Protein AF-0000000078797926 (afdb_homodimer)

pLDDT: mean 84.01, std 21.91, range [20.66, 98.81]

InterPro domains:
  IPR024299 NigD-like N-terminal OB domain [PF12667] (39-102)
  IPR035376 NigD-like, C-terminal domain [PF17415] (110-225)
  IPR038143 NigD-like, C-terminal domain superfamily [G3DSA:2.60.40.2370] (107-244)
  IPR038179 NigD-like, N-terminal domain superfamily [G3DSA:2.40.50.500] (21-106)

Radius of gyration: 30.27 Å; Cα contacts (8 Å, |Δi|>4): 1105; chains: 2; bounding box: 57×104×118 Å

Nearest PDB structures (foldseek):
  3k6o-assembly2_B  TM=9.626E-01  e=1.097E-40  Phocaeicola vulgatus ATCC 8482
  4j8q-assembly1_A-2  TM=8.280E-01  e=8.940E-16  Bacteroides fragilis NCTC 9343
  4pqx-assembly4_D  TM=7.971E-01  e=1.479E-15  Bacteroides caccae ATCC 43185
  3qwn-assembly10_J  TM=6.690E-01  e=1.469E-09  Bacteroides caccae ATCC 43185
  3qwn-assembly16_G  TM=6.754E-01  e=4.249E-09  Bacteroides caccae ATCC 43185

Sequence (488 aa):
MKYFFQSMLGAMLLLSGVFAFSSCGNDESDPDSTVTIAMATVEKQPQYDAPYLVLDNGEKLWVVQHIVPYRDLKAGERIFGNYSFLEAGESGFAYNIRLNDYTLVPVQEIIGLNPDNMDSIGNMKVQIKDMWPSDDYLNVRFMLNFPSPQKPILNLVVNEMIPWTKDGYAHLELRYNNNGSQGRLVPGMVSFKLDDYSPENSELKGIKVLVNPVDGEEKTYIFSYPLTGEDVPGFNPLDLAELKMKYFFQSMLGAMLLLSGVFAFSSCGNDESDPDSTVTIAMATVEKQPQYDAPYLVLDNGEKLWVVQHIVPYRDLKAGERIFGNYSFLEAGESGFAYNIRLNDYTLVPVQEIIGLNPDNMDSIGNMKVQIKDMWPSDDYLNVRFMLNFPSPQKPILNLVVNEMIPWTKDGYAHLELRYNNNGSQGRLVPGMVSFKLDDYSPENSELKGIKVLVNPVDGEEKTYIFSYPLTGEDVPGFNPLDLAELK

Solvent-accessible surface area (backbone atoms only — not comparable to full-atom values): 27162 Å² total; per-residue (Å²): 145,78,79,79,75,76,77,78,76,72,78,74,77,72,73,68,66,72,70,66,66,65,67,72,61,75,71,74,65,64,45,47,64,40,34,35,38,33,50,28,37,31,38,66,52,88,91,45,96,50,51,33,38,30,34,53,80,65,49,29,36,39,70,79,41,62,75,47,93,59,71,81,58,47,64,72,43,32,30,49,31,34,34,28,62,53,43,77,34,61,95,85,27,56,26,29,22,31,38,44,44,68,42,84,34,54,75,40,70,65,42,80,34,40,88,90,47,42,74,76,44,39,68,42,68,34,47,73,76,45,72,32,69,52,62,55,27,40,36,36,33,31,50,38,46,38,76,34,102,33,76,52,44,78,44,44,26,38,58,70,81,52,82,85,64,91,79,46,41,46,68,34,33,50,24,25,23,48,61,84,32,78,40,52,76,37,44,42,57,37,31,31,50,34,67,86,64,19,75,83,33,81,82,39,46,24,39,32,37,36,34,38,35,63,84,64,66,73,45,72,48,78,47,54,49,80,55,45,68,85,49,38,72,62,70,55,41,58,62,54,38,46,58,112,128,92,68,82,92,84,82,80,72,73,76,72,74,69,73,68,69,71,69,66,67,65,66,72,62,76,71,75,64,65,45,48,65,39,36,37,39,36,50,27,36,30,37,66,51,90,92,44,96,51,50,34,38,29,33,55,82,65,49,29,36,39,71,78,41,64,75,48,92,59,74,80,59,49,64,72,42,32,31,49,31,35,34,29,60,53,43,79,33,62,96,84,27,55,25,29,22,32,39,43,44,70,37,82,32,53,75,42,70,65,41,79,35,41,88,90,48,42,74,78,43,38,68,43,64,36,47,72,75,46,73,32,68,51,61,56,27,42,35,37,34,30,51,39,48,37,75,36,99,32,76,52,45,79,43,44,26,39,58,69,81,51,82,85,67,89,78,46,42,46,70,35,34,51,23,24,22,46,60,84,31,79,39,52,76,39,40,40,58,37,30,30,50,35,66,86,64,19,75,84,35,80,84,40,47,26,40,33,37,35,33,39,35,65,82,66,66,72,45,73,48,79,48,53,49,78,54,45,66,85,48,38,71,62,69,54,42,49,64,57,37,42,52,112

Secondary structure (DSSP, 8-state):
----------------------------------EEEEEEEEE--TTSSS-EEEETTS-EEEEEEESS--TT--TT-EEEEEEEEEEE--TT-SEEEEEEEEEEE-EEE-EEE-TTTHHHH--B-BEEEEEEEETTEEEEEEEEEES-SS--EEEEEEETTSPPP-SSEEEEEEEEE-TT--SEEEEEEEEEE-GGGSTT-TT-SEEEEEE-BSSSS-EEEEEESS--GGGS----HHHHGGG-/----------------------------------EEEEEEEEE--TTSSS-EEEETTS-EEEEEEESS--TT--TT-EEEEEEEEEEE--TT-SEEEEEEEEEEE-EE--EEE-TTTHHHH--B-BEEEEEEEETTEEEEEEEEEES-SS--EEEEEEETTSPPP-SSEEEEEEEEE-TT--SEEEEEEEEEE-GGGSTT-TT-SEEEEEE-BSSSS-EEEEEESS--GGGS----HHHHGGG-

Organism: NCBI:txid997891

Structure (mmCIF, N/CA/C/O backbone):
data_AF-0000000078797926-model_v1
#
loop_
_entity.id
_entity.type
_entity.pdbx_description
1 polymer 'NigD-like C-terminal beta sandwich domain-containing protein'
#
loop_
_atom_site.group_PDB
_atom_site.id
_atom_site.type_symbol
_atom_site.label_atom_id
_atom_site.label_alt_id
_atom_site.label_comp_id
_atom_site.label_asym_id
_atom_site.label_entity_id
_atom_site.label_seq_id
_atom_site.pdbx_PDB_ins_code
_atom_site.Cartn_x
_atom_site.Cartn_y
_atom_site.Cartn_z
_atom_site.occupancy
_atom_site.B_iso_or_equiv
_atom_site.auth_seq_id
_atom_site.auth_comp_id
_atom_site.auth_asym_id
_atom_site.auth_atom_id
_atom_site.pdbx_PDB_model_num
ATOM 1 N N . MET A 1 1 ? -17.469 -24.578 86.312 1 21.89 1 MET A N 1
ATOM 2 C CA . MET A 1 1 ? -17.109 -23.219 85.938 1 21.89 1 MET A CA 1
ATOM 3 C C . MET A 1 1 ? -16.266 -23.219 84.625 1 21.89 1 MET A C 1
ATOM 5 O O . MET A 1 1 ? -15.062 -23.438 84.688 1 21.89 1 MET A O 1
ATOM 9 N N . LYS A 1 2 ? -16.922 -23.75 83.562 1 24.25 2 LYS A N 1
ATOM 10 C CA . LYS A 1 2 ? -16.734 -24.25 82.188 1 24.25 2 LYS A CA 1
ATOM 11 C C . LYS A 1 2 ? -16.156 -23.172 81.312 1 24.25 2 LYS A C 1
ATOM 13 O O . LYS A 1 2 ? -15.234 -23.422 80.5 1 24.25 2 LYS A O 1
ATOM 18 N N . TYR A 1 3 ? -16.828 -22.031 81.062 1 24.62 3 TYR A N 1
ATOM 19 C CA . TYR A 1 3 ? -17.109 -21.531 79.688 1 24.62 3 TYR A CA 1
ATOM 20 C C . TYR A 1 3 ? -16.031 -20.562 79.25 1 24.62 3 TYR A C 1
ATOM 22 O O . TYR A 1 3 ? -16.234 -19.359 79.188 1 24.62 3 TYR A O 1
ATOM 30 N N . PHE A 1 4 ? -14.867 -20.656 79.75 1 26.7 4 PHE A N 1
ATOM 31 C CA . PHE A 1 4 ? -13.984 -19.547 79.438 1 26.7 4 PHE A CA 1
ATOM 32 C C . PHE A 1 4 ? -13.703 -19.484 77.938 1 26.7 4 PHE A C 1
ATOM 34 O O . PHE A 1 4 ? -12.93 -20.297 77.438 1 26.7 4 PHE A O 1
ATOM 41 N N . PHE A 1 5 ? -14.805 -19.312 77.125 1 29.56 5 PHE A N 1
ATOM 42 C CA . PHE A 1 5 ? -14.797 -19.219 75.625 1 29.56 5 PHE A CA 1
ATOM 43 C C . PHE A 1 5 ? -13.938 -18.047 75.188 1 29.56 5 PHE A C 1
ATOM 45 O O . PHE A 1 5 ? -14.289 -16.891 75.375 1 29.56 5 PHE A O 1
ATOM 52 N N . GLN A 1 6 ? -12.609 -18.109 75.5 1 29.3 6 GLN A N 1
ATOM 53 C CA . GLN A 1 6 ? -11.625 -17.125 75 1 29.3 6 GLN A CA 1
ATOM 54 C C . GLN A 1 6 ? -11.812 -16.859 73.5 1 29.3 6 GLN A C 1
ATOM 56 O O . GLN A 1 6 ? -11.844 -17.781 72.688 1 29.3 6 GLN A O 1
ATOM 61 N N . SER A 1 7 ? -12.516 -15.75 73.188 1 30.72 7 SER A N 1
ATOM 62 C CA . SER A 1 7 ? -12.852 -15.07 71.938 1 30.72 7 SER A CA 1
ATOM 63 C C . SER A 1 7 ? -11.602 -14.773 71.125 1 30.72 7 SER A C 1
ATOM 65 O O . SER A 1 7 ? -10.727 -14.023 71.562 1 30.72 7 SER A O 1
ATOM 67 N N . MET A 1 8 ? -10.914 -15.844 70.625 1 28.02 8 MET A N 1
ATOM 68 C CA . MET A 1 8 ? -9.805 -15.695 69.688 1 28.02 8 MET A CA 1
ATOM 69 C C . MET A 1 8 ? -10.195 -14.789 68.562 1 28.02 8 MET A C 1
ATOM 71 O O . MET A 1 8 ? -11.109 -15.109 67.75 1 28.02 8 MET A O 1
ATOM 75 N N . LEU A 1 9 ? -10.281 -13.469 68.812 1 27.39 9 LEU A N 1
ATOM 76 C CA . LEU A 1 9 ? -10.516 -12.438 67.812 1 27.39 9 LEU A CA 1
ATOM 77 C C . LEU A 1 9 ? -9.5 -12.555 66.625 1 27.39 9 LEU A C 1
ATOM 79 O O . LEU A 1 9 ? -8.312 -12.312 66.875 1 27.39 9 LEU A O 1
ATOM 83 N N . GLY A 1 10 ? -9.406 -13.609 65.938 1 29.2 10 GLY A N 1
ATOM 84 C CA . GLY A 1 10 ? -8.594 -13.766 64.75 1 29.2 10 GLY A CA 1
ATOM 85 C C . GLY A 1 10 ? -8.805 -12.656 63.719 1 29.2 10 GLY A C 1
ATOM 86 O O . GLY A 1 10 ? -9.844 -12.594 63.062 1 29.2 10 GLY A O 1
ATOM 87 N N . ALA A 1 11 ? -8.672 -11.359 64.125 1 27.7 11 ALA A N 1
ATOM 88 C CA . ALA A 1 11 ? -8.883 -10.398 63.031 1 27.7 11 ALA A CA 1
ATOM 89 C C . ALA A 1 11 ? -8.047 -10.758 61.781 1 27.7 11 ALA A C 1
ATOM 91 O O . ALA A 1 11 ? -6.859 -11.078 61.906 1 27.7 11 ALA A O 1
ATOM 92 N N . MET A 1 12 ? -8.711 -11.195 60.719 1 28.38 12 MET A N 1
ATOM 93 C CA . MET A 1 12 ? -8.531 -11.398 59.281 1 28.38 12 MET A CA 1
ATOM 94 C C . MET A 1 12 ? -7.746 -10.25 58.656 1 28.38 12 MET A C 1
ATOM 96 O O . MET A 1 12 ? -8.195 -9.102 58.688 1 28.38 12 MET A O 1
ATOM 100 N N . LEU A 1 13 ? -6.418 -10.273 58.906 1 27.72 13 LEU A N 1
ATOM 101 C CA . LEU A 1 13 ? -5.594 -9.383 58.094 1 27.72 13 LEU A CA 1
ATOM 102 C C . LEU A 1 13 ? -6.047 -9.406 56.625 1 27.72 13 LEU A C 1
ATOM 104 O O . LEU A 1 13 ? -6.031 -10.461 56 1 27.72 13 LEU A O 1
ATOM 108 N N . LEU A 1 14 ? -7.109 -8.602 56.375 1 28.59 14 LEU A N 1
ATOM 109 C CA . LEU A 1 14 ? -7.508 -8.234 55.031 1 28.59 14 LEU A CA 1
ATOM 110 C C . LEU A 1 14 ? -6.297 -7.844 54.188 1 28.59 14 LEU A C 1
ATOM 112 O O . LEU A 1 14 ? -5.641 -6.836 54.469 1 28.59 14 LEU A O 1
ATOM 116 N N . LEU A 1 15 ? -5.379 -8.859 53.938 1 30.16 15 LEU A N 1
ATOM 117 C CA . LEU A 1 15 ? -4.461 -8.617 52.844 1 30.16 15 LEU A CA 1
ATOM 118 C C . LEU A 1 15 ? -5.184 -7.949 51.656 1 30.16 15 LEU A C 1
ATOM 120 O O . LEU A 1 15 ? -5.988 -8.586 51 1 30.16 15 LEU A O 1
ATOM 124 N N . SER A 1 16 ? -5.641 -6.703 51.969 1 28.48 16 SER A N 1
ATOM 125 C CA . SER A 1 16 ? -6.07 -5.922 50.812 1 28.48 16 SER A CA 1
ATOM 126 C C . SER A 1 16 ? -5.062 -6.027 49.656 1 28.48 16 SER A C 1
ATOM 128 O O . SER A 1 16 ? -3.91 -5.617 49.812 1 28.48 16 SER A O 1
ATOM 130 N N . GLY A 1 17 ? -4.938 -7.262 49.125 1 28.45 17 GLY A N 1
ATOM 131 C CA . GLY A 1 17 ? -4.293 -7.285 47.812 1 28.45 17 GLY A CA 1
ATOM 132 C C . GLY A 1 17 ? -4.609 -6.062 46.969 1 28.45 17 GLY A C 1
ATOM 133 O O . GLY A 1 17 ? -5.77 -5.82 46.625 1 28.45 17 GLY A O 1
ATOM 134 N N . VAL A 1 18 ? -3.943 -4.949 47.312 1 26.59 18 VAL A N 1
ATOM 135 C CA . VAL A 1 18 ? -3.957 -3.854 46.344 1 26.59 18 VAL A CA 1
ATOM 136 C C . VAL A 1 18 ? -3.824 -4.414 44.938 1 26.59 18 VAL A C 1
ATOM 138 O O . VAL A 1 18 ? -2.789 -4.98 44.594 1 26.59 18 VAL A O 1
ATOM 141 N N . PHE A 1 19 ? -4.852 -5.152 44.438 1 25.33 19 PHE A N 1
ATOM 142 C CA . PHE A 1 19 ? -4.844 -5.238 42.969 1 25.33 19 PHE A CA 1
ATOM 143 C C . PHE A 1 19 ? -4.469 -3.896 42.375 1 25.33 19 PHE A C 1
ATOM 145 O O . PHE A 1 19 ? -5.23 -2.93 42.469 1 25.33 19 PHE A O 1
ATOM 152 N N . ALA A 1 20 ? -3.199 -3.537 42.5 1 28.36 20 ALA A N 1
ATOM 153 C CA . ALA A 1 20 ? -2.826 -2.5 41.531 1 28.36 20 ALA A CA 1
ATOM 154 C C . ALA A 1 20 ? -3.498 -2.734 40.188 1 28.36 20 ALA A C 1
ATOM 156 O O . ALA A 1 20 ? -3.24 -3.742 39.531 1 28.36 20 ALA A O 1
ATOM 157 N N . PHE A 1 21 ? -4.766 -2.355 40.156 1 26.45 21 PHE A N 1
ATOM 158 C CA . PHE A 1 21 ? -5.18 -2.121 38.781 1 26.45 21 PHE A CA 1
ATOM 159 C C . PHE A 1 21 ? -4.023 -1.565 37.938 1 26.45 21 PHE A C 1
ATOM 161 O O . PHE A 1 21 ? -3.541 -0.461 38.219 1 26.45 21 PHE A O 1
ATOM 168 N N . SER A 1 22 ? -2.967 -2.359 37.75 1 29.39 22 SER A N 1
ATOM 169 C CA . SER A 1 22 ? -2.318 -1.855 36.562 1 29.39 22 SER A CA 1
ATOM 170 C C . SER A 1 22 ? -3.328 -1.21 35.625 1 29.39 22 SER A C 1
ATOM 172 O O . SER A 1 22 ? -4.309 -1.845 35.219 1 29.39 22 SER A O 1
ATOM 174 N N . SER A 1 23 ? -3.684 0.008 35.875 1 28.28 23 SER A N 1
ATOM 175 C CA . SER A 1 23 ? -4.336 0.75 34.812 1 28.28 23 SER A CA 1
ATOM 176 C C . SER A 1 23 ? -3.977 0.178 33.438 1 28.28 23 SER A C 1
ATOM 178 O O . SER A 1 23 ? -2.799 0.116 33.094 1 28.28 23 SER A O 1
ATOM 180 N N . CYS A 1 24 ? -4.211 -1.117 33.156 1 33.53 24 CYS A N 1
ATOM 181 C CA . CYS A 1 24 ? -4.379 -1.24 31.719 1 33.53 24 CYS A CA 1
ATOM 182 C C . CYS A 1 24 ? -4.715 0.108 31.094 1 33.53 24 CYS A C 1
ATOM 184 O O . CYS A 1 24 ? -5.871 0.535 31.109 1 33.53 24 CYS A O 1
ATOM 186 N N . GLY A 1 25 ? -4.141 1.141 31.609 1 34.59 25 GLY A N 1
ATOM 187 C CA . GLY A 1 25 ? -4.25 2.359 30.812 1 34.59 25 GLY A CA 1
ATOM 188 C C . GLY A 1 25 ? -4.656 2.105 29.375 1 34.59 25 GLY A C 1
ATOM 189 O O . GLY A 1 25 ? -3.984 1.36 28.656 1 34.59 25 GLY A O 1
ATOM 190 N N . ASN A 1 26 ? -5.84 1.853 29.094 1 39.22 26 ASN A N 1
ATOM 191 C CA . ASN A 1 26 ? -6.402 1.88 27.75 1 39.22 26 ASN A CA 1
ATOM 192 C C . ASN A 1 26 ? -5.59 2.781 26.828 1 39.22 26 ASN A C 1
ATOM 194 O O . ASN A 1 26 ? -5.84 3.984 26.75 1 39.22 26 ASN A O 1
ATOM 198 N N . ASP A 1 27 ? -4.348 2.898 26.906 1 45.97 27 ASP A N 1
ATOM 199 C CA . ASP A 1 27 ? -3.559 3.646 25.938 1 45.97 27 ASP A CA 1
ATOM 200 C C . ASP A 1 27 ? -4.168 3.547 24.547 1 45.97 27 ASP A C 1
ATOM 202 O O . ASP A 1 27 ? -3.893 2.596 23.812 1 45.97 27 ASP A O 1
ATOM 206 N N . GLU A 1 28 ? -5.41 3.854 24.453 1 53.06 28 GLU A N 1
ATOM 207 C CA . GLU A 1 28 ? -6.047 3.951 23.156 1 53.06 28 GLU A CA 1
ATOM 208 C C . GLU A 1 28 ? -5.133 4.641 22.141 1 53.06 28 GLU A C 1
ATOM 210 O O . GLU A 1 28 ? -4.984 5.863 22.156 1 53.06 28 GLU A O 1
ATOM 215 N N . SER A 1 29 ? -4.113 3.961 21.734 1 61.19 29 SER A N 1
ATOM 216 C CA . SER A 1 29 ? -3.232 4.477 20.688 1 61.19 29 SER A CA 1
ATOM 217 C C . SER A 1 29 ? -4.023 4.891 19.453 1 61.19 29 SER A C 1
ATOM 219 O O . SER A 1 29 ? -5.102 4.352 19.188 1 61.19 29 SER A O 1
ATOM 221 N N . ASP A 1 30 ? -3.703 6.062 18.906 1 72.69 30 ASP A N 1
ATOM 222 C CA . ASP A 1 30 ? -4.285 6.508 17.641 1 72.69 30 ASP A CA 1
ATOM 223 C C . ASP A 1 30 ? -4.281 5.387 16.609 1 72.69 30 ASP A C 1
ATOM 225 O O . ASP A 1 30 ? -3.42 4.504 16.641 1 72.69 30 ASP A O 1
ATOM 229 N N . PRO A 1 31 ? -5.41 5.406 15.891 1 76.56 31 PRO A N 1
ATOM 230 C CA . PRO A 1 31 ? -5.426 4.402 14.828 1 76.56 31 PRO A CA 1
ATOM 231 C C . PRO A 1 31 ? -4.18 4.457 13.945 1 76.56 31 PRO A C 1
ATOM 233 O O . PRO A 1 31 ? -3.592 5.527 13.766 1 76.56 31 PRO A O 1
ATOM 236 N N . ASP A 1 32 ? -3.814 3.27 13.555 1 83.62 32 ASP A N 1
ATOM 237 C CA . ASP A 1 32 ? -2.676 3.137 12.656 1 83.62 32 ASP A CA 1
ATOM 238 C C . ASP A 1 32 ? -3.018 3.654 11.258 1 83.62 32 ASP A C 1
ATOM 240 O O . ASP A 1 32 ? -3.947 3.16 10.617 1 83.62 32 ASP A O 1
ATOM 244 N N . SER A 1 33 ? -2.297 4.664 10.812 1 86.31 33 SER A N 1
ATOM 245 C CA . SER A 1 33 ? -2.586 5.293 9.523 1 86.31 33 SER A CA 1
ATOM 246 C C . SER A 1 33 ? -1.795 4.637 8.398 1 86.31 33 SER A C 1
ATOM 248 O O . SER A 1 33 ? -1.423 5.301 7.426 1 86.31 33 SER A O 1
ATOM 250 N N . THR A 1 34 ? -1.506 3.398 8.547 1 89.69 34 THR A N 1
ATOM 251 C CA . THR A 1 34 ? -0.832 2.631 7.508 1 89.69 34 THR A CA 1
ATOM 252 C C . THR A 1 34 ? -1.843 1.873 6.652 1 89.69 34 THR A C 1
ATOM 254 O O . THR A 1 34 ? -2.955 1.589 7.102 1 89.69 34 THR A O 1
ATOM 257 N N . VAL A 1 35 ? -1.506 1.662 5.418 1 91.12 35 VAL A N 1
ATOM 258 C CA . VAL A 1 35 ? -2.285 0.765 4.57 1 91.12 35 VAL A CA 1
ATOM 259 C C . VAL A 1 35 ? -1.409 -0.395 4.102 1 91.12 35 VAL A C 1
ATOM 261 O O . VAL A 1 35 ? -0.222 -0.211 3.826 1 91.12 35 VAL A O 1
ATOM 264 N N . THR A 1 36 ? -2.035 -1.53 4.047 1 91.88 36 THR A N 1
ATOM 265 C CA . THR A 1 36 ? -1.342 -2.742 3.627 1 91.88 36 THR A CA 1
ATOM 266 C C . THR A 1 36 ? -1.941 -3.287 2.334 1 91.88 36 THR A C 1
ATOM 268 O O . THR A 1 36 ? -3.164 -3.359 2.191 1 91.88 36 THR A O 1
ATOM 271 N N . ILE A 1 37 ? -1.068 -3.562 1.373 1 91.81 37 ILE A N 1
ATOM 272 C CA . ILE A 1 37 ? -1.446 -4.219 0.126 1 91.81 37 ILE A CA 1
ATOM 273 C C . ILE A 1 37 ? -0.967 -5.668 0.139 1 91.81 37 ILE A C 1
ATOM 275 O O . ILE A 1 37 ? 0.208 -5.938 0.399 1 91.81 37 ILE A O 1
ATOM 279 N N . ALA A 1 38 ? -1.881 -6.566 -0.105 1 93.44 38 ALA A N 1
ATOM 280 C CA . ALA A 1 38 ? -1.503 -7.973 -0.003 1 93.44 38 ALA A CA 1
ATOM 281 C C . ALA A 1 38 ? -2.518 -8.867 -0.71 1 93.44 38 ALA A C 1
ATOM 283 O O . ALA A 1 38 ? -3.676 -8.484 -0.889 1 93.44 38 ALA A O 1
ATOM 284 N N . MET A 1 39 ? -2.037 -10.086 -1.056 1 95.31 39 MET A N 1
ATOM 285 C CA . MET A 1 39 ? -2.924 -11.148 -1.515 1 95.31 39 MET A CA 1
ATOM 286 C C . MET A 1 39 ? -3.67 -11.781 -0.344 1 95.31 39 MET A C 1
ATOM 288 O O . MET A 1 39 ? -3.098 -11.977 0.731 1 95.31 39 MET A O 1
ATOM 292 N N . ALA A 1 40 ? -4.914 -12.125 -0.632 1 98 40 ALA A N 1
ATOM 293 C CA . ALA A 1 40 ? -5.684 -12.875 0.362 1 98 40 ALA A CA 1
ATOM 294 C C . ALA A 1 40 ? -6.625 -13.867 -0.307 1 98 40 ALA A C 1
ATOM 296 O O . ALA A 1 40 ? -7.008 -13.688 -1.465 1 98 40 ALA A O 1
ATOM 297 N N . THR A 1 41 ? -6.922 -14.906 0.403 1 98.62 41 THR A N 1
ATOM 298 C CA . THR A 1 41 ? -7.98 -15.844 0.044 1 98.62 41 THR A CA 1
ATOM 299 C C . THR A 1 41 ? -9.211 -15.641 0.922 1 98.62 41 THR A C 1
ATOM 301 O O . THR A 1 41 ? -9.086 -15.445 2.135 1 98.62 41 THR A O 1
ATOM 304 N N . VAL A 1 42 ? -10.375 -15.695 0.288 1 98.75 42 VAL A N 1
ATOM 305 C CA . VAL A 1 42 ? -11.633 -15.523 1.006 1 98.75 42 VAL A CA 1
ATOM 306 C C . VAL A 1 42 ? -12.031 -16.828 1.672 1 98.75 42 VAL A C 1
ATOM 308 O O . VAL A 1 42 ? -11.945 -17.906 1.056 1 98.75 42 VAL A O 1
ATOM 311 N N . GLU A 1 43 ? -12.398 -16.734 2.914 1 98.5 43 GLU A N 1
ATOM 312 C CA . GLU A 1 43 ? -12.938 -17.875 3.641 1 98.5 43 GLU A CA 1
ATOM 313 C C . GLU A 1 43 ? -14.32 -17.578 4.211 1 98.5 43 GLU A C 1
ATOM 315 O O . GLU A 1 43 ? -14.648 -16.406 4.469 1 98.5 43 GLU A O 1
ATOM 320 N N . LYS A 1 44 ? -15.078 -18.625 4.301 1 96.62 44 LYS A N 1
ATOM 321 C CA . LYS A 1 44 ? -16.406 -18.562 4.922 1 96.62 44 LYS A CA 1
ATOM 322 C C . LYS A 1 44 ? -16.672 -19.797 5.762 1 96.62 44 LYS A C 1
ATOM 324 O O . LYS A 1 44 ? -16.484 -20.922 5.301 1 96.62 44 LYS A O 1
ATOM 329 N N . GLN A 1 45 ? -17.016 -19.531 7.012 1 95 45 GLN A N 1
ATOM 330 C CA . GLN A 1 45 ? -17.406 -20.609 7.902 1 95 45 GLN A CA 1
ATOM 331 C C . GLN A 1 45 ? -18.797 -20.359 8.5 1 95 45 GLN A C 1
ATOM 333 O O . GLN A 1 45 ? -19.172 -19.203 8.719 1 95 45 GLN A O 1
ATOM 338 N N . PRO A 1 46 ? -19.516 -21.359 8.812 1 93.44 46 PRO A N 1
ATOM 339 C CA . PRO A 1 46 ? -20.906 -21.219 9.281 1 93.44 46 PRO A CA 1
ATOM 340 C C . PRO A 1 46 ? -21.016 -20.406 10.57 1 93.44 46 PRO A C 1
ATOM 342 O O . PRO A 1 46 ? -22.047 -19.766 10.805 1 93.44 46 PRO A O 1
ATOM 345 N N . GLN A 1 47 ? -20.047 -20.453 11.312 1 93.62 47 GLN A N 1
ATOM 346 C CA . GLN A 1 47 ? -20.109 -19.797 12.617 1 93.62 47 GLN A CA 1
ATOM 347 C C . GLN A 1 47 ? -20.016 -18.281 12.477 1 93.62 47 GLN A C 1
ATOM 349 O O . GLN A 1 47 ? -20.297 -17.547 13.43 1 93.62 47 GLN A O 1
ATOM 354 N N . TYR A 1 48 ? -19.562 -17.938 11.328 1 92.88 48 TYR A N 1
ATOM 355 C CA . TYR A 1 48 ? -19.453 -16.5 11.109 1 92.88 48 TYR A CA 1
ATOM 356 C C . TYR A 1 48 ? -20.5 -16.016 10.125 1 92.88 48 TYR A C 1
ATOM 358 O O . TYR A 1 48 ? -20.844 -16.703 9.164 1 92.88 48 TYR A O 1
ATOM 366 N N . ASP A 1 49 ? -21 -14.828 10.297 1 93.5 49 ASP A N 1
ATOM 367 C CA . ASP A 1 49 ? -22.078 -14.281 9.484 1 93.5 49 ASP A CA 1
ATOM 368 C C . ASP A 1 49 ? -21.516 -13.57 8.25 1 93.5 49 ASP A C 1
ATOM 370 O O . ASP A 1 49 ? -22.281 -13.008 7.457 1 93.5 49 ASP A O 1
ATOM 374 N N . ALA A 1 50 ? -20.25 -13.508 8.133 1 96.75 50 ALA A N 1
ATOM 375 C CA . ALA A 1 50 ? -19.594 -12.836 7.02 1 96.75 50 ALA A CA 1
ATOM 376 C C . ALA A 1 50 ? -18.312 -13.562 6.617 1 96.75 50 ALA A C 1
ATOM 378 O O . ALA A 1 50 ? -17.75 -14.312 7.414 1 96.75 50 ALA A O 1
ATOM 379 N N . PRO A 1 51 ? -17.953 -13.43 5.305 1 98.38 51 PRO A N 1
ATOM 380 C CA . PRO A 1 51 ? -16.641 -13.953 4.953 1 98.38 51 PRO A CA 1
ATOM 381 C C . PRO A 1 51 ? -15.5 -13.234 5.672 1 98.38 51 PRO A C 1
ATOM 383 O O . PRO A 1 51 ? -15.672 -12.102 6.125 1 98.38 51 PRO A O 1
ATOM 386 N N . TYR A 1 52 ? -14.469 -13.938 5.844 1 98.69 52 TYR A N 1
ATOM 387 C CA . TYR A 1 52 ? -13.242 -13.32 6.332 1 98.69 52 TYR A CA 1
ATOM 388 C C . TYR A 1 52 ? -12.078 -13.602 5.391 1 98.69 52 TYR A C 1
ATOM 390 O O . TYR A 1 52 ? -12.219 -14.367 4.434 1 98.69 52 TYR A O 1
ATOM 398 N N . LEU A 1 53 ? -10.984 -12.867 5.566 1 98.81 53 LEU A N 1
ATOM 399 C CA . LEU A 1 53 ? -9.867 -12.898 4.633 1 98.81 53 LEU A CA 1
ATOM 400 C C . LEU A 1 53 ? -8.633 -13.516 5.285 1 98.81 53 LEU A C 1
ATOM 402 O O . LEU A 1 53 ? -8.336 -13.234 6.453 1 98.81 53 LEU A O 1
ATOM 406 N N . VAL A 1 54 ? -7.98 -14.352 4.547 1 98.5 54 VAL A N 1
ATOM 407 C CA . VAL A 1 54 ? -6.723 -14.93 5.008 1 98.5 54 VAL A CA 1
ATOM 408 C C . VAL A 1 54 ? -5.582 -14.492 4.094 1 98.5 54 VAL A C 1
ATOM 410 O O . VAL A 1 54 ? -5.562 -14.836 2.908 1 98.5 54 VAL A O 1
ATOM 413 N N . LEU A 1 55 ? -4.652 -13.75 4.648 1 97.62 55 LEU A N 1
ATOM 414 C CA . LEU A 1 55 ? -3.484 -13.328 3.881 1 97.62 55 LEU A CA 1
ATOM 415 C C . LEU A 1 55 ? -2.609 -14.523 3.52 1 97.62 55 LEU A C 1
ATOM 417 O O . LEU A 1 55 ? -2.68 -15.57 4.168 1 97.62 55 LEU A O 1
ATOM 421 N N . ASP A 1 56 ? -1.735 -14.289 2.502 1 95.44 56 ASP A N 1
ATOM 422 C CA . ASP A 1 56 ? -0.856 -15.375 2.072 1 95.44 56 ASP A CA 1
ATOM 423 C C . ASP A 1 56 ? 0.127 -15.758 3.178 1 95.44 56 ASP A C 1
ATOM 425 O O . ASP A 1 56 ? 0.71 -16.844 3.15 1 95.44 56 ASP A O 1
ATOM 429 N N . ASN A 1 57 ? 0.313 -14.945 4.164 1 92.5 57 ASN A N 1
ATOM 430 C CA . ASN A 1 57 ? 1.201 -15.289 5.27 1 92.5 57 ASN A CA 1
ATOM 431 C C . ASN A 1 57 ? 0.459 -16.031 6.371 1 92.5 57 ASN A C 1
ATOM 433 O O . ASN A 1 57 ? 1.032 -16.328 7.426 1 92.5 57 ASN A O 1
ATOM 437 N N . GLY A 1 58 ? -0.802 -16.219 6.199 1 95.12 58 GLY A N 1
ATOM 438 C CA . GLY A 1 58 ? -1.567 -17.047 7.117 1 95.12 58 GLY A CA 1
ATOM 439 C C . GLY A 1 58 ? -2.41 -16.234 8.086 1 95.12 58 GLY A C 1
ATOM 440 O O . GLY A 1 58 ? -3.283 -16.781 8.766 1 95.12 58 GLY A O 1
ATOM 441 N N . GLU A 1 59 ? -2.229 -14.945 8.172 1 96 59 GLU A N 1
ATOM 442 C CA . GLU A 1 59 ? -2.988 -14.109 9.094 1 96 59 GLU A CA 1
ATOM 443 C C . GLU A 1 59 ? -4.449 -13.992 8.664 1 96 59 GLU A C 1
ATOM 445 O O . GLU A 1 59 ? -4.734 -13.711 7.496 1 96 59 GLU A O 1
ATOM 450 N N . LYS A 1 60 ? -5.293 -14.172 9.648 1 98.12 60 LYS A N 1
ATOM 451 C CA . LYS A 1 60 ? -6.727 -14.039 9.414 1 98.12 60 LYS A CA 1
ATOM 452 C C . LYS A 1 60 ? -7.207 -12.625 9.742 1 98.12 60 LYS A C 1
ATOM 454 O O . LYS A 1 60 ? -6.895 -12.094 10.805 1 98.12 60 LYS A O 1
ATOM 459 N N . LEU A 1 61 ? -7.957 -12.078 8.867 1 98.5 61 LEU A N 1
ATOM 460 C CA . LEU A 1 61 ? -8.445 -10.711 9.008 1 98.5 61 LEU A CA 1
ATOM 461 C C . LEU A 1 61 ? -9.969 -10.688 9.133 1 98.5 61 LEU A C 1
ATOM 463 O O . LEU A 1 61 ? -10.672 -11.266 8.305 1 98.5 61 LEU A O 1
ATOM 467 N N . TRP A 1 62 ? -10.438 -10.039 10.156 1 98.31 62 TRP A N 1
ATOM 468 C CA . TRP A 1 62 ? -11.875 -9.805 10.297 1 98.31 62 TRP A CA 1
ATOM 469 C C . TRP A 1 62 ? -12.242 -8.398 9.836 1 98.31 62 TRP A C 1
ATOM 471 O O . TRP A 1 62 ? -11.656 -7.41 10.289 1 98.31 62 TRP A O 1
ATOM 481 N N . VAL A 1 63 ? -13.211 -8.312 8.914 1 97.69 63 VAL A N 1
ATOM 482 C CA . VAL A 1 63 ? -13.609 -7.02 8.367 1 97.69 63 VAL A CA 1
ATOM 483 C C . VAL A 1 63 ? -14.633 -6.359 9.297 1 97.69 63 VAL A C 1
ATOM 485 O O . VAL A 1 63 ? -15.758 -6.84 9.422 1 97.69 63 VAL A O 1
ATOM 488 N N . VAL A 1 64 ? -14.227 -5.23 9.867 1 95.5 64 VAL A N 1
ATOM 489 C CA . VAL A 1 64 ? -15.164 -4.531 10.75 1 95.5 64 VAL A CA 1
ATOM 490 C C . VAL A 1 64 ? -15.633 -3.242 10.078 1 95.5 64 VAL A C 1
ATOM 492 O O . VAL A 1 64 ? -16.656 -2.678 10.461 1 95.5 64 VAL A O 1
ATOM 495 N N . GLN A 1 65 ? -14.859 -2.748 9.172 1 94.31 65 GLN A N 1
ATOM 496 C CA . GLN A 1 65 ? -15.211 -1.633 8.305 1 94.31 65 GLN A CA 1
ATOM 497 C C . GLN A 1 65 ? -14.906 -1.959 6.844 1 94.31 65 GLN A C 1
ATOM 499 O O . GLN A 1 65 ? -14.008 -2.754 6.555 1 94.31 65 GLN A O 1
ATOM 504 N N . HIS A 1 66 ? -15.688 -1.386 5.941 1 94.06 66 HIS A N 1
ATOM 505 C CA . HIS A 1 66 ? -15.406 -1.6 4.523 1 94.06 66 HIS A CA 1
ATOM 506 C C . HIS A 1 66 ? -15.844 -0.399 3.689 1 94.06 66 HIS A C 1
ATOM 508 O O . HIS A 1 66 ? -16.875 0.212 3.969 1 94.06 66 HIS A O 1
ATOM 514 N N . ILE A 1 67 ? -15.023 -0.046 2.758 1 90.19 67 ILE A N 1
ATOM 515 C CA . ILE A 1 67 ? -15.352 0.992 1.786 1 90.19 67 ILE A CA 1
ATOM 516 C C . ILE A 1 67 ? -16.047 0.369 0.579 1 90.19 67 ILE A C 1
ATOM 518 O O . ILE A 1 67 ? -16.938 0.982 -0.017 1 90.19 67 ILE A O 1
ATOM 522 N N . VAL A 1 68 ? -15.641 -0.89 0.202 1 93.06 68 VAL A N 1
ATOM 523 C CA . VAL A 1 68 ? -16.203 -1.637 -0.917 1 93.06 68 VAL A CA 1
ATOM 524 C C . VAL A 1 68 ? -17.016 -2.818 -0.391 1 93.06 68 VAL A C 1
ATOM 526 O O . VAL A 1 68 ? -16.734 -3.34 0.691 1 93.06 68 VAL A O 1
ATOM 529 N N . PRO A 1 69 ? -18.062 -3.217 -1.157 1 96.88 69 PRO A N 1
ATOM 530 C CA . PRO A 1 69 ? -18.812 -4.395 -0.714 1 96.88 69 PRO A CA 1
ATOM 531 C C . PRO A 1 69 ? -17.953 -5.656 -0.664 1 96.88 69 PRO A C 1
ATOM 533 O O . PRO A 1 69 ? -17.062 -5.84 -1.504 1 96.88 69 PRO A O 1
ATOM 536 N N . TYR A 1 70 ? -18.203 -6.527 0.332 1 97.69 70 TYR A N 1
ATOM 537 C CA . TYR A 1 70 ? -17.359 -7.719 0.438 1 97.69 70 TYR A CA 1
ATOM 538 C C . TYR A 1 70 ? -18.188 -8.93 0.843 1 97.69 70 TYR A C 1
ATOM 540 O O . TYR A 1 70 ? -17.703 -10.062 0.799 1 97.69 70 TYR A O 1
ATOM 548 N N . ARG A 1 71 ? -19.406 -8.836 1.238 1 97.25 71 ARG A N 1
ATOM 549 C CA . ARG A 1 71 ? -20.188 -9.891 1.855 1 97.25 71 ARG A CA 1
ATOM 550 C C . ARG A 1 71 ? -20.547 -10.977 0.841 1 97.25 71 ARG A C 1
ATOM 552 O O . ARG A 1 71 ? -20.844 -12.109 1.217 1 97.25 71 ARG A O 1
ATOM 559 N N . ASP A 1 72 ? -20.469 -10.656 -0.417 1 97.06 72 ASP A N 1
ATOM 560 C CA . ASP A 1 72 ? -20.828 -11.625 -1.455 1 97.06 72 ASP A CA 1
ATOM 561 C C . ASP A 1 72 ? -19.594 -12.375 -1.959 1 97.06 72 ASP A C 1
ATOM 563 O O . ASP A 1 72 ? -19.703 -13.258 -2.812 1 97.06 72 ASP A O 1
ATOM 567 N N . LEU A 1 73 ? -18.5 -11.992 -1.46 1 98 73 LEU A N 1
ATOM 568 C CA . LEU A 1 73 ? -17.312 -12.773 -1.812 1 98 73 LEU A CA 1
ATOM 569 C C . LEU A 1 73 ? -17.484 -14.227 -1.395 1 98 73 LEU A C 1
ATOM 571 O O . LEU A 1 73 ? -18.016 -14.516 -0.324 1 98 73 LEU A O 1
ATOM 575 N N . LYS A 1 74 ? -16.953 -15.102 -2.227 1 97.69 74 LYS A N 1
ATOM 576 C CA . LYS A 1 74 ? -17.141 -16.531 -1.993 1 97.69 74 LYS A CA 1
ATOM 577 C C . LYS A 1 74 ? -15.859 -17.188 -1.481 1 97.69 74 LYS A C 1
ATOM 579 O O . LYS A 1 74 ? -14.758 -16.797 -1.884 1 97.69 74 LYS A O 1
ATOM 584 N N . ALA A 1 75 ? -16.094 -18.188 -0.61 1 97.75 75 ALA A N 1
ATOM 585 C CA . ALA A 1 75 ? -14.953 -18.969 -0.118 1 97.75 75 ALA A CA 1
ATOM 586 C C . ALA A 1 75 ? -14.094 -19.469 -1.273 1 97.75 75 ALA A C 1
ATOM 588 O O . ALA A 1 75 ? -14.625 -19.984 -2.268 1 97.75 75 ALA A O 1
ATOM 589 N N . GLY A 1 76 ? -12.836 -19.312 -1.127 1 97.31 76 GLY A N 1
ATOM 590 C CA . GLY A 1 76 ? -11.906 -19.797 -2.129 1 97.31 76 GLY A CA 1
ATOM 591 C C . GLY A 1 76 ? -11.492 -18.734 -3.129 1 97.31 76 GLY A C 1
ATOM 592 O O . GLY A 1 76 ? -10.477 -18.875 -3.812 1 97.31 76 GLY A O 1
ATOM 593 N N . GLU A 1 77 ? -12.234 -17.641 -3.289 1 98.19 77 GLU A N 1
ATOM 594 C CA . GLU A 1 77 ? -11.828 -16.547 -4.156 1 98.19 77 GLU A CA 1
ATOM 595 C C . GLU A 1 77 ? -10.586 -15.844 -3.617 1 98.19 77 GLU A C 1
ATOM 597 O O . GLU A 1 77 ? -10.383 -15.781 -2.402 1 98.19 77 GLU A O 1
ATOM 602 N N . ARG A 1 78 ? -9.766 -15.43 -4.551 1 98.19 78 ARG A N 1
ATOM 603 C CA . ARG A 1 78 ? -8.57 -14.695 -4.16 1 98.19 78 ARG A CA 1
ATOM 604 C C . ARG A 1 78 ? -8.688 -13.219 -4.527 1 98.19 78 ARG A C 1
ATOM 606 O O . ARG A 1 78 ? -9.25 -12.875 -5.566 1 98.19 78 ARG A O 1
ATOM 613 N N . ILE A 1 79 ? -8.18 -12.375 -3.689 1 97.12 79 ILE A N 1
ATOM 614 C CA . ILE A 1 79 ? -8.234 -10.945 -3.951 1 97.12 79 ILE A CA 1
ATOM 615 C C . ILE A 1 79 ? -6.852 -10.328 -3.73 1 97.12 79 ILE A C 1
ATOM 617 O O . ILE A 1 79 ? -6.074 -10.82 -2.908 1 97.12 79 ILE A O 1
ATOM 621 N N . PHE A 1 80 ? -6.531 -9.422 -4.535 1 94.06 80 PHE A N 1
ATOM 622 C CA . PHE A 1 80 ? -5.48 -8.445 -4.266 1 94.06 80 PHE A CA 1
ATOM 623 C C . PHE A 1 80 ? -6.055 -7.199 -3.604 1 94.06 80 PHE A C 1
ATOM 625 O O . PHE A 1 80 ? -6.684 -6.375 -4.266 1 94.06 80 PHE A O 1
ATOM 632 N N . GLY A 1 81 ? -5.738 -7.059 -2.25 1 93.25 81 GLY A N 1
ATOM 633 C CA . GLY A 1 81 ? -6.523 -6.137 -1.45 1 93.25 81 GLY A CA 1
ATOM 634 C C . GLY A 1 81 ? -5.703 -4.996 -0.875 1 93.25 81 GLY A C 1
ATOM 635 O O . GLY A 1 81 ? -4.477 -5.078 -0.813 1 93.25 81 GLY A O 1
ATOM 636 N N . ASN A 1 82 ? -6.414 -3.977 -0.531 1 92.69 82 ASN A N 1
ATOM 637 C CA . ASN A 1 82 ? -5.969 -2.816 0.233 1 92.69 82 ASN A CA 1
ATOM 638 C C . ASN A 1 82 ? -6.621 -2.768 1.611 1 92.69 82 ASN A C 1
ATOM 640 O O . ASN A 1 82 ? -7.84 -2.633 1.721 1 92.69 82 ASN A O 1
ATOM 644 N N . TYR A 1 83 ? -5.723 -2.814 2.674 1 93.62 83 TYR A N 1
ATOM 645 C CA . TYR A 1 83 ? -6.242 -3.01 4.023 1 93.62 83 TYR A CA 1
ATOM 646 C C . TYR A 1 83 ? -5.715 -1.938 4.969 1 93.62 83 TYR A C 1
ATOM 648 O O . TYR A 1 83 ? -4.543 -1.56 4.898 1 93.62 83 TYR A O 1
ATOM 656 N N . SER A 1 84 ? -6.602 -1.501 5.871 1 92.56 84 SER A N 1
ATOM 657 C CA . SER A 1 84 ? -6.164 -0.799 7.07 1 92.56 84 SER A CA 1
ATOM 658 C C . SER A 1 84 ? -6.312 -1.676 8.312 1 92.56 84 SER A C 1
ATOM 660 O O . SER A 1 84 ? -7.41 -2.135 8.625 1 92.56 84 SER A O 1
ATOM 662 N N . PHE A 1 85 ? -5.199 -1.954 8.945 1 93.06 85 PHE A N 1
ATOM 663 C CA . PHE A 1 85 ? -5.227 -2.729 10.18 1 93.06 85 PHE A CA 1
ATOM 664 C C . PHE A 1 85 ? -5.602 -1.848 11.359 1 93.06 85 PHE A C 1
ATOM 666 O O . PHE A 1 85 ? -4.77 -1.089 11.867 1 93.06 85 PHE A O 1
ATOM 673 N N . LEU A 1 86 ? -6.801 -1.99 11.82 1 91.5 86 LEU A N 1
ATOM 674 C CA . LEU A 1 86 ? -7.355 -1.037 12.773 1 91.5 86 LEU A CA 1
ATOM 675 C C . LEU A 1 86 ? -6.98 -1.418 14.203 1 91.5 86 LEU A C 1
ATOM 677 O O . LEU A 1 86 ? -6.586 -0.559 14.992 1 91.5 86 LEU A O 1
ATOM 681 N N . GLU A 1 87 ? -7.129 -2.658 14.578 1 90.38 87 GLU A N 1
ATOM 682 C CA . GLU A 1 87 ? -6.812 -3.174 15.906 1 90.38 87 GLU A CA 1
ATOM 683 C C . GLU A 1 87 ? -6.551 -4.676 15.867 1 90.38 87 GLU A C 1
ATOM 685 O O . GLU A 1 87 ? -6.867 -5.344 14.875 1 90.38 87 GLU A O 1
ATOM 690 N N . ALA A 1 88 ? -5.902 -5.133 16.922 1 91.69 88 ALA A N 1
ATOM 691 C CA . ALA A 1 88 ? -5.68 -6.57 17.047 1 91.69 88 ALA A CA 1
ATOM 692 C C . ALA A 1 88 ? -7 -7.336 17.031 1 91.69 88 ALA A C 1
ATOM 694 O O . ALA A 1 88 ? -7.988 -6.887 17.625 1 91.69 88 ALA A O 1
ATOM 695 N N . GLY A 1 89 ? -6.918 -8.477 16.375 1 93.81 89 GLY A N 1
ATOM 696 C CA . GLY A 1 89 ? -8.117 -9.289 16.297 1 93.81 89 GLY A CA 1
ATOM 697 C C . GLY A 1 89 ? -8.344 -10.125 17.547 1 93.81 89 GLY A C 1
ATOM 698 O O . GLY A 1 89 ? -7.555 -10.062 18.5 1 93.81 89 GLY A O 1
ATOM 699 N N . GLU A 1 90 ? -9.5 -10.75 17.547 1 93 90 GLU A N 1
ATOM 700 C CA . GLU A 1 90 ? -9.859 -11.68 18.609 1 93 90 GLU A CA 1
ATOM 701 C C . GLU A 1 90 ? -10.328 -13.016 18.031 1 93 90 GLU A C 1
ATOM 703 O O . GLU A 1 90 ? -10.539 -13.141 16.828 1 93 90 GLU A O 1
ATOM 708 N N . SER A 1 91 ? -10.359 -14.031 18.922 1 93.31 91 SER A N 1
ATOM 709 C CA . SER A 1 91 ? -10.969 -15.312 18.578 1 93.31 91 SER A CA 1
ATOM 710 C C . SER A 1 91 ? -10.32 -15.922 17.344 1 93.31 91 SER A C 1
ATOM 712 O O . SER A 1 91 ? -11.008 -16.359 16.422 1 93.31 91 SER A O 1
ATOM 714 N N . GLY A 1 92 ? -8.992 -15.867 17.266 1 94.62 92 GLY A N 1
ATOM 715 C CA . GLY A 1 92 ? -8.258 -16.531 16.188 1 94.62 92 GLY A CA 1
ATOM 716 C C . GLY A 1 92 ? -7.93 -15.609 15.031 1 94.62 92 GLY A C 1
ATOM 717 O O . GLY A 1 92 ? -7.211 -16 14.109 1 94.62 92 GLY A O 1
ATOM 718 N N . PHE A 1 93 ? -8.5 -14.438 15.078 1 97.5 93 PHE A N 1
ATOM 719 C CA . PHE A 1 93 ? -8.172 -13.445 14.055 1 97.5 93 PHE A CA 1
ATOM 720 C C . PHE A 1 93 ? -6.984 -12.594 14.484 1 97.5 93 PHE A C 1
ATOM 722 O O . PHE A 1 93 ? -6.879 -12.211 15.648 1 97.5 93 PHE A O 1
ATOM 729 N N . ALA A 1 94 ? -6.125 -12.383 13.484 1 96.69 94 ALA A N 1
ATOM 730 C CA . ALA A 1 94 ? -4.941 -11.57 13.766 1 96.69 94 ALA A CA 1
ATOM 731 C C . ALA A 1 94 ? -5.305 -10.094 13.898 1 96.69 94 ALA A C 1
ATOM 733 O O . ALA A 1 94 ? -4.812 -9.406 14.797 1 96.69 94 ALA A O 1
ATOM 734 N N . TYR A 1 95 ? -6.184 -9.602 12.984 1 96.12 95 TYR A N 1
ATOM 735 C CA . TYR A 1 95 ? -6.512 -8.188 13 1 96.12 95 TYR A CA 1
ATOM 736 C C . TYR A 1 95 ? -7.98 -7.961 12.656 1 96.12 95 TYR A C 1
ATOM 738 O O . TYR A 1 95 ? -8.555 -8.703 11.859 1 96.12 95 TYR A O 1
ATOM 746 N N . ASN A 1 96 ? -8.531 -6.914 13.312 1 96 96 ASN A N 1
ATOM 747 C CA . ASN A 1 96 ? -9.719 -6.242 12.789 1 96 96 ASN A CA 1
ATOM 748 C C . ASN A 1 96 ? -9.344 -5.164 11.773 1 96 96 ASN A C 1
ATOM 750 O O . ASN A 1 96 ? -8.508 -4.305 12.055 1 96 96 ASN A O 1
ATOM 754 N N . ILE A 1 97 ? -9.969 -5.281 10.57 1 96.44 97 ILE A N 1
ATOM 755 C CA . ILE A 1 97 ? -9.461 -4.43 9.5 1 96.44 97 ILE A CA 1
ATOM 756 C C . ILE A 1 97 ? -10.602 -3.613 8.906 1 96.44 97 ILE A C 1
ATOM 758 O O . ILE A 1 97 ? -11.781 -3.92 9.125 1 96.44 97 ILE A O 1
ATOM 762 N N . ARG A 1 98 ? -10.25 -2.52 8.227 1 95.56 98 ARG A N 1
ATOM 763 C CA . ARG A 1 98 ? -11.078 -1.924 7.18 1 95.56 98 ARG A CA 1
ATOM 764 C C . ARG A 1 98 ? -10.633 -2.393 5.801 1 95.56 98 ARG A C 1
ATOM 766 O O . ARG A 1 98 ? -9.453 -2.293 5.453 1 95.56 98 ARG A O 1
ATOM 773 N N . LEU A 1 99 ? -11.5 -2.934 5.031 1 95.88 99 LEU A N 1
ATOM 774 C CA . LEU A 1 99 ? -11.25 -3.242 3.627 1 95.88 99 LEU A CA 1
ATOM 775 C C . LEU A 1 99 ? -11.477 -2.018 2.748 1 95.88 99 LEU A C 1
ATOM 777 O O . LEU A 1 99 ? -12.617 -1.592 2.559 1 95.88 99 LEU A O 1
ATOM 781 N N . ASN A 1 100 ? -10.398 -1.518 2.217 1 92.69 100 ASN A N 1
ATOM 782 C CA . ASN A 1 100 ? -10.484 -0.261 1.48 1 92.69 100 ASN A CA 1
ATOM 783 C C . ASN A 1 100 ? -10.82 -0.492 0.012 1 92.69 100 ASN A C 1
ATOM 785 O O . ASN A 1 100 ? -11.539 0.304 -0.596 1 92.69 100 ASN A O 1
ATOM 789 N N . ASP A 1 101 ? -10.219 -1.509 -0.586 1 91.88 101 ASP A N 1
ATOM 790 C CA . ASP A 1 101 ? -10.406 -1.872 -1.987 1 91.88 101 ASP A CA 1
ATOM 791 C C . ASP A 1 101 ? -9.859 -3.271 -2.27 1 91.88 101 ASP A C 1
ATOM 793 O O . ASP A 1 101 ? -9.086 -3.812 -1.477 1 91.88 101 ASP A O 1
ATOM 797 N N . TYR A 1 102 ? -10.336 -3.85 -3.344 1 92.75 102 TYR A N 1
ATOM 798 C CA . TYR A 1 102 ? -9.719 -5.09 -3.803 1 92.75 102 TYR A CA 1
ATOM 799 C C . TYR A 1 102 ? -10.008 -5.328 -5.281 1 92.75 102 TYR A C 1
ATOM 801 O O . TYR A 1 102 ? -10.93 -4.723 -5.844 1 92.75 102 TYR A O 1
ATOM 809 N N . THR A 1 103 ? -9.164 -6.137 -5.871 1 92 103 THR A N 1
ATOM 810 C CA . THR A 1 103 ? -9.438 -6.73 -7.176 1 92 103 THR A CA 1
ATOM 811 C C . THR A 1 103 ? -9.492 -8.25 -7.078 1 92 103 THR A C 1
ATOM 813 O O . THR A 1 103 ? -8.703 -8.859 -6.348 1 92 103 THR A O 1
ATOM 816 N N . LEU A 1 104 ? -10.531 -8.828 -7.738 1 95.56 104 LEU A N 1
ATOM 817 C CA . LEU A 1 104 ? -10.578 -10.289 -7.82 1 95.56 104 LEU A CA 1
ATOM 818 C C . LEU A 1 104 ? -9.438 -10.82 -8.688 1 95.56 104 LEU A C 1
ATOM 820 O O . LEU A 1 104 ? -9.133 -10.242 -9.734 1 95.56 104 LEU A O 1
ATOM 824 N N . VAL A 1 105 ? -8.844 -11.898 -8.188 1 96.31 105 VAL A N 1
ATOM 825 C CA . VAL A 1 105 ? -7.711 -12.469 -8.898 1 96.31 105 VAL A CA 1
ATOM 826 C C . VAL A 1 105 ? -8.039 -13.898 -9.344 1 96.31 105 VAL A C 1
ATOM 828 O O . VAL A 1 105 ? -8.227 -14.781 -8.508 1 96.31 105 VAL A O 1
ATOM 831 N N . PRO A 1 106 ? -8.094 -14.086 -10.648 1 96.62 106 PRO A N 1
ATOM 832 C CA . PRO A 1 106 ? -8.328 -15.461 -11.102 1 96.62 106 PRO A CA 1
ATOM 833 C C . PRO A 1 106 ? -7.234 -16.422 -10.664 1 96.62 106 PRO A C 1
ATOM 835 O O . PRO A 1 106 ? -6.059 -16.062 -10.625 1 96.62 106 PRO A O 1
ATOM 838 N N . VAL A 1 107 ? -7.672 -17.641 -10.352 1 97.5 107 VAL A N 1
ATOM 839 C CA . VAL A 1 107 ? -6.758 -18.734 -10 1 97.5 107 VAL A CA 1
ATOM 840 C C . VAL A 1 107 ? -6.715 -19.75 -11.133 1 97.5 107 VAL A C 1
ATOM 842 O O . VAL A 1 107 ? -7.762 -20.172 -11.633 1 97.5 107 VAL A O 1
ATOM 845 N N . GLN A 1 108 ? -5.527 -20.109 -11.555 1 97.44 108 GLN A N 1
ATOM 846 C CA . GLN A 1 108 ? -5.363 -21.078 -12.633 1 97.44 108 GLN A CA 1
ATOM 847 C C . GLN A 1 108 ? -4.41 -22.203 -12.227 1 97.44 108 GLN A C 1
ATOM 849 O O . GLN A 1 108 ? -3.59 -22.031 -11.32 1 97.44 108 GLN A O 1
ATOM 854 N N . GLU A 1 109 ? -4.57 -23.359 -12.883 1 97.69 109 GLU A N 1
ATOM 855 C CA . GLU A 1 109 ? -3.664 -24.484 -12.68 1 97.69 109 GLU A CA 1
ATOM 856 C C . GLU A 1 109 ? -2.477 -24.422 -13.641 1 97.69 109 GLU A C 1
ATOM 858 O O . GLU A 1 109 ? -2.518 -23.703 -14.633 1 97.69 109 GLU A O 1
ATOM 863 N N . ILE A 1 110 ? -1.442 -25.094 -13.227 1 98.25 110 ILE A N 1
ATOM 864 C CA . ILE A 1 110 ? -0.336 -25.344 -14.148 1 98.25 110 ILE A CA 1
ATOM 865 C C . ILE A 1 110 ? -0.698 -26.469 -15.117 1 98.25 110 ILE A C 1
ATOM 867 O O . ILE A 1 110 ? -1.229 -27.5 -14.703 1 98.25 110 ILE A O 1
ATOM 871 N N . ILE A 1 111 ? -0.442 -26.234 -16.406 1 97.62 111 ILE A N 1
ATOM 872 C CA . ILE A 1 111 ? -0.83 -27.266 -17.375 1 97.62 111 ILE A CA 1
ATOM 873 C C . ILE A 1 111 ? 0.397 -27.734 -18.141 1 97.62 111 ILE A C 1
ATOM 875 O O . ILE A 1 111 ? 1.432 -27.062 -18.156 1 97.62 111 ILE A O 1
ATOM 879 N N . GLY A 1 112 ? 0.236 -28.906 -18.75 1 97.56 112 GLY A N 1
ATOM 880 C CA . GLY A 1 112 ? 1.285 -29.406 -19.641 1 97.56 112 GLY A CA 1
ATOM 881 C C . GLY A 1 112 ? 1.232 -28.797 -21.031 1 97.56 112 GLY A C 1
ATOM 882 O O . GLY A 1 112 ? 0.152 -28.625 -21.594 1 97.56 112 GLY A O 1
ATOM 883 N N . LEU A 1 113 ? 2.383 -28.438 -21.5 1 98.06 113 LEU A N 1
ATOM 884 C CA . LEU A 1 113 ? 2.512 -28 -22.891 1 98.06 113 LEU A CA 1
ATOM 885 C C . LEU A 1 113 ? 2.93 -29.156 -23.781 1 98.06 113 LEU A C 1
ATOM 887 O O . LEU A 1 113 ? 3.949 -29.797 -23.547 1 98.06 113 LEU A O 1
ATOM 891 N N . ASN A 1 114 ? 2.164 -29.359 -24.734 1 97.69 114 ASN A N 1
ATOM 892 C CA . ASN A 1 114 ? 2.416 -30.422 -25.703 1 97.69 114 ASN A CA 1
ATOM 893 C C . ASN A 1 114 ? 2.043 -30 -27.109 1 97.69 114 ASN A C 1
ATOM 895 O O . ASN A 1 114 ? 1.485 -28.922 -27.328 1 97.69 114 ASN A O 1
ATOM 899 N N . PRO A 1 115 ? 2.348 -30.859 -28.094 1 96.69 115 PRO A N 1
ATOM 900 C CA . PRO A 1 115 ? 2.121 -30.469 -29.484 1 96.69 115 PRO A CA 1
ATOM 901 C C . PRO A 1 115 ? 0.654 -30.172 -29.781 1 96.69 115 PRO A C 1
ATOM 903 O O . PRO A 1 115 ? 0.353 -29.344 -30.641 1 96.69 115 PRO A O 1
ATOM 906 N N . ASP A 1 116 ? -0.29 -30.766 -29.094 1 97.19 116 ASP A N 1
ATOM 907 C CA . ASP A 1 116 ? -1.715 -30.609 -29.359 1 97.19 116 ASP A CA 1
ATOM 908 C C . ASP A 1 116 ? -2.219 -29.234 -28.922 1 97.19 116 ASP A C 1
ATOM 910 O O . ASP A 1 116 ? -3.191 -28.719 -29.484 1 97.19 116 ASP A O 1
ATOM 914 N N . ASN A 1 117 ? -1.597 -28.641 -27.875 1 96.88 117 ASN A N 1
ATOM 915 C CA . ASN A 1 117 ? -2.164 -27.406 -27.328 1 96.88 117 ASN A CA 1
ATOM 916 C C . ASN A 1 117 ? -1.208 -26.234 -27.484 1 96.88 117 ASN A C 1
ATOM 918 O O . ASN A 1 117 ? -1.552 -25.094 -27.141 1 96.88 117 ASN A O 1
ATOM 922 N N . MET A 1 118 ? -0.022 -26.453 -27.969 1 95.75 118 MET A N 1
ATOM 923 C CA . MET A 1 118 ? 1.021 -25.422 -28 1 95.75 118 MET A CA 1
ATOM 924 C C . MET A 1 118 ? 0.582 -24.234 -28.828 1 95.75 118 MET A C 1
ATOM 926 O O . MET A 1 118 ? 0.923 -23.094 -28.5 1 95.75 118 MET A O 1
ATOM 930 N N . ASP A 1 119 ? -0.24 -24.438 -29.906 1 94.31 119 ASP A N 1
ATOM 931 C CA . ASP A 1 119 ? -0.688 -23.328 -30.75 1 94.31 119 ASP A CA 1
ATOM 932 C C . ASP A 1 119 ? -1.67 -22.422 -30.016 1 94.31 119 ASP A C 1
ATOM 934 O O . ASP A 1 119 ? -1.57 -21.203 -30.078 1 94.31 119 ASP A O 1
ATOM 938 N N . SER A 1 120 ? -2.564 -23.078 -29.344 1 93.62 120 SER A N 1
ATOM 939 C CA . SER A 1 120 ? -3.576 -22.312 -28.625 1 93.62 120 SER A CA 1
ATOM 940 C C . SER A 1 120 ? -2.975 -21.594 -27.422 1 93.62 120 SER A C 1
ATOM 942 O O . SER A 1 120 ? -3.387 -20.484 -27.078 1 93.62 120 SER A O 1
ATOM 944 N N . ILE A 1 121 ? -2.039 -22.172 -26.797 1 96.19 121 ILE A N 1
ATOM 945 C CA . ILE A 1 121 ? -1.387 -21.594 -25.625 1 96.19 121 ILE A CA 1
ATOM 946 C C . ILE A 1 121 ? -0.51 -20.422 -26.062 1 96.19 121 ILE A C 1
ATOM 948 O O . ILE A 1 121 ? -0.42 -19.406 -25.359 1 96.19 121 ILE A O 1
ATOM 952 N N . GLY A 1 122 ? 0.124 -20.562 -27.203 1 95.38 122 GLY A N 1
ATOM 953 C CA . GLY A 1 122 ? 0.938 -19.5 -27.766 1 95.38 122 GLY A CA 1
ATOM 954 C C . GLY A 1 122 ? 2.184 -19.203 -26.953 1 95.38 122 GLY A C 1
ATOM 955 O O . GLY A 1 122 ? 2.494 -19.922 -26 1 95.38 122 GLY A O 1
ATOM 956 N N . ASN A 1 123 ? 2.973 -18.234 -27.344 1 96.56 123 ASN A N 1
ATOM 957 C CA . ASN A 1 123 ? 4.176 -17.75 -26.688 1 96.56 123 ASN A CA 1
ATOM 958 C C . ASN A 1 123 ? 4.488 -16.297 -27.094 1 96.56 123 ASN A C 1
ATOM 960 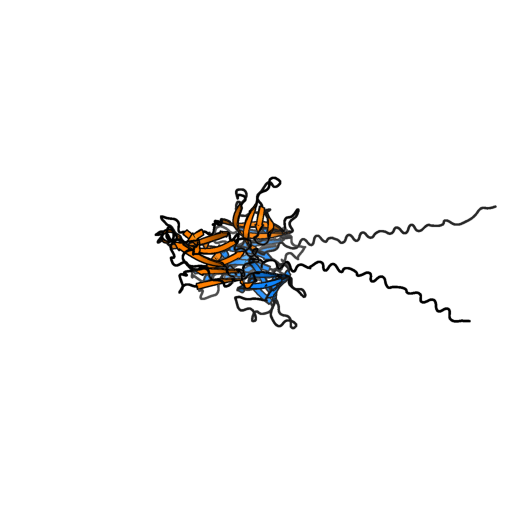O O . ASN A 1 123 ? 5.625 -15.984 -27.438 1 96.56 123 ASN A O 1
ATOM 964 N N . MET A 1 124 ? 3.463 -15.531 -27.109 1 94.5 124 MET A N 1
ATOM 965 C CA . MET A 1 124 ? 3.625 -14.125 -27.484 1 94.5 124 MET A CA 1
ATOM 966 C C . MET A 1 124 ? 4.355 -13.359 -26.375 1 94.5 124 MET A C 1
ATOM 968 O O . MET A 1 124 ? 4.398 -13.805 -25.234 1 94.5 124 MET A O 1
ATOM 972 N N . LYS A 1 125 ? 4.902 -12.289 -26.797 1 95 125 LYS A N 1
ATOM 973 C CA . LYS A 1 125 ? 5.566 -11.445 -25.812 1 95 125 LYS A CA 1
ATOM 974 C C . LYS A 1 125 ? 4.559 -10.867 -24.812 1 95 125 LYS A C 1
ATOM 976 O O . LYS A 1 125 ? 3.434 -10.531 -25.188 1 95 125 LYS A O 1
ATOM 981 N N . VAL A 1 126 ? 5.031 -10.75 -23.578 1 95.06 126 VAL A N 1
ATOM 982 C CA . VAL A 1 126 ? 4.148 -10.258 -22.516 1 95.06 126 VAL A CA 1
ATOM 983 C C . VAL A 1 126 ? 4.914 -9.297 -21.609 1 95.06 126 VAL A C 1
ATOM 985 O O . VAL A 1 126 ? 6.098 -9.508 -21.328 1 95.06 126 VAL A O 1
ATOM 988 N N . GLN A 1 127 ? 4.273 -8.25 -21.219 1 93.19 127 GLN A N 1
ATOM 989 C CA . GLN A 1 127 ? 4.844 -7.32 -20.234 1 93.19 127 GLN A CA 1
ATOM 990 C C . GLN A 1 127 ? 4.516 -7.75 -18.812 1 93.19 127 GLN A C 1
ATOM 992 O O . GLN A 1 127 ? 3.359 -7.676 -18.391 1 93.19 127 GLN A O 1
ATOM 997 N N . ILE A 1 128 ? 5.559 -8.125 -18.094 1 92.38 128 ILE A N 1
ATOM 998 C CA . ILE A 1 128 ? 5.406 -8.531 -16.703 1 92.38 128 ILE A CA 1
ATOM 999 C C . ILE A 1 128 ? 5.715 -7.348 -15.789 1 92.38 128 ILE A C 1
ATOM 1001 O O . ILE A 1 128 ? 6.762 -6.707 -15.922 1 92.38 128 ILE A O 1
ATOM 1005 N N . LYS A 1 129 ? 4.797 -7.07 -14.883 1 88.5 129 LYS A N 1
ATOM 1006 C CA . LYS A 1 129 ? 5.02 -6.016 -13.898 1 88.5 129 LYS A CA 1
ATOM 1007 C C . LYS A 1 129 ? 5.664 -6.578 -12.633 1 88.5 129 LYS A C 1
ATOM 1009 O O . LYS A 1 129 ? 6.648 -6.027 -12.133 1 88.5 129 LYS A O 1
ATOM 1014 N N . ASP A 1 130 ? 5.082 -7.625 -12.133 1 90.06 130 ASP A N 1
ATOM 1015 C CA . ASP A 1 130 ? 5.586 -8.328 -10.961 1 90.06 130 ASP A CA 1
ATOM 1016 C C . ASP A 1 130 ? 5.289 -9.828 -11.047 1 90.06 130 ASP A C 1
ATOM 1018 O O . ASP A 1 130 ? 4.293 -10.227 -11.641 1 90.06 130 ASP A O 1
ATOM 1022 N N . MET A 1 131 ? 6.176 -10.578 -10.461 1 93.75 131 MET A N 1
ATOM 1023 C CA . MET A 1 131 ? 5.961 -12.016 -10.281 1 93.75 131 MET A CA 1
ATOM 1024 C C . MET A 1 131 ? 6.57 -12.5 -8.969 1 93.75 131 MET A C 1
ATOM 1026 O O . MET A 1 131 ? 7.738 -12.219 -8.68 1 93.75 131 MET A O 1
ATOM 1030 N N . TRP A 1 132 ? 5.723 -13.133 -8.164 1 93.94 132 TRP A N 1
ATOM 1031 C CA . TRP A 1 132 ? 6.273 -13.609 -6.898 1 93.94 132 TRP A CA 1
ATOM 1032 C C . TRP A 1 132 ? 5.484 -14.805 -6.371 1 93.94 132 TRP A C 1
ATOM 1034 O O . TRP A 1 132 ? 4.262 -14.867 -6.539 1 93.94 132 TRP A O 1
ATOM 1044 N N . PRO A 1 133 ? 6.211 -15.742 -5.75 1 95.31 133 PRO A N 1
ATOM 1045 C CA . PRO A 1 133 ? 5.504 -16.812 -5.035 1 95.31 133 PRO A CA 1
ATOM 1046 C C . PRO A 1 133 ? 5.082 -16.391 -3.629 1 95.31 133 PRO A C 1
ATOM 1048 O O . PRO A 1 133 ? 5.816 -15.68 -2.945 1 95.31 133 PRO A O 1
ATOM 1051 N N . SER A 1 134 ? 3.957 -16.719 -3.236 1 94 134 SER A N 1
ATOM 1052 C CA . SER A 1 134 ? 3.496 -16.625 -1.855 1 94 134 SER A CA 1
ATOM 1053 C C . SER A 1 134 ? 2.43 -17.672 -1.551 1 94 134 SER A C 1
ATOM 1055 O O . SER A 1 134 ? 1.571 -17.953 -2.389 1 94 134 SER A O 1
ATOM 1057 N N . ASP A 1 135 ? 2.559 -18.188 -0.326 1 92.62 135 ASP A N 1
ATOM 1058 C CA . ASP A 1 135 ? 1.698 -19.312 0.021 1 92.62 135 ASP A CA 1
ATOM 1059 C C . ASP A 1 135 ? 1.809 -20.438 -1.015 1 92.62 135 ASP A C 1
ATOM 1061 O O . ASP A 1 135 ? 2.91 -20.891 -1.327 1 92.62 135 ASP A O 1
ATOM 1065 N N . ASP A 1 136 ? 0.726 -20.891 -1.631 1 94.12 136 ASP A N 1
ATOM 1066 C CA . ASP A 1 136 ? 0.731 -21.984 -2.586 1 94.12 136 ASP A CA 1
ATOM 1067 C C . ASP A 1 136 ? 0.527 -21.484 -4.012 1 94.12 136 ASP A C 1
ATOM 1069 O O . ASP A 1 136 ? 0.006 -22.203 -4.863 1 94.12 136 ASP A O 1
ATOM 1073 N N . TYR A 1 137 ? 0.988 -20.188 -4.172 1 97.31 137 TYR A N 1
ATOM 1074 C CA . TYR A 1 137 ? 0.674 -19.609 -5.477 1 97.31 137 TYR A CA 1
ATOM 1075 C C . TYR A 1 137 ? 1.891 -18.922 -6.074 1 97.31 137 TYR A C 1
ATOM 1077 O O . TYR A 1 137 ? 2.758 -18.438 -5.344 1 97.31 137 TYR A O 1
ATOM 1085 N N . LEU A 1 138 ? 1.981 -18.938 -7.383 1 97.62 138 LEU A N 1
ATOM 1086 C CA . LEU A 1 138 ? 2.742 -17.938 -8.109 1 97.62 138 LEU A CA 1
ATOM 1087 C C . LEU A 1 138 ? 1.83 -16.812 -8.594 1 97.62 138 LEU A C 1
ATOM 1089 O O . LEU A 1 138 ? 0.909 -17.047 -9.383 1 97.62 138 LEU A O 1
ATOM 1093 N N . ASN A 1 139 ? 2.033 -15.617 -8.109 1 96.06 139 ASN A N 1
ATOM 1094 C CA . ASN A 1 139 ? 1.248 -14.453 -8.5 1 96.06 139 ASN A CA 1
ATOM 1095 C C . ASN A 1 139 ? 1.938 -13.656 -9.602 1 96.06 139 ASN A C 1
ATOM 1097 O O . ASN A 1 139 ? 3.146 -13.43 -9.547 1 96.06 139 ASN A O 1
ATOM 1101 N N . VAL A 1 140 ? 1.159 -13.258 -10.586 1 95.25 140 VAL A N 1
ATOM 1102 C CA . VAL A 1 140 ? 1.713 -12.523 -11.711 1 95.25 140 VAL A CA 1
ATOM 1103 C C . VAL A 1 140 ? 0.857 -11.289 -12 1 95.25 140 VAL A C 1
ATOM 1105 O O . VAL A 1 140 ? -0.354 -11.398 -12.203 1 95.25 140 VAL A O 1
ATOM 1108 N N . ARG A 1 141 ? 1.451 -10.156 -11.914 1 92.44 141 ARG A N 1
ATOM 1109 C CA . ARG A 1 141 ? 0.878 -8.938 -12.477 1 92.44 141 ARG A CA 1
ATOM 1110 C C . ARG A 1 141 ? 1.456 -8.641 -13.852 1 92.44 141 ARG A C 1
ATOM 1112 O O . ARG A 1 141 ? 2.674 -8.68 -14.047 1 92.44 141 ARG A O 1
ATOM 1119 N N . PHE A 1 142 ? 0.562 -8.367 -14.812 1 91.31 142 PHE A N 1
ATOM 1120 C CA . PHE A 1 142 ? 0.995 -8.234 -16.203 1 91.31 142 PHE A CA 1
ATOM 1121 C C . PHE A 1 142 ? 0.065 -7.305 -16.969 1 91.31 142 PHE A C 1
ATOM 1123 O O . PHE A 1 142 ? -0.943 -6.84 -16.438 1 91.31 142 PHE A O 1
ATOM 1130 N N . MET A 1 143 ? 0.477 -6.938 -18.188 1 90.06 143 MET A N 1
ATOM 1131 C CA . MET A 1 143 ? -0.365 -6.145 -19.078 1 90.06 143 MET A CA 1
ATOM 1132 C C . MET A 1 143 ? -0.994 -7.02 -20.156 1 90.06 143 MET A C 1
ATOM 1134 O O . MET A 1 143 ? -0.326 -7.883 -20.719 1 90.06 143 MET A O 1
ATOM 1138 N N . LEU A 1 144 ? -2.277 -6.812 -20.266 1 87.44 144 LEU A N 1
ATOM 1139 C CA . LEU A 1 144 ? -2.961 -7.582 -21.297 1 87.44 144 LEU A CA 1
ATOM 1140 C C . LEU A 1 144 ? -3.734 -6.664 -22.234 1 87.44 144 LEU A C 1
ATOM 1142 O O . LEU A 1 144 ? -4.141 -5.566 -21.844 1 87.44 144 LEU A O 1
ATOM 1146 N N . ASN A 1 145 ? -3.914 -7.129 -23.422 1 82 145 ASN A N 1
ATOM 1147 C CA . ASN A 1 145 ? -4.68 -6.379 -24.406 1 82 145 ASN A CA 1
ATOM 1148 C C . ASN A 1 145 ? -6.176 -6.43 -24.125 1 82 145 ASN A C 1
ATOM 1150 O O . ASN A 1 145 ? -6.727 -7.504 -23.859 1 82 145 ASN A O 1
ATOM 1154 N N . PHE A 1 146 ? -6.848 -5.18 -24.109 1 78 146 PHE A N 1
ATOM 1155 C CA . PHE A 1 146 ? -8.289 -5.047 -23.922 1 78 146 PHE A CA 1
ATOM 1156 C C . PHE A 1 146 ? -8.852 -3.961 -24.828 1 78 146 PHE A C 1
ATOM 1158 O O . PHE A 1 146 ? -8.219 -2.926 -25.047 1 78 146 PHE A O 1
ATOM 1165 N N . PRO A 1 147 ? -10.172 -3.896 -25.281 1 67.94 147 PRO A N 1
ATOM 1166 C CA . PRO A 1 147 ? -11.047 -5.066 -25.266 1 67.94 147 PRO A CA 1
ATOM 1167 C C . PRO A 1 147 ? -10.664 -6.117 -26.312 1 67.94 147 PRO A C 1
ATOM 1169 O O . PRO A 1 147 ? -9.836 -5.844 -27.188 1 67.94 147 PRO A O 1
ATOM 1172 N N . SER A 1 148 ? -10.758 -7.379 -25.922 1 63.31 148 SER A N 1
ATOM 1173 C CA . SER A 1 148 ? -10.492 -8.359 -26.969 1 63.31 148 SER A CA 1
ATOM 1174 C C . SER A 1 148 ? -11.719 -9.219 -27.234 1 63.31 148 SER A C 1
ATOM 1176 O O . SER A 1 148 ? -12.523 -9.477 -26.344 1 63.31 148 SER A O 1
ATOM 1178 N N . PRO A 1 149 ? -12.078 -9.359 -28.594 1 65.69 149 PRO A N 1
ATOM 1179 C CA . PRO A 1 149 ? -13.125 -10.336 -28.922 1 65.69 149 PRO A CA 1
ATOM 1180 C C . PRO A 1 149 ? -12.945 -11.656 -28.172 1 65.69 149 PRO A C 1
ATOM 1182 O O . PRO A 1 149 ? -13.938 -12.289 -27.781 1 65.69 149 PRO A O 1
ATOM 1185 N N . GLN A 1 150 ? -11.695 -12.031 -28.062 1 75.69 150 GLN A N 1
ATOM 1186 C CA . GLN A 1 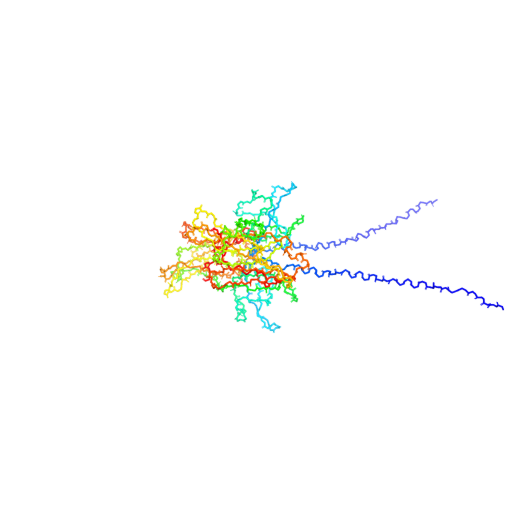150 ? -11.359 -13.203 -27.25 1 75.69 150 GLN A CA 1
ATOM 1187 C C . GLN A 1 150 ? -10.43 -12.836 -26.109 1 75.69 150 GLN A C 1
ATOM 1189 O O . GLN A 1 150 ? -9.477 -12.07 -26.297 1 75.69 150 GLN A O 1
ATOM 1194 N N . LYS A 1 151 ? -10.773 -13.422 -25.031 1 81.44 151 LYS A N 1
ATOM 1195 C CA . LYS A 1 151 ? -10.031 -13.102 -23.812 1 81.44 151 LYS A CA 1
ATOM 1196 C C . LYS A 1 151 ? -8.586 -13.578 -23.922 1 81.44 151 LYS A C 1
ATOM 1198 O O . LYS A 1 151 ? -8.328 -14.734 -24.25 1 81.44 151 LYS A O 1
ATOM 1203 N N . PRO A 1 152 ? -7.625 -12.625 -23.812 1 87.12 152 PRO A N 1
ATOM 1204 C CA . PRO A 1 152 ? -6.234 -13.07 -23.719 1 87.12 152 PRO A CA 1
ATOM 1205 C C . PRO A 1 152 ? -6.016 -14.086 -22.609 1 87.12 152 PRO A C 1
ATOM 1207 O O . PRO A 1 152 ? -6.762 -14.094 -21.625 1 87.12 152 PRO A O 1
ATOM 1210 N N . ILE A 1 153 ? -5 -14.93 -22.875 1 87.56 153 ILE A N 1
ATOM 1211 C CA . ILE A 1 153 ? -4.773 -15.977 -21.875 1 87.56 153 ILE A CA 1
ATOM 1212 C C . ILE A 1 153 ? -3.299 -15.992 -21.484 1 87.56 153 ILE A C 1
ATOM 1214 O O . ILE A 1 153 ? -2.416 -15.867 -22.328 1 87.56 153 ILE A O 1
ATOM 1218 N N . LEU A 1 154 ? -3.057 -16.031 -20.25 1 95.38 154 LEU A N 1
ATOM 1219 C CA . LEU A 1 154 ? -1.749 -16.281 -19.656 1 95.38 154 LEU A CA 1
ATOM 1220 C C . LEU A 1 154 ? -1.718 -17.641 -18.969 1 95.38 154 LEU A C 1
ATOM 1222 O O . LEU A 1 154 ? -2.547 -17.922 -18.094 1 95.38 154 LEU A O 1
ATOM 1226 N N . ASN A 1 155 ? -0.803 -18.5 -19.422 1 97.69 155 ASN A N 1
ATOM 1227 C CA . ASN A 1 155 ? -0.685 -19.828 -18.828 1 97.69 155 ASN A CA 1
ATOM 1228 C C . ASN A 1 155 ? 0.698 -20.047 -18.234 1 97.69 155 ASN A C 1
ATOM 1230 O O . ASN A 1 155 ? 1.695 -19.547 -18.734 1 97.69 155 ASN A O 1
ATOM 1234 N N . LEU A 1 156 ? 0.737 -20.719 -17.156 1 98.62 156 LEU A N 1
ATOM 1235 C CA . LEU A 1 156 ? 1.96 -21.328 -16.641 1 98.62 156 LEU A CA 1
ATOM 1236 C C . LEU A 1 156 ? 2.033 -22.797 -17.016 1 98.62 156 LEU A C 1
ATOM 1238 O O . LEU A 1 156 ? 1.107 -23.562 -16.719 1 98.62 156 LEU A O 1
ATOM 1242 N N . VAL A 1 157 ? 3.168 -23.203 -17.656 1 98.5 157 VAL A N 1
ATOM 1243 C CA . VAL A 1 157 ? 3.143 -24.547 -18.234 1 98.5 157 VAL A CA 1
ATOM 1244 C C . VAL A 1 157 ? 4.414 -25.297 -17.844 1 98.5 157 VAL A C 1
ATOM 1246 O O . VAL A 1 157 ? 5.441 -24.688 -17.547 1 98.5 157 VAL A O 1
ATOM 1249 N N . VAL A 1 158 ? 4.285 -26.594 -17.797 1 97.62 158 VAL A N 1
ATOM 1250 C CA . VAL A 1 158 ? 5.41 -27.516 -17.875 1 97.62 158 VAL A CA 1
ATOM 1251 C C . VAL A 1 158 ? 5.586 -27.969 -19.328 1 97.62 158 VAL A C 1
ATOM 1253 O O . VAL A 1 158 ? 4.684 -28.578 -19.906 1 97.62 158 VAL A O 1
ATOM 1256 N N . ASN A 1 159 ? 6.723 -27.609 -19.906 1 97.38 159 ASN A N 1
ATOM 1257 C CA . ASN A 1 159 ? 6.969 -27.984 -21.297 1 97.38 159 ASN A CA 1
ATOM 1258 C C . ASN A 1 159 ? 7.34 -29.469 -21.406 1 97.38 159 ASN A C 1
ATOM 1260 O O . ASN A 1 159 ? 8.484 -29.844 -21.172 1 97.38 159 ASN A O 1
ATOM 1264 N N . GLU A 1 160 ? 6.438 -30.266 -21.891 1 96.19 160 GLU A N 1
ATOM 1265 C CA . GLU A 1 160 ? 6.617 -31.703 -21.984 1 96.19 160 GLU A CA 1
ATOM 1266 C C . GLU A 1 160 ? 7.438 -32.094 -23.219 1 96.19 160 GLU A C 1
ATOM 1268 O O . GLU A 1 160 ? 7.797 -33.25 -23.391 1 96.19 160 GLU A O 1
ATOM 1273 N N . MET A 1 161 ? 7.73 -31.094 -23.969 1 95.81 161 MET A N 1
ATOM 1274 C CA . MET A 1 161 ? 8.398 -31.344 -25.25 1 95.81 161 MET A CA 1
ATOM 1275 C C . MET A 1 161 ? 9.914 -31.234 -25.094 1 95.81 161 MET A C 1
ATOM 1277 O O . MET A 1 161 ? 10.648 -31.531 -26.047 1 95.81 161 MET A O 1
ATOM 1281 N N . ILE A 1 162 ? 10.352 -30.781 -23.953 1 92.69 162 ILE A N 1
ATOM 1282 C CA . ILE A 1 162 ? 11.789 -30.656 -23.719 1 92.69 162 ILE A CA 1
ATOM 1283 C C . ILE A 1 162 ? 12.203 -31.578 -22.578 1 92.69 162 ILE A C 1
ATOM 1285 O O . ILE A 1 162 ? 11.414 -31.844 -21.672 1 92.69 162 ILE A O 1
ATOM 1289 N N . PRO A 1 163 ? 13.445 -32.062 -22.672 1 89.94 163 PRO A N 1
ATOM 1290 C CA . PRO A 1 163 ? 13.922 -32.938 -21.594 1 89.94 163 PRO A CA 1
ATOM 1291 C C . PRO A 1 163 ? 13.992 -32.219 -20.25 1 89.94 163 PRO A C 1
ATOM 1293 O O . PRO A 1 163 ? 14.25 -31.016 -20.188 1 89.94 163 PRO A O 1
ATOM 1296 N N . TRP A 1 164 ? 13.805 -33.094 -19.312 1 85.81 164 TRP A N 1
ATOM 1297 C CA . TRP A 1 164 ? 13.875 -32.594 -17.938 1 85.81 164 TRP A CA 1
ATOM 1298 C C . TRP A 1 164 ? 15.305 -32.188 -17.578 1 85.81 164 TRP A C 1
ATOM 1300 O O . TRP A 1 164 ? 16.25 -32.938 -17.875 1 85.81 164 TRP A O 1
ATOM 1310 N N . THR A 1 165 ? 15.453 -31.047 -17.078 1 86.75 165 THR A N 1
ATOM 1311 C CA . THR A 1 165 ? 16.734 -30.609 -16.531 1 86.75 165 THR A CA 1
ATOM 1312 C C . THR A 1 165 ? 16.891 -31.031 -15.078 1 86.75 165 THR A C 1
ATOM 1314 O O . THR A 1 165 ? 16 -30.766 -14.258 1 86.75 165 THR A O 1
ATOM 1317 N N . LYS A 1 166 ? 17.984 -31.656 -14.758 1 89.31 166 LYS A N 1
ATOM 1318 C CA . LYS A 1 166 ? 18.172 -32.188 -13.414 1 89.31 166 LYS A CA 1
ATOM 1319 C C . LYS A 1 166 ? 19.016 -31.266 -12.555 1 89.31 166 LYS A C 1
ATOM 1321 O O . LYS A 1 166 ? 20.062 -31.656 -12.047 1 89.31 166 LYS A O 1
ATOM 1326 N N . ASP A 1 167 ? 18.578 -30.062 -12.367 1 95.69 167 ASP A N 1
ATOM 1327 C CA . ASP A 1 167 ? 19.328 -29.125 -11.539 1 95.69 167 ASP A CA 1
ATOM 1328 C C . ASP A 1 167 ? 18.625 -28.891 -10.203 1 95.69 167 ASP A C 1
ATOM 1330 O O . ASP A 1 167 ? 19.031 -28.016 -9.438 1 95.69 167 ASP A O 1
ATOM 1334 N N . GLY A 1 168 ? 17.594 -29.656 -9.977 1 95.88 168 GLY A N 1
ATOM 1335 C CA . GLY A 1 168 ? 16.859 -29.562 -8.711 1 95.88 168 GLY A CA 1
ATOM 1336 C C . GLY A 1 168 ? 15.75 -28.531 -8.727 1 95.88 168 GLY A C 1
ATOM 1337 O O . GLY A 1 168 ? 14.977 -28.438 -7.777 1 95.88 168 GLY A O 1
ATOM 1338 N N . TYR A 1 169 ? 15.703 -27.781 -9.797 1 97.44 169 TYR A N 1
ATOM 1339 C CA . TYR A 1 169 ? 14.633 -26.797 -9.953 1 97.44 169 TYR A CA 1
ATOM 1340 C C . TYR A 1 169 ? 13.508 -27.344 -10.82 1 97.44 169 TYR A C 1
ATOM 1342 O O . TYR A 1 169 ? 13.742 -28.172 -11.703 1 97.44 169 TYR A O 1
ATOM 1350 N N . ALA A 1 170 ? 12.281 -26.984 -10.484 1 96.62 170 ALA A N 1
ATOM 1351 C CA . ALA A 1 170 ? 11.211 -27.172 -11.461 1 96.62 170 ALA A CA 1
ATOM 1352 C C . ALA A 1 170 ? 11.266 -26.109 -12.555 1 96.62 170 ALA A C 1
ATOM 1354 O O . ALA A 1 170 ? 11.359 -24.906 -12.258 1 96.62 170 ALA A O 1
ATOM 1355 N N . HIS A 1 171 ? 11.242 -26.578 -13.75 1 97.56 171 HIS A N 1
ATOM 1356 C CA . HIS A 1 171 ? 11.305 -25.672 -14.891 1 97.56 171 HIS A CA 1
ATOM 1357 C C . HIS A 1 171 ? 9.922 -25.422 -15.477 1 97.56 171 HIS A C 1
ATOM 1359 O O . HIS A 1 171 ? 9.305 -26.328 -16.031 1 97.56 171 HIS A O 1
ATOM 1365 N N . LEU A 1 172 ? 9.477 -24.203 -15.336 1 98.31 172 LEU A N 1
ATOM 1366 C CA . LEU A 1 172 ? 8.18 -23.766 -15.844 1 98.31 172 LEU A CA 1
ATOM 1367 C C . LEU A 1 172 ? 8.344 -22.672 -16.891 1 98.31 172 LEU A C 1
ATOM 1369 O O . LEU A 1 172 ? 9.414 -22.078 -17.016 1 98.31 172 LEU A O 1
ATOM 1373 N N . GLU A 1 173 ? 7.277 -22.484 -17.703 1 98.44 173 GLU A N 1
ATOM 1374 C CA . GLU A 1 173 ? 7.246 -21.406 -18.688 1 98.44 173 GLU A CA 1
ATOM 1375 C C . GLU A 1 173 ? 5.949 -20.609 -18.594 1 98.44 173 GLU A C 1
ATOM 1377 O O . GLU A 1 173 ? 4.867 -21.188 -18.469 1 98.44 173 GLU A O 1
ATOM 1382 N N . LEU A 1 174 ? 6.066 -19.297 -18.547 1 98.5 174 LEU A N 1
ATOM 1383 C CA . LEU A 1 174 ? 4.91 -18.406 -18.641 1 98.5 174 LEU A CA 1
ATOM 1384 C C . LEU A 1 174 ? 4.609 -18.062 -20.094 1 98.5 174 LEU A C 1
ATOM 1386 O O . LEU A 1 174 ? 5.438 -17.453 -20.781 1 98.5 174 LEU A O 1
ATOM 1390 N N . ARG A 1 175 ? 3.396 -18.438 -20.531 1 97.75 175 ARG A N 1
ATOM 1391 C CA . ARG A 1 175 ? 3.043 -18.312 -21.938 1 97.75 175 ARG A CA 1
ATOM 1392 C C . ARG A 1 175 ? 1.818 -17.422 -22.109 1 97.75 175 ARG A C 1
ATOM 1394 O O . ARG A 1 175 ? 0.796 -17.625 -21.453 1 97.75 175 ARG A O 1
ATOM 1401 N N . TYR A 1 176 ? 1.966 -16.469 -23.031 1 96.19 176 TYR A N 1
ATOM 1402 C CA . TYR A 1 176 ? 0.921 -15.477 -23.281 1 96.19 176 TYR A CA 1
ATOM 1403 C C . TYR A 1 176 ? 0.366 -15.602 -24.688 1 96.19 176 TYR A C 1
ATOM 1405 O O . TYR A 1 176 ? 1.121 -15.805 -25.641 1 96.19 176 TYR A O 1
ATOM 1413 N N . ASN A 1 177 ? -0.903 -15.594 -24.812 1 93.81 177 ASN A N 1
ATOM 1414 C CA . ASN A 1 177 ? -1.626 -15.516 -26.078 1 93.81 177 ASN A CA 1
ATOM 1415 C C . ASN A 1 177 ? -2.705 -14.438 -26.047 1 93.81 177 ASN A C 1
ATOM 1417 O O . ASN A 1 177 ? -3.664 -14.547 -25.281 1 93.81 177 ASN A O 1
ATOM 1421 N N . ASN A 1 178 ? -2.631 -13.461 -26.844 1 90.31 178 ASN A N 1
ATOM 1422 C CA . ASN A 1 178 ? -3.592 -12.359 -26.828 1 90.31 178 ASN A CA 1
ATOM 1423 C C . ASN A 1 178 ? -4.867 -12.727 -27.594 1 90.31 178 ASN A C 1
ATOM 1425 O O . ASN A 1 178 ? -5.832 -11.961 -27.594 1 90.31 178 ASN A O 1
ATOM 1429 N N . ASN A 1 179 ? -4.793 -13.852 -28.266 1 88.5 179 ASN A N 1
ATOM 1430 C CA . ASN A 1 179 ? -5.934 -14.375 -29 1 88.5 179 ASN A CA 1
ATOM 1431 C C . ASN A 1 179 ? -6.469 -13.359 -30.016 1 88.5 179 ASN A C 1
ATOM 1433 O O . ASN A 1 179 ? -7.68 -13.156 -30.109 1 88.5 179 ASN A O 1
ATOM 1437 N N . GLY A 1 180 ? -5.578 -12.641 -30.656 1 82.81 180 GLY A N 1
ATOM 1438 C CA . GLY A 1 180 ? -5.965 -11.711 -31.703 1 82.81 180 GLY A CA 1
ATOM 1439 C C . GLY A 1 180 ? -6.41 -10.367 -31.172 1 82.81 180 GLY A C 1
ATOM 1440 O O . GLY A 1 180 ? -6.867 -9.516 -31.938 1 82.81 180 GLY A O 1
ATOM 1441 N N . SER A 1 181 ? -6.203 -10.141 -29.922 1 79.69 181 SER A N 1
ATOM 1442 C CA . SER A 1 181 ? -6.625 -8.875 -29.328 1 79.69 181 SER A CA 1
ATOM 1443 C C . SER A 1 181 ? -5.668 -7.75 -29.703 1 79.69 181 SER A C 1
ATOM 1445 O O . SER A 1 181 ? -4.449 -7.926 -29.672 1 79.69 181 SER A O 1
ATOM 1447 N N . GLN A 1 182 ? -6.156 -6.613 -30.312 1 75.62 182 GLN A N 1
ATOM 1448 C CA . GLN A 1 182 ? -5.32 -5.488 -30.703 1 75.62 182 GLN A CA 1
ATOM 1449 C C . GLN A 1 182 ? -5.656 -4.238 -29.891 1 75.62 182 GLN A C 1
ATOM 1451 O O . GLN A 1 182 ? -5.195 -3.141 -30.219 1 75.62 182 GLN A O 1
ATOM 1456 N N . GLY A 1 183 ? -6.227 -4.387 -28.828 1 77.62 183 GLY A N 1
ATOM 1457 C CA . GLY A 1 183 ? -6.641 -3.211 -28.062 1 77.62 183 GLY A CA 1
ATOM 1458 C C . GLY A 1 183 ? -5.555 -2.674 -27.156 1 77.62 183 GLY A C 1
ATOM 1459 O O . GLY A 1 183 ? -4.367 -2.93 -27.375 1 77.62 183 GLY A O 1
ATOM 1460 N N . ARG A 1 184 ? -5.852 -1.738 -26.344 1 85.25 184 ARG A N 1
ATOM 1461 C CA . ARG A 1 184 ? -4.922 -1.117 -25.406 1 85.25 184 ARG A CA 1
ATOM 1462 C C . ARG A 1 184 ? -4.5 -2.1 -24.328 1 85.25 184 ARG A C 1
ATOM 1464 O O . ARG A 1 184 ? -5.215 -3.066 -24.047 1 85.25 184 ARG A O 1
ATOM 1471 N N . LEU A 1 185 ? -3.336 -1.819 -23.781 1 85.31 185 LEU A N 1
ATOM 1472 C CA . LEU A 1 185 ? -2.863 -2.631 -22.672 1 85.31 185 LEU A CA 1
ATOM 1473 C C . LEU A 1 185 ? -3.512 -2.191 -21.359 1 85.31 185 LEU A C 1
ATOM 1475 O O . LEU A 1 185 ? -3.602 -0.994 -21.078 1 85.31 185 LEU A O 1
ATOM 1479 N N . VAL A 1 186 ? -4.039 -3.203 -20.656 1 85.56 186 VAL A N 1
ATOM 1480 C CA . VAL A 1 186 ? -4.578 -2.961 -19.328 1 85.56 186 VAL A CA 1
ATOM 1481 C C . VAL A 1 186 ? -3.943 -3.924 -18.328 1 85.56 186 VAL A C 1
ATOM 1483 O O . VAL A 1 186 ? -3.49 -5.008 -18.703 1 85.56 186 VAL A O 1
ATOM 1486 N N . PRO A 1 187 ? -3.922 -3.486 -17.078 1 87.62 187 PRO A N 1
ATOM 1487 C CA . PRO A 1 187 ? -3.312 -4.371 -16.078 1 87.62 187 PRO A CA 1
ATOM 1488 C C . PRO A 1 187 ? -4.156 -5.613 -15.805 1 87.62 187 PRO A C 1
ATOM 1490 O O . PRO A 1 187 ? -5.387 -5.539 -15.797 1 87.62 187 PRO A O 1
ATOM 1493 N N . GLY A 1 188 ? -3.477 -6.691 -15.625 1 88.12 188 GLY A N 1
ATOM 1494 C CA . GLY A 1 188 ? -4.082 -7.941 -15.195 1 88.12 188 GLY A CA 1
ATOM 1495 C C . GLY A 1 188 ? -3.305 -8.633 -14.094 1 88.12 188 GLY A C 1
ATOM 1496 O O . GLY A 1 188 ? -2.148 -8.297 -13.836 1 88.12 188 GLY A O 1
ATOM 1497 N N . MET A 1 189 ? -4.07 -9.523 -13.43 1 92.31 189 MET A N 1
ATOM 1498 C CA . MET A 1 189 ? -3.443 -10.336 -12.391 1 92.31 189 MET A CA 1
ATOM 1499 C C . MET A 1 189 ? -3.963 -11.766 -12.43 1 92.31 189 MET A C 1
ATOM 1501 O O . MET A 1 189 ? -5.117 -12.008 -12.789 1 92.31 189 MET A O 1
ATOM 1505 N N . VAL A 1 190 ? -3.074 -12.641 -12.086 1 96.19 190 VAL A N 1
ATOM 1506 C CA . VAL A 1 190 ? -3.459 -14.047 -12.023 1 96.19 190 VAL A CA 1
ATOM 1507 C C . VAL A 1 190 ? -2.6 -14.773 -10.984 1 96.19 190 VAL A C 1
ATOM 1509 O O . VAL A 1 190 ? -1.432 -14.43 -10.789 1 96.19 190 VAL A O 1
ATOM 1512 N N . SER A 1 191 ? -3.221 -15.656 -10.305 1 97.56 191 SER A N 1
ATOM 1513 C CA . SER A 1 191 ? -2.502 -16.578 -9.438 1 97.56 191 SER A CA 1
ATOM 1514 C C . SER A 1 191 ? -2.504 -18 -10.008 1 97.56 191 SER A C 1
ATOM 1516 O O . SER A 1 191 ? -3.557 -18.516 -10.383 1 97.56 191 SER A O 1
ATOM 1518 N N . PHE A 1 192 ? -1.325 -18.625 -10.031 1 98.56 192 PHE A N 1
ATOM 1519 C CA . PHE A 1 192 ? -1.224 -20.031 -10.406 1 98.56 192 PHE A CA 1
ATOM 1520 C C . PHE A 1 192 ? -1.004 -20.906 -9.18 1 98.56 192 PHE A C 1
ATOM 1522 O O . PHE A 1 192 ? -0.103 -20.641 -8.383 1 98.56 192 PHE A O 1
ATOM 1529 N N . LYS A 1 193 ? -1.809 -21.953 -9.086 1 98.06 193 LYS A N 1
ATOM 1530 C CA . LYS A 1 193 ? -1.59 -22.922 -8.008 1 98.06 193 LYS A CA 1
ATOM 1531 C C . LYS A 1 193 ? -0.325 -23.734 -8.242 1 98.06 193 LYS A C 1
ATOM 1533 O O . LYS A 1 193 ? -0.222 -24.453 -9.242 1 98.06 193 LYS A O 1
ATOM 1538 N N . LEU A 1 194 ? 0.546 -23.656 -7.258 1 97.69 194 LEU A N 1
ATOM 1539 C CA . LEU A 1 194 ? 1.837 -24.312 -7.461 1 97.69 194 LEU A CA 1
ATOM 1540 C C . LEU A 1 194 ? 1.764 -25.797 -7.098 1 97.69 194 LEU A C 1
ATOM 1542 O O . LEU A 1 194 ? 2.451 -26.609 -7.703 1 97.69 194 LEU A O 1
ATOM 1546 N N . ASP A 1 195 ? 0.99 -26.156 -6.109 1 95.31 195 ASP A N 1
ATOM 1547 C CA . ASP A 1 195 ? 0.834 -27.531 -5.66 1 95.31 195 ASP A CA 1
ATOM 1548 C C . ASP A 1 195 ? 2.191 -28.188 -5.402 1 95.31 195 ASP A C 1
ATOM 1550 O O . ASP A 1 195 ? 2.953 -27.719 -4.547 1 95.31 195 ASP A O 1
ATOM 1554 N N . ASP A 1 196 ? 2.594 -29.141 -6.258 1 94.19 196 ASP A N 1
ATOM 1555 C CA . ASP A 1 196 ? 3.834 -29.891 -6.07 1 94.19 196 ASP A CA 1
ATOM 1556 C C . ASP A 1 196 ? 5.051 -29 -6.297 1 94.19 196 ASP A C 1
ATOM 1558 O O . ASP A 1 196 ? 6.176 -29.375 -5.953 1 94.19 196 ASP A O 1
ATOM 1562 N N . TYR A 1 197 ? 4.812 -27.859 -6.75 1 96 197 TYR A N 1
ATOM 1563 C CA . TYR A 1 197 ? 5.922 -26.969 -7.047 1 96 197 TYR A CA 1
ATOM 1564 C C . TYR A 1 197 ? 6.043 -25.875 -5.98 1 96 197 TYR A C 1
ATOM 1566 O O . TYR A 1 197 ? 6.816 -24.938 -6.137 1 96 197 TYR A O 1
ATOM 1574 N N . SER A 1 198 ? 5.289 -26.031 -4.98 1 94.12 198 SER A N 1
ATOM 1575 C CA . SER A 1 198 ? 5.246 -25.016 -3.934 1 94.12 198 SER A CA 1
ATOM 1576 C C . SER A 1 198 ? 6.484 -25.078 -3.047 1 94.12 198 SER A C 1
ATOM 1578 O O . SER A 1 198 ? 7.207 -26.078 -3.059 1 94.12 198 SER A O 1
ATOM 1580 N N . PRO A 1 199 ? 6.684 -24.016 -2.246 1 89.81 199 PRO A N 1
ATOM 1581 C CA . PRO A 1 199 ? 7.82 -24.016 -1.32 1 89.81 199 PRO A CA 1
ATOM 1582 C C . PRO A 1 199 ? 7.734 -25.125 -0.273 1 89.81 199 PRO A C 1
ATOM 1584 O O . PRO A 1 199 ? 8.734 -25.438 0.367 1 89.81 199 PRO A O 1
ATOM 1587 N N . GLU A 1 200 ? 6.633 -25.672 -0.103 1 88.38 200 GLU A N 1
ATOM 1588 C CA . GLU A 1 200 ? 6.461 -26.734 0.874 1 88.38 200 GLU A CA 1
ATOM 1589 C C . GLU A 1 200 ? 7.105 -28.031 0.39 1 88.38 200 GLU A C 1
ATOM 1591 O O . GLU A 1 200 ? 7.305 -28.969 1.174 1 88.38 200 GLU A O 1
ATOM 1596 N N . ASN A 1 201 ? 7.344 -28.078 -0.888 1 90.5 201 ASN A N 1
ATOM 1597 C CA . ASN A 1 201 ? 8.008 -29.25 -1.438 1 90.5 201 ASN A CA 1
ATOM 1598 C C . ASN A 1 201 ? 9.508 -29.234 -1.158 1 90.5 201 ASN A C 1
ATOM 1600 O O . ASN A 1 201 ? 10.266 -28.578 -1.868 1 90.5 201 ASN A O 1
ATOM 1604 N N . SER A 1 202 ? 9.953 -30.016 -0.271 1 87.81 202 SER A N 1
ATOM 1605 C CA . SER A 1 202 ? 11.336 -30 0.196 1 87.81 202 SER A CA 1
ATOM 1606 C C . SER A 1 202 ? 12.266 -30.656 -0.819 1 87.81 202 SER A C 1
ATOM 1608 O O . SER A 1 202 ? 13.492 -30.531 -0.723 1 87.81 202 SER A O 1
ATOM 1610 N N . GLU A 1 203 ? 11.711 -31.312 -1.81 1 92.12 203 GLU A N 1
ATOM 1611 C CA . GLU A 1 203 ? 12.531 -31.969 -2.816 1 92.12 203 GLU A CA 1
ATOM 1612 C C . GLU A 1 203 ? 12.992 -30.984 -3.887 1 92.12 203 GLU A C 1
ATOM 1614 O O . GLU A 1 203 ? 13.883 -31.312 -4.684 1 92.12 203 GLU A O 1
ATOM 1619 N N . LEU A 1 204 ? 12.375 -29.844 -3.855 1 95.19 204 LEU A N 1
ATOM 1620 C CA . LEU A 1 204 ? 12.703 -28.844 -4.871 1 95.19 204 LEU A CA 1
ATOM 1621 C C . LEU A 1 204 ? 13.609 -27.766 -4.297 1 95.19 204 LEU A C 1
ATOM 1623 O O . LEU A 1 204 ? 13.414 -27.312 -3.17 1 95.19 204 LEU A O 1
ATOM 1627 N N . LYS A 1 205 ? 14.625 -27.391 -5.074 1 96.62 205 LYS A N 1
ATOM 1628 C CA . LYS A 1 205 ? 15.406 -26.203 -4.766 1 96.62 205 LYS A CA 1
ATOM 1629 C C . LYS A 1 205 ? 14.602 -24.922 -5.016 1 96.62 205 LYS A C 1
ATOM 1631 O O . LYS A 1 205 ? 14.953 -23.859 -4.516 1 96.62 205 LYS A O 1
ATOM 1636 N N . GLY A 1 206 ? 13.617 -25.031 -5.836 1 96.81 206 GLY A N 1
ATOM 1637 C CA . GLY A 1 206 ? 12.781 -23.906 -6.223 1 96.81 206 GLY A CA 1
ATOM 1638 C C . GLY A 1 206 ? 12.195 -24.047 -7.613 1 96.81 206 GLY A C 1
ATOM 1639 O O . GLY A 1 206 ? 12.086 -25.156 -8.141 1 96.81 206 GLY A O 1
ATOM 1640 N N . ILE A 1 207 ? 11.758 -22.906 -8.125 1 97.69 207 ILE A N 1
ATOM 1641 C CA . ILE A 1 207 ? 11.195 -22.938 -9.469 1 97.69 207 ILE A CA 1
ATOM 1642 C C . ILE A 1 207 ? 11.914 -21.922 -10.352 1 97.69 207 ILE A C 1
ATOM 1644 O O . ILE A 1 207 ? 12.391 -20.891 -9.867 1 97.69 207 ILE A O 1
ATOM 1648 N N . LYS A 1 208 ? 12.039 -22.281 -11.57 1 97.75 208 LYS A N 1
ATOM 1649 C CA . LYS A 1 208 ? 12.492 -21.406 -12.648 1 97.75 208 LYS A CA 1
ATOM 1650 C C . LYS A 1 208 ? 11.367 -21.141 -13.648 1 97.75 208 LYS A C 1
ATOM 1652 O O . LYS A 1 208 ? 10.719 -22.078 -14.117 1 97.75 208 LYS A O 1
ATOM 1657 N N . VAL A 1 209 ? 11.133 -19.875 -13.922 1 98.31 209 VAL A N 1
ATOM 1658 C CA . VAL A 1 209 ? 10.055 -19.531 -14.836 1 98.31 209 VAL A CA 1
ATOM 1659 C C . VAL A 1 209 ? 10.625 -18.797 -16.047 1 98.31 209 VAL A C 1
ATOM 1661 O O . VAL A 1 209 ? 11.109 -17.672 -15.938 1 98.31 209 VAL A O 1
ATOM 1664 N N . LEU A 1 210 ? 10.539 -19.469 -17.188 1 98 210 LEU A N 1
ATOM 1665 C CA . LEU A 1 210 ? 10.938 -18.844 -18.453 1 98 210 LEU A CA 1
ATOM 1666 C C . LEU A 1 210 ? 9.828 -17.938 -18.984 1 98 210 LEU A C 1
ATOM 1668 O O . LEU A 1 210 ? 8.664 -18.344 -19.016 1 98 210 LEU A O 1
ATOM 1672 N N . VAL A 1 211 ? 10.164 -16.719 -19.344 1 98.06 211 VAL A N 1
ATOM 1673 C CA . VAL A 1 211 ? 9.203 -15.734 -19.828 1 98.06 211 VAL A CA 1
ATOM 1674 C C . VAL A 1 211 ? 9.703 -15.125 -21.141 1 98.06 211 VAL A C 1
ATOM 1676 O O . VAL A 1 211 ? 10.914 -14.953 -21.328 1 98.06 211 VAL A O 1
ATOM 1679 N N . ASN A 1 212 ? 8.75 -14.836 -22.062 1 97.81 212 ASN A N 1
ATOM 1680 C CA . ASN A 1 212 ? 9 -14.062 -23.281 1 97.81 212 ASN A CA 1
ATOM 1681 C C . ASN A 1 212 ? 8.539 -12.617 -23.125 1 97.81 212 ASN A C 1
ATOM 1683 O O . ASN A 1 212 ? 7.441 -12.258 -23.547 1 97.81 212 ASN A O 1
ATOM 1687 N N . PRO A 1 213 ? 9.453 -11.766 -22.578 1 96.31 213 PRO A N 1
ATOM 1688 C CA . PRO A 1 213 ? 9.023 -10.406 -22.234 1 96.31 213 PRO A CA 1
ATOM 1689 C C . PRO A 1 213 ? 9.023 -9.461 -23.422 1 96.31 213 PRO A C 1
ATOM 1691 O O . PRO A 1 213 ? 9.727 -9.695 -24.406 1 96.31 213 PRO A O 1
ATOM 1694 N N . VAL A 1 214 ? 8.227 -8.352 -23.328 1 93.19 214 VAL A N 1
ATOM 1695 C CA . VAL A 1 214 ? 8.125 -7.34 -24.375 1 93.19 214 VAL A CA 1
ATOM 1696 C C . VAL A 1 214 ? 9.461 -6.629 -24.547 1 93.19 214 VAL A C 1
ATOM 1698 O O . VAL A 1 214 ? 9.828 -6.234 -25.656 1 93.19 214 VAL A O 1
ATOM 1701 N N . ASP A 1 215 ? 10.086 -6.559 -23.375 1 87.38 215 ASP A N 1
ATOM 1702 C CA . ASP A 1 215 ? 11.344 -5.816 -23.422 1 87.38 215 ASP A CA 1
ATOM 1703 C C . ASP A 1 215 ? 12.539 -6.766 -23.531 1 87.38 215 ASP A C 1
ATOM 1705 O O . ASP A 1 215 ? 13.141 -7.125 -22.516 1 87.38 215 ASP A O 1
ATOM 1709 N N . GLY A 1 216 ? 12.836 -7.25 -24.625 1 88.62 216 GLY A N 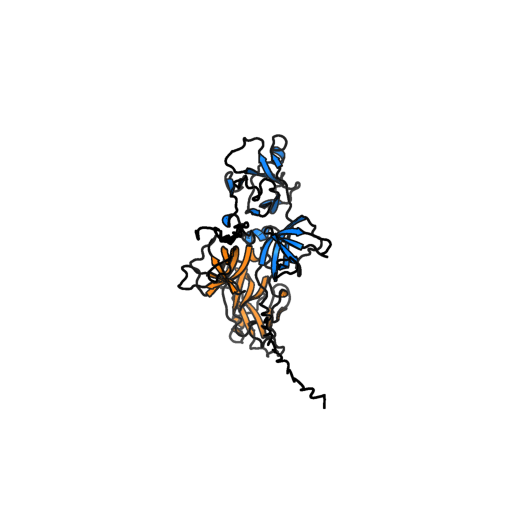1
ATOM 1710 C CA . GLY A 1 216 ? 14.078 -7.996 -24.75 1 88.62 216 GLY A CA 1
ATOM 1711 C C . GLY A 1 216 ? 13.867 -9.438 -25.172 1 88.62 216 GLY A C 1
ATOM 1712 O O . GLY A 1 216 ? 12.859 -9.773 -25.797 1 88.62 216 GLY A O 1
ATOM 1713 N N . GLU A 1 217 ? 14.93 -10.266 -24.875 1 93.38 217 GLU A N 1
ATOM 1714 C CA . GLU A 1 217 ? 14.93 -11.695 -25.156 1 93.38 217 GLU A CA 1
ATOM 1715 C C . GLU A 1 217 ? 14.352 -12.492 -24 1 93.38 217 GLU A C 1
ATOM 1717 O O . GLU A 1 217 ? 14.141 -11.945 -22.906 1 93.38 217 GLU A O 1
ATOM 1722 N N . GLU A 1 218 ? 14.07 -13.727 -24.234 1 96.06 218 GLU A N 1
ATOM 1723 C CA . GLU A 1 218 ? 13.555 -14.602 -23.188 1 96.06 218 GLU A CA 1
ATOM 1724 C C . GLU A 1 218 ? 14.438 -14.547 -21.938 1 96.06 218 GLU A C 1
ATOM 1726 O O . GLU A 1 218 ? 15.664 -14.5 -22.031 1 96.06 218 GLU A O 1
ATOM 1731 N N . LYS A 1 219 ? 13.758 -14.5 -20.812 1 95.88 219 LYS A N 1
ATOM 1732 C CA . LYS A 1 219 ? 14.453 -14.43 -19.531 1 95.88 219 LYS A CA 1
ATOM 1733 C C . LYS A 1 219 ? 13.859 -15.406 -18.531 1 95.88 219 LYS A C 1
ATOM 1735 O O . LYS A 1 219 ? 12.656 -15.672 -18.547 1 95.88 219 LYS A O 1
ATOM 1740 N N . THR A 1 220 ? 14.781 -15.938 -17.656 1 97.12 220 THR A N 1
ATOM 1741 C CA . THR A 1 220 ? 14.344 -16.875 -16.625 1 97.12 220 THR A CA 1
ATOM 1742 C C . THR A 1 220 ? 14.312 -16.203 -15.258 1 97.12 220 THR A C 1
ATOM 1744 O O . THR A 1 220 ? 15.312 -15.641 -14.805 1 97.12 220 THR A O 1
ATOM 1747 N N . TYR A 1 221 ? 13.195 -16.234 -14.609 1 96.19 221 TYR A N 1
ATOM 1748 C CA . TYR A 1 221 ? 13.055 -15.852 -13.211 1 96.19 221 TYR A CA 1
ATOM 1749 C C . TYR A 1 221 ? 13.336 -17.031 -12.297 1 96.19 221 TYR A C 1
ATOM 1751 O O . TYR A 1 221 ? 12.797 -18.125 -12.492 1 96.19 221 TYR A O 1
ATOM 1759 N N . ILE A 1 222 ? 14.148 -16.828 -11.297 1 96.56 222 ILE A N 1
ATOM 1760 C CA . ILE A 1 222 ? 14.508 -17.906 -10.391 1 96.56 222 ILE A CA 1
ATOM 1761 C C . ILE A 1 222 ? 13.992 -17.594 -8.984 1 96.56 222 ILE A C 1
ATOM 1763 O O . ILE A 1 222 ? 14.289 -16.531 -8.43 1 96.56 222 ILE A O 1
ATOM 1767 N N . PHE A 1 223 ? 13.227 -18.484 -8.477 1 96.19 223 PHE A N 1
ATOM 1768 C CA . PHE A 1 223 ? 12.766 -18.438 -7.098 1 96.19 223 PHE A CA 1
ATOM 1769 C C . PHE A 1 223 ? 13.258 -19.641 -6.312 1 96.19 223 PHE A C 1
ATOM 1771 O O . PHE A 1 223 ? 12.727 -20.75 -6.477 1 96.19 223 PHE A O 1
ATOM 1778 N N . SER A 1 224 ? 14.148 -19.406 -5.387 1 95.56 224 SER A N 1
ATOM 1779 C CA . SER A 1 224 ? 14.727 -20.484 -4.598 1 95.56 224 SER A CA 1
ATOM 1780 C C . SER A 1 224 ? 14.031 -20.625 -3.25 1 95.56 224 SER A C 1
ATOM 1782 O O . SER A 1 224 ? 13.602 -19.625 -2.664 1 95.56 224 SER A O 1
ATOM 1784 N N . TYR A 1 225 ? 14 -21.906 -2.809 1 93.31 225 TYR A N 1
ATOM 1785 C CA . TYR A 1 225 ? 13.383 -22.188 -1.52 1 93.31 225 TYR A CA 1
ATOM 1786 C C . TYR A 1 225 ? 14.438 -22.453 -0.457 1 93.31 225 TYR A C 1
ATOM 1788 O O . TYR A 1 225 ? 15.43 -23.156 -0.717 1 93.31 225 TYR A O 1
ATOM 1796 N N . PRO A 1 226 ? 14.32 -22.016 0.828 1 91.25 226 PRO A N 1
ATOM 1797 C CA . PRO A 1 226 ? 13.18 -21.188 1.249 1 91.25 226 PRO A CA 1
ATOM 1798 C C . PRO A 1 226 ? 13.242 -19.766 0.684 1 91.25 226 PRO A C 1
ATOM 1800 O O . PRO A 1 226 ? 14.328 -19.266 0.4 1 91.25 226 PRO A O 1
ATOM 1803 N N . LEU A 1 227 ? 12.078 -19.172 0.489 1 90.5 227 LEU A N 1
ATOM 1804 C CA . LEU A 1 227 ? 11.992 -17.812 -0.051 1 90.5 227 LEU A CA 1
ATOM 1805 C C . LEU A 1 227 ? 12.68 -16.812 0.878 1 90.5 227 LEU A C 1
ATOM 1807 O O . LEU A 1 227 ? 12.797 -17.062 2.08 1 90.5 227 LEU A O 1
ATOM 1811 N N . THR A 1 228 ? 13.117 -15.734 0.258 1 85.94 228 THR A N 1
ATOM 1812 C CA . THR A 1 228 ? 13.75 -14.656 1.006 1 85.94 228 THR A CA 1
ATOM 1813 C C . THR A 1 228 ? 13.094 -13.32 0.681 1 85.94 228 THR A C 1
ATOM 1815 O O . THR A 1 228 ? 12.188 -13.25 -0.151 1 85.94 228 THR A O 1
ATOM 1818 N N . GLY A 1 229 ? 13.516 -12.312 1.35 1 82.19 229 GLY A N 1
ATOM 1819 C CA . GLY A 1 229 ? 13 -10.977 1.107 1 82.19 229 GLY A CA 1
ATOM 1820 C C . GLY A 1 229 ? 13.156 -10.531 -0.333 1 82.19 229 GLY A C 1
ATOM 1821 O O . GLY A 1 229 ? 12.398 -9.68 -0.81 1 82.19 229 GLY A O 1
ATOM 1822 N N . GLU A 1 230 ? 14.039 -11.062 -1.017 1 79.62 230 GLU A N 1
ATOM 1823 C CA . GLU A 1 230 ? 14.281 -10.703 -2.41 1 79.62 230 GLU A CA 1
ATOM 1824 C C . GLU A 1 230 ? 13.156 -11.203 -3.314 1 79.62 230 GLU A C 1
ATOM 1826 O O . GLU A 1 230 ? 12.984 -10.695 -4.426 1 79.62 230 GLU A O 1
ATOM 1831 N N . ASP A 1 231 ? 12.406 -12.07 -2.758 1 84.25 231 ASP A N 1
ATOM 1832 C CA . ASP A 1 231 ? 11.352 -12.688 -3.559 1 84.25 231 ASP A CA 1
ATOM 1833 C C . ASP A 1 231 ? 10.031 -11.938 -3.406 1 84.25 231 ASP A C 1
ATOM 1835 O O . ASP A 1 231 ? 9.039 -12.273 -4.055 1 84.25 231 ASP A O 1
ATOM 1839 N N . VAL A 1 232 ? 10.047 -10.93 -2.596 1 81.81 232 VAL A N 1
ATOM 1840 C CA . VAL A 1 232 ? 8.836 -10.156 -2.334 1 81.81 232 VAL A CA 1
ATOM 1841 C C . VAL A 1 232 ? 8.789 -8.938 -3.256 1 81.81 232 VAL A C 1
ATOM 1843 O O . VAL A 1 232 ? 9.789 -8.234 -3.414 1 81.81 232 VAL A O 1
ATOM 1846 N N . PRO A 1 233 ? 7.566 -8.773 -3.816 1 82.12 233 PRO A N 1
ATOM 1847 C CA . PRO A 1 233 ? 7.48 -7.621 -4.715 1 82.12 233 PRO A CA 1
ATOM 1848 C C . PRO A 1 233 ? 7.465 -6.289 -3.967 1 82.12 233 PRO A C 1
ATOM 1850 O O . PRO A 1 233 ? 7.102 -6.246 -2.787 1 82.12 233 PRO A O 1
ATOM 1853 N N . GLY A 1 234 ? 8.039 -5.191 -4.504 1 75.62 234 GLY A N 1
ATOM 1854 C CA . GLY A 1 234 ? 7.941 -3.846 -3.959 1 75.62 234 GLY A CA 1
ATOM 1855 C C . GLY A 1 234 ? 6.742 -3.074 -4.477 1 75.62 234 GLY A C 1
ATOM 1856 O O . GLY A 1 234 ? 6.473 -1.962 -4.02 1 75.62 234 GLY A O 1
ATOM 1857 N N . PHE A 1 235 ? 5.758 -3.539 -4.996 1 73.12 235 PHE A N 1
ATOM 1858 C CA . PHE A 1 235 ? 4.566 -3.006 -5.648 1 73.12 235 PHE A CA 1
ATOM 1859 C C . PHE A 1 235 ? 4.68 -1.496 -5.828 1 73.12 235 PHE A C 1
ATOM 1861 O O . PHE A 1 235 ? 4.988 -0.773 -4.879 1 73.12 235 PHE A O 1
ATOM 1868 N N . ASN A 1 236 ? 5.289 -1.05 -6.773 1 62.22 236 ASN A N 1
ATOM 1869 C CA . ASN A 1 236 ? 5.25 0.4 -6.934 1 62.22 236 ASN A CA 1
ATOM 1870 C C . ASN A 1 236 ? 3.818 0.908 -7.09 1 62.22 236 ASN A C 1
ATOM 1872 O O . ASN A 1 236 ? 3.074 0.426 -7.945 1 62.22 236 ASN A O 1
ATOM 1876 N N . PRO A 1 237 ? 3.297 1.648 -6.07 1 59.16 237 PRO A N 1
ATOM 1877 C CA . PRO A 1 237 ? 1.912 2.121 -6.113 1 59.16 237 PRO A CA 1
ATOM 1878 C C . PRO A 1 237 ? 1.509 2.637 -7.492 1 59.16 237 PRO A C 1
ATOM 1880 O O . PRO A 1 237 ? 0.33 2.594 -7.852 1 59.16 237 PRO A O 1
ATOM 1883 N N . LEU A 1 238 ? 2.434 3.152 -8.32 1 54.72 238 LEU A N 1
ATOM 1884 C CA . LEU A 1 238 ? 2.115 3.537 -9.695 1 54.72 238 LEU A CA 1
ATOM 1885 C C . LEU A 1 238 ? 1.631 2.334 -10.492 1 54.72 238 LEU A C 1
ATOM 1887 O O . LEU A 1 238 ? 0.79 2.475 -11.391 1 54.72 238 LEU A O 1
ATOM 1891 N N . ASP A 1 239 ? 2.156 1.272 -10.094 1 60.28 239 ASP A N 1
ATOM 1892 C CA . ASP A 1 239 ? 1.879 0.06 -10.852 1 60.28 239 ASP A CA 1
ATOM 1893 C C . ASP A 1 239 ? 0.523 -0.53 -10.477 1 60.28 239 ASP A C 1
ATOM 1895 O O . ASP A 1 239 ? -0.164 -1.114 -11.312 1 60.28 239 ASP A O 1
ATOM 1899 N N . LEU A 1 240 ? 0.055 -0.231 -9.305 1 56.12 240 LEU A N 1
ATOM 1900 C CA . LEU A 1 240 ? -1.191 -0.816 -8.82 1 56.12 240 LEU A CA 1
ATOM 1901 C C . LEU A 1 240 ? -2.395 -0.044 -9.352 1 56.12 240 LEU A C 1
ATOM 1903 O O . LEU A 1 240 ? -3.492 -0.597 -9.469 1 56.12 240 LEU A O 1
ATOM 1907 N N . ALA A 1 241 ? -2.17 1.273 -9.656 1 56.06 241 ALA A N 1
ATOM 1908 C CA . ALA A 1 241 ? -3.244 2.117 -10.172 1 56.06 241 ALA A CA 1
ATOM 1909 C C . ALA A 1 241 ? -3.779 1.574 -11.5 1 56.06 241 ALA A C 1
ATOM 1911 O O . ALA A 1 241 ? -4.938 1.806 -11.844 1 56.06 241 ALA A O 1
ATOM 1912 N N . GLU A 1 242 ? -3.062 0.752 -12.188 1 51.34 242 GLU A N 1
ATOM 1913 C CA . GLU A 1 242 ? -3.422 0.249 -13.516 1 51.34 242 GLU A CA 1
ATOM 1914 C C . GLU A 1 242 ? -4.289 -1.003 -13.414 1 51.34 242 GLU A C 1
ATOM 1916 O O . GLU A 1 242 ? -4.848 -1.461 -14.406 1 51.34 242 GLU A O 1
ATOM 1921 N N . LEU A 1 243 ? -4.535 -1.582 -12.266 1 49.19 243 LEU A N 1
ATOM 1922 C CA . LEU A 1 243 ? -5.184 -2.881 -12.125 1 49.19 243 LEU A CA 1
ATOM 1923 C C . LEU A 1 243 ? -6.699 -2.727 -12.039 1 49.19 243 LEU A C 1
ATOM 1925 O O . LEU A 1 243 ? -7.43 -3.719 -12.016 1 49.19 243 LEU A O 1
ATOM 1929 N N . LYS A 1 244 ? -7.238 -1.537 -11.828 1 48.69 244 LYS A N 1
ATOM 1930 C CA . LYS A 1 244 ? -8.688 -1.357 -11.742 1 48.69 244 LYS A CA 1
ATOM 1931 C C . LYS A 1 244 ? -9.289 -1.065 -13.109 1 48.69 244 LYS A C 1
ATOM 1933 O O . LYS A 1 244 ? -8.703 -0.321 -13.906 1 48.69 244 LYS A O 1
ATOM 1938 N N . MET B 1 1 ? 35.344 -61.281 61.656 1 20.66 1 MET B N 1
ATOM 1939 C CA . MET B 1 1 ? 34.5 -61.844 60.625 1 20.66 1 MET B CA 1
ATOM 1940 C C . MET B 1 1 ? 33.656 -60.75 59.938 1 20.66 1 MET B C 1
ATOM 1942 O O . MET B 1 1 ? 32.656 -61.031 59.312 1 20.66 1 MET B O 1
ATOM 1946 N N . LYS B 1 2 ? 33.875 -59.594 60.594 1 25.42 2 LYS B N 1
ATOM 1947 C CA . LYS B 1 2 ? 32.938 -58.5 60.438 1 25.42 2 LYS B CA 1
ATOM 1948 C C . LYS B 1 2 ? 32.875 -58 59 1 25.42 2 LYS B C 1
ATOM 1950 O O . LYS B 1 2 ? 33.594 -57.094 58.594 1 25.42 2 LYS B O 1
ATOM 1955 N N . TYR B 1 3 ? 32.781 -58.906 58.031 1 22.12 3 TYR B N 1
ATOM 1956 C CA . TYR B 1 3 ? 33.062 -58.844 56.594 1 22.12 3 TYR B CA 1
ATOM 1957 C C . TYR B 1 3 ? 32.125 -57.906 55.875 1 22.12 3 TYR B C 1
ATOM 1959 O O . TYR B 1 3 ? 32.562 -57.062 55.062 1 22.12 3 TYR B O 1
ATOM 1967 N N . PHE B 1 4 ? 30.766 -58.188 55.938 1 21.52 4 PHE B N 1
ATOM 1968 C CA . PHE B 1 4 ? 30.203 -58.375 54.594 1 21.52 4 PHE B CA 1
ATOM 1969 C C . PHE B 1 4 ? 29.891 -57 53.969 1 21.52 4 PHE B C 1
ATOM 1971 O O . PHE B 1 4 ? 30.297 -56.75 52.844 1 21.52 4 PHE B O 1
ATOM 1978 N N . PHE B 1 5 ? 28.484 -56.562 53.875 1 23.23 5 PHE B N 1
ATOM 1979 C CA . PHE B 1 5 ? 27.641 -56.5 52.656 1 23.23 5 PHE B CA 1
ATOM 1980 C C . PHE B 1 5 ? 27.828 -55.156 51.938 1 23.23 5 PHE B C 1
ATOM 1982 O O . PHE B 1 5 ? 28.406 -54.219 52.469 1 23.23 5 PHE B O 1
ATOM 1989 N N . GLN B 1 6 ? 26.562 -54.531 51.344 1 25.2 6 GLN B N 1
ATOM 1990 C CA . GLN B 1 6 ? 25.875 -54.219 50.094 1 25.2 6 GLN B CA 1
ATOM 1991 C C . GLN B 1 6 ? 26.125 -52.75 49.688 1 25.2 6 GLN B C 1
ATOM 1993 O O . GLN B 1 6 ? 26.219 -51.875 50.531 1 25.2 6 GLN B O 1
ATOM 1998 N N . SER B 1 7 ? 26.484 -52.531 48.344 1 29.69 7 SER B N 1
ATOM 1999 C CA . SER B 1 7 ? 26.766 -51.656 47.219 1 29.69 7 SER B CA 1
ATOM 2000 C C . SER B 1 7 ? 25.641 -50.625 47.031 1 29.69 7 SER B C 1
ATOM 2002 O O . SER B 1 7 ? 24.531 -50.969 46.656 1 29.69 7 SER B O 1
ATOM 2004 N N . MET B 1 8 ? 25.359 -49.875 48.094 1 26.3 8 MET B N 1
ATOM 2005 C CA . MET B 1 8 ? 24.297 -48.906 47.906 1 26.3 8 MET B CA 1
ATOM 2006 C C . MET B 1 8 ? 24.5 -48.125 46.594 1 26.3 8 MET B C 1
ATOM 2008 O O . MET B 1 8 ? 25.516 -47.438 46.438 1 26.3 8 MET B O 1
ATOM 2012 N N . LEU B 1 9 ? 24.062 -48.75 45.438 1 27.34 9 LEU B N 1
ATOM 2013 C CA . LEU B 1 9 ? 23.922 -48.25 44.094 1 27.34 9 LEU B CA 1
ATOM 2014 C C . LEU B 1 9 ? 23.203 -46.906 44.062 1 27.34 9 LEU B C 1
ATOM 2016 O O . LEU B 1 9 ? 22.016 -46.812 44.375 1 27.34 9 LEU B O 1
ATOM 2020 N N . GLY B 1 10 ? 23.656 -46 44.812 1 26.78 10 GLY B N 1
ATOM 2021 C CA . GLY B 1 10 ? 23 -44.688 44.688 1 26.78 10 GLY B CA 1
ATOM 2022 C C . GLY B 1 10 ? 22.734 -44.312 43.25 1 26.78 10 GLY B C 1
ATOM 2023 O O . GLY B 1 10 ? 23.656 -44.25 42.438 1 26.78 10 GLY B O 1
ATOM 2024 N N . ALA B 1 11 ? 21.5 -44.75 42.688 1 26.12 11 ALA B N 1
ATOM 2025 C CA . ALA B 1 11 ? 20.859 -44.312 41.438 1 26.12 11 ALA B CA 1
ATOM 2026 C C . ALA B 1 11 ? 20.938 -42.812 41.25 1 26.12 11 ALA B C 1
ATOM 2028 O O . ALA B 1 11 ? 20.359 -42.062 42.062 1 26.12 11 ALA B O 1
ATOM 2029 N N . MET B 1 12 ? 22.141 -42.375 40.969 1 27.81 12 MET B N 1
ATOM 2030 C CA . MET B 1 12 ? 22.25 -41 40.438 1 27.81 12 MET B CA 1
ATOM 2031 C C . MET B 1 12 ? 21.172 -40.75 39.406 1 27.81 12 MET B C 1
ATOM 2033 O O . MET B 1 12 ? 21.141 -41.344 38.344 1 27.81 12 MET B O 1
ATOM 2037 N N . LEU B 1 13 ? 19.938 -40.625 39.969 1 26.94 13 LEU B N 1
ATOM 2038 C CA . LEU B 1 13 ? 18.922 -40.125 39.031 1 26.94 13 LEU B CA 1
ATOM 2039 C C . LEU B 1 13 ? 19.453 -38.969 38.219 1 26.94 13 LEU B C 1
ATOM 2041 O O . LEU B 1 13 ? 19.812 -37.906 38.75 1 26.94 13 LEU B O 1
ATOM 2045 N N . LEU B 1 14 ? 20.344 -39.344 37.25 1 27.56 14 LEU B N 1
ATOM 2046 C CA . LEU B 1 14 ? 20.625 -38.438 36.156 1 27.56 14 LEU B CA 1
ATOM 2047 C C . LEU B 1 14 ? 19.359 -37.781 35.656 1 27.56 14 LEU B C 1
ATOM 2049 O O . LEU B 1 14 ? 18.484 -38.438 35.094 1 27.56 14 LEU B O 1
ATOM 2053 N N . LEU B 1 15 ? 18.75 -36.938 36.562 1 29.83 15 LEU B N 1
ATOM 2054 C CA . LEU B 1 15 ? 17.781 -36.031 35.938 1 29.83 15 LEU B CA 1
ATOM 2055 C C . LEU B 1 15 ? 18.297 -35.5 34.594 1 29.83 15 LEU B C 1
ATOM 2057 O O . LEU B 1 15 ? 19.219 -34.688 34.562 1 29.83 15 LEU B O 1
ATOM 2061 N N . SER B 1 16 ? 18.469 -36.5 33.688 1 27.92 16 SER B N 1
ATOM 2062 C CA . SER B 1 16 ? 18.625 -36.031 32.312 1 27.92 16 SER B CA 1
ATOM 2063 C C . SER B 1 16 ? 17.641 -34.906 32 1 27.92 16 SER B C 1
ATOM 2065 O O . SER B 1 16 ? 16.422 -35.094 32.062 1 27.92 16 SER B O 1
ATOM 2067 N N . GLY B 1 17 ? 17.875 -33.75 32.656 1 29.06 17 GLY B N 1
ATOM 2068 C CA . GLY B 1 17 ? 17.188 -32.594 32.094 1 29.06 17 GLY B CA 1
ATOM 2069 C C . GLY B 1 17 ? 17.016 -32.688 30.578 1 29.06 17 GLY B C 1
ATOM 2070 O O . GLY B 1 17 ? 18 -32.719 29.844 1 29.06 17 GLY B O 1
ATOM 2071 N N . VAL B 1 18 ? 16.062 -33.562 30.188 1 26.92 18 VAL B N 1
ATOM 2072 C CA . VAL B 1 18 ? 15.617 -33.438 28.797 1 26.92 18 VAL B CA 1
ATOM 2073 C C . VAL B 1 18 ? 15.57 -31.984 28.375 1 26.92 18 VAL B C 1
ATOM 2075 O O . VAL B 1 18 ? 14.773 -31.203 28.906 1 26.92 18 VAL B O 1
ATOM 2078 N N . PHE B 1 19 ? 16.75 -31.359 28.234 1 26.39 19 PHE B N 1
ATOM 2079 C CA . PHE B 1 19 ? 16.641 -30.172 27.391 1 26.39 19 PHE B CA 1
ATOM 2080 C C . PHE B 1 19 ? 15.789 -30.469 26.156 1 26.39 19 PHE B C 1
ATOM 2082 O O . PHE B 1 19 ? 16.203 -31.219 25.266 1 26.39 19 PHE B O 1
ATOM 2089 N N . ALA B 1 20 ? 14.5 -30.734 26.406 1 28.94 20 ALA B N 1
ATOM 2090 C CA . ALA B 1 20 ? 13.734 -30.562 25.188 1 28.94 20 ALA B CA 1
ATOM 2091 C C . ALA B 1 20 ? 14.227 -29.359 24.391 1 28.94 20 ALA B C 1
ATOM 2093 O O . ALA B 1 20 ? 14.125 -28.219 24.859 1 28.94 20 ALA B O 1
ATOM 2094 N N . PHE B 1 21 ? 15.352 -29.562 23.734 1 26.5 21 PHE B N 1
ATOM 2095 C CA . PHE B 1 21 ? 15.453 -28.609 22.625 1 26.5 21 PHE B CA 1
ATOM 2096 C C . PHE B 1 21 ? 14.078 -28.312 22.047 1 26.5 21 PHE B C 1
ATOM 2098 O O . PHE B 1 21 ? 13.438 -29.188 21.453 1 26.5 21 PHE B O 1
ATOM 2105 N N . SER B 1 22 ? 13.211 -27.703 22.844 1 29.53 22 SER B N 1
ATOM 2106 C CA . SER B 1 22 ? 12.25 -27.062 21.938 1 29.53 22 SER B CA 1
ATOM 2107 C C . SER B 1 22 ? 12.914 -26.641 20.641 1 29.53 22 SER B C 1
ATOM 2109 O O . SER B 1 22 ? 13.852 -25.844 20.641 1 29.53 22 SER B O 1
ATOM 2111 N N . SER B 1 23 ? 13.18 -27.578 19.766 1 28.41 23 SER B N 1
ATOM 2112 C CA . SER B 1 23 ? 13.438 -27.125 18.406 1 28.41 23 SER B CA 1
ATOM 2113 C C . SER B 1 23 ? 12.805 -25.766 18.141 1 28.41 23 SER B C 1
ATOM 2115 O O . SER B 1 23 ? 11.594 -25.609 18.25 1 28.41 23 SER B O 1
ATOM 2117 N N . CYS B 1 24 ? 13.117 -24.703 18.938 1 33.88 24 CYS B N 1
ATOM 2118 C CA . CYS B 1 24 ? 12.914 -23.484 18.141 1 33.88 24 CYS B CA 1
ATOM 2119 C C . CYS B 1 24 ? 12.922 -23.797 16.656 1 33.88 24 CYS B C 1
ATOM 2121 O O . CYS B 1 24 ? 13.992 -23.938 16.047 1 33.88 24 CYS B O 1
ATOM 2123 N N . GLY B 1 25 ? 12.375 -24.922 16.281 1 34.66 25 GLY B N 1
ATOM 2124 C CA . GLY B 1 25 ? 12.125 -25.047 14.859 1 34.66 25 GLY B CA 1
ATOM 2125 C C . GLY B 1 25 ? 12.219 -23.719 14.117 1 34.66 25 GLY B C 1
ATOM 2126 O O . GLY B 1 25 ? 11.516 -22.766 14.453 1 34.66 25 GLY B O 1
ATOM 2127 N N . ASN B 1 26 ? 13.344 -23.219 13.844 1 39.53 26 ASN B N 1
ATOM 2128 C CA . ASN B 1 26 ? 13.555 -22.125 12.898 1 39.53 26 ASN B CA 1
ATOM 2129 C C . ASN B 1 26 ? 12.422 -22.031 11.875 1 39.53 26 ASN B C 1
ATOM 2131 O O . ASN B 1 26 ? 12.492 -22.672 10.82 1 39.53 26 ASN B O 1
ATOM 2135 N N . ASP B 1 27 ? 11.227 -22.312 12.156 1 46.19 27 ASP B N 1
ATOM 2136 C CA . ASP B 1 27 ? 10.125 -22.094 11.234 1 46.19 27 ASP B CA 1
ATOM 2137 C C . ASP B 1 27 ? 10.359 -20.859 10.375 1 46.19 27 ASP B C 1
ATOM 2139 O O . ASP B 1 27 ? 10.016 -19.734 10.789 1 46.19 27 ASP B O 1
ATOM 2143 N N . GLU B 1 28 ? 11.5 -20.812 9.781 1 53 28 GLU B N 1
ATOM 2144 C CA . GLU B 1 28 ? 11.734 -19.75 8.812 1 53 28 GLU B CA 1
ATOM 2145 C C . GLU B 1 28 ? 10.5 -19.516 7.938 1 53 28 GLU B C 1
ATOM 2147 O O . GLU B 1 28 ? 10.211 -20.328 7.051 1 53 28 GLU B O 1
ATOM 2152 N N . SER B 1 29 ? 9.508 -18.891 8.477 1 60.94 29 SER B N 1
ATOM 2153 C CA . SER B 1 29 ? 8.328 -18.531 7.707 1 60.94 29 SER B CA 1
ATOM 2154 C C . SER B 1 29 ? 8.695 -17.734 6.453 1 60.94 29 SER B C 1
ATOM 2156 O O . SER B 1 29 ? 9.727 -17.062 6.43 1 60.94 29 SER B O 1
ATOM 2158 N N . ASP B 1 30 ? 8.102 -18.094 5.324 1 72.44 30 ASP B N 1
ATOM 2159 C CA . ASP B 1 30 ? 8.266 -17.344 4.09 1 72.44 30 ASP B CA 1
ATOM 2160 C C . ASP B 1 30 ? 8.125 -15.844 4.344 1 72.44 30 ASP B C 1
ATOM 2162 O O . ASP B 1 30 ? 7.422 -15.422 5.266 1 72.44 30 ASP B O 1
ATOM 2166 N N . PRO B 1 31 ? 9.008 -15.164 3.613 1 76.62 31 PRO B N 1
ATOM 2167 C CA . PRO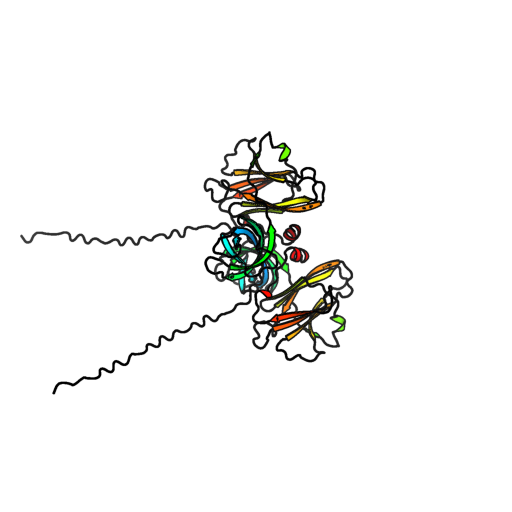 B 1 31 ? 8.867 -13.711 3.75 1 76.62 31 PRO B CA 1
ATOM 2168 C C . PRO B 1 31 ? 7.434 -13.234 3.52 1 76.62 31 PRO B C 1
ATOM 2170 O O . PRO B 1 31 ? 6.691 -13.852 2.75 1 76.62 31 PRO B O 1
ATOM 2173 N N . ASP B 1 32 ? 7.137 -12.234 4.289 1 83.31 32 ASP B N 1
ATOM 2174 C CA . ASP B 1 32 ? 5.824 -11.609 4.16 1 83.31 32 ASP B CA 1
ATOM 2175 C C . ASP B 1 32 ? 5.715 -10.836 2.848 1 83.31 32 ASP B C 1
ATOM 2177 O O . ASP B 1 32 ? 6.492 -9.914 2.596 1 83.31 32 ASP B O 1
ATOM 2181 N N . SER B 1 33 ? 4.793 -11.227 2 1 86.25 33 SER B N 1
ATOM 2182 C CA . SER B 1 33 ? 4.648 -10.609 0.686 1 86.25 33 SER B CA 1
ATOM 2183 C C . SER B 1 33 ? 3.674 -9.438 0.73 1 86.25 33 SER B C 1
ATOM 2185 O O . SER B 1 33 ? 2.947 -9.188 -0.234 1 86.25 33 SER B O 1
ATOM 2187 N N . THR B 1 34 ? 3.602 -8.789 1.836 1 89.62 34 THR B N 1
ATOM 2188 C CA . THR B 1 34 ? 2.777 -7.594 1.987 1 89.62 34 THR B CA 1
ATOM 2189 C C . THR B 1 34 ? 3.613 -6.332 1.798 1 89.62 34 THR B C 1
ATOM 2191 O O . THR B 1 34 ? 4.832 -6.352 1.992 1 89.62 34 THR B O 1
ATOM 2194 N N . VAL B 1 35 ? 2.984 -5.297 1.324 1 91.06 35 VAL B N 1
ATOM 2195 C CA . VAL B 1 35 ? 3.615 -3.982 1.299 1 91.06 35 VAL B CA 1
ATOM 2196 C C . VAL B 1 35 ? 2.801 -3.004 2.143 1 91.06 35 VAL B C 1
ATOM 2198 O O . VAL B 1 35 ? 1.57 -3.064 2.162 1 91.06 35 VAL B O 1
ATOM 2201 N N . THR B 1 36 ? 3.539 -2.162 2.811 1 91.75 36 THR B N 1
ATOM 2202 C CA . THR B 1 36 ? 2.92 -1.161 3.672 1 91.75 36 THR B CA 1
ATOM 2203 C C . THR B 1 36 ? 3.221 0.248 3.17 1 91.75 36 THR B C 1
ATOM 2205 O O . THR B 1 36 ? 4.359 0.556 2.816 1 91.75 36 THR B O 1
ATOM 2208 N N . ILE B 1 37 ? 2.174 1.053 3.039 1 91.81 37 ILE B N 1
ATOM 2209 C CA . ILE B 1 37 ? 2.291 2.469 2.709 1 91.81 37 ILE B CA 1
ATOM 2210 C C . ILE B 1 37 ? 2.016 3.312 3.951 1 91.81 37 ILE B C 1
ATOM 2212 O O . ILE B 1 37 ? 0.991 3.139 4.613 1 91.81 37 ILE B O 1
ATOM 2216 N N . ALA B 1 38 ? 2.941 4.184 4.27 1 93.38 38 ALA B N 1
ATOM 2217 C CA . ALA B 1 38 ? 2.783 4.945 5.508 1 93.38 38 ALA B CA 1
ATOM 2218 C C . ALA B 1 38 ? 3.682 6.176 5.516 1 93.38 38 ALA B C 1
ATOM 2220 O O . ALA B 1 38 ? 4.691 6.219 4.809 1 93.38 38 ALA B O 1
ATOM 2221 N N . MET B 1 39 ? 3.287 7.137 6.363 1 95.19 39 MET B N 1
ATOM 2222 C CA . MET B 1 39 ? 4.148 8.273 6.672 1 95.19 39 MET B CA 1
ATOM 2223 C C . MET B 1 39 ? 5.25 7.871 7.648 1 95.19 39 MET B C 1
ATOM 2225 O O . MET B 1 39 ? 5.008 7.102 8.578 1 95.19 39 MET B O 1
ATOM 2229 N N . ALA B 1 40 ? 6.422 8.469 7.422 1 97.94 40 ALA B N 1
ATOM 2230 C CA . ALA B 1 40 ? 7.512 8.281 8.375 1 97.94 40 ALA B CA 1
ATOM 2231 C C . ALA B 1 40 ? 8.359 9.547 8.5 1 97.94 40 ALA B C 1
ATOM 2233 O O . ALA B 1 40 ? 8.398 10.367 7.578 1 97.94 40 ALA B O 1
ATOM 2234 N N . THR B 1 41 ? 8.961 9.703 9.633 1 98.62 41 THR B N 1
ATOM 2235 C CA . THR B 1 41 ? 9.992 10.703 9.859 1 98.62 41 THR B CA 1
ATOM 2236 C C . THR B 1 41 ? 11.375 10.055 9.898 1 98.62 41 THR B C 1
ATOM 2238 O O . THR B 1 41 ? 11.555 8.992 10.5 1 98.62 41 THR B O 1
ATOM 2241 N N . VAL B 1 42 ? 12.336 10.711 9.258 1 98.75 42 VAL B N 1
ATOM 2242 C CA . VAL B 1 42 ? 13.703 10.219 9.219 1 98.75 42 VAL B CA 1
ATOM 2243 C C . VAL B 1 42 ? 14.43 10.586 10.516 1 98.75 42 VAL B C 1
ATOM 2245 O O . VAL B 1 42 ? 14.312 11.719 10.992 1 98.75 42 VAL B O 1
ATOM 2248 N N . GLU B 1 43 ? 15.094 9.625 11.07 1 98.56 43 GLU B N 1
ATOM 2249 C CA . GLU B 1 43 ? 15.938 9.867 12.234 1 98.56 43 GLU B CA 1
ATOM 2250 C C . GLU B 1 43 ? 17.375 9.414 11.977 1 98.56 43 GLU B C 1
ATOM 2252 O O . GLU B 1 43 ? 17.609 8.531 11.148 1 98.56 43 GLU B O 1
ATOM 2257 N N . LYS B 1 44 ? 18.25 10.109 12.656 1 96.81 44 LYS B N 1
ATOM 2258 C CA . LYS B 1 44 ? 19.672 9.766 12.633 1 96.81 44 LYS B CA 1
ATOM 2259 C C . LYS B 1 44 ? 20.281 9.914 14.016 1 96.81 44 LYS B C 1
ATOM 2261 O O . LYS B 1 44 ? 20.062 10.914 14.703 1 96.81 44 LYS B O 1
ATOM 2266 N N . GLN B 1 45 ? 20.969 8.852 14.406 1 95.31 45 GLN B N 1
ATOM 2267 C CA . GLN B 1 45 ? 21.703 8.891 15.664 1 95.31 45 GLN B CA 1
ATOM 2268 C C . GLN B 1 45 ? 23.156 8.445 15.461 1 95.31 45 GLN B C 1
ATOM 2270 O O . GLN B 1 45 ? 23.438 7.605 14.609 1 95.31 45 GLN B O 1
ATOM 2275 N N . PRO B 1 46 ? 24.047 8.922 16.234 1 93.62 46 PRO B N 1
ATOM 2276 C CA . PRO B 1 46 ? 25.469 8.656 16.047 1 93.62 46 PRO B CA 1
ATOM 2277 C C . PRO B 1 46 ? 25.812 7.172 16.156 1 93.62 46 PRO B C 1
ATOM 2279 O O . PRO B 1 46 ? 26.781 6.711 15.531 1 93.62 46 PRO B O 1
ATOM 2282 N N . GLN B 1 47 ? 25.078 6.488 16.859 1 93.81 47 GLN B N 1
ATOM 2283 C CA . GLN B 1 47 ? 25.406 5.09 17.109 1 93.81 47 GLN B CA 1
ATOM 2284 C C . GLN B 1 47 ? 25.078 4.227 15.891 1 93.81 47 GLN B C 1
ATOM 2286 O O . GLN B 1 47 ? 25.5 3.072 15.805 1 93.81 47 GLN B O 1
ATOM 2291 N N . TYR B 1 48 ? 24.312 4.836 15.07 1 93.12 48 TYR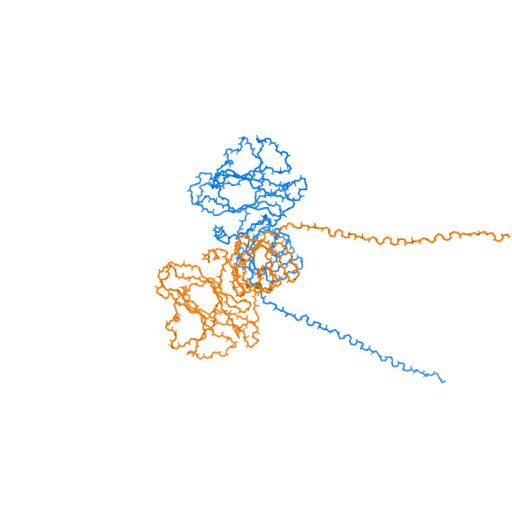 B N 1
ATOM 2292 C CA . TYR B 1 48 ? 23.953 4.086 13.867 1 93.12 48 TYR B CA 1
ATOM 2293 C C . TYR B 1 48 ? 24.641 4.672 12.641 1 93.12 48 TYR B C 1
ATOM 2295 O O . TYR B 1 48 ? 24.781 5.891 12.516 1 93.12 48 TYR B O 1
ATOM 2303 N N . ASP B 1 49 ? 25 3.873 11.703 1 93.75 49 ASP B N 1
ATOM 2304 C CA . ASP B 1 49 ? 25.766 4.293 10.523 1 93.75 49 ASP B CA 1
ATOM 2305 C C . ASP B 1 49 ? 24.812 4.719 9.398 1 93.75 49 ASP B C 1
ATOM 2307 O O . ASP B 1 49 ? 25.266 5.074 8.305 1 93.75 49 ASP B O 1
ATOM 2311 N N . ALA B 1 50 ? 23.562 4.59 9.609 1 96.75 50 ALA B N 1
ATOM 2312 C CA . ALA B 1 50 ? 22.562 4.934 8.609 1 96.75 50 ALA B CA 1
ATOM 2313 C C . ALA B 1 50 ? 21.328 5.543 9.266 1 96.75 50 ALA B C 1
ATOM 2315 O O . ALA B 1 50 ? 21.078 5.336 10.461 1 96.75 50 ALA B O 1
ATOM 2316 N N . PRO B 1 51 ? 20.609 6.418 8.492 1 98.44 51 PRO B N 1
ATOM 2317 C CA . PRO B 1 51 ? 19.328 6.852 9.031 1 98.44 51 PRO B CA 1
ATOM 2318 C C . PRO B 1 51 ? 18.344 5.699 9.203 1 98.44 51 PRO B C 1
ATOM 2320 O O . PRO B 1 51 ? 18.484 4.656 8.555 1 98.44 51 PRO B O 1
ATOM 2323 N N . TYR B 1 52 ? 17.5 5.883 10.109 1 98.69 52 TYR B N 1
ATOM 2324 C CA . TYR B 1 52 ? 16.375 4.957 10.242 1 98.69 52 TYR B CA 1
ATOM 2325 C C . TYR B 1 52 ? 15.047 5.707 10.211 1 98.69 52 TYR B C 1
ATOM 2327 O O . TYR B 1 52 ? 15.023 6.938 10.195 1 98.69 52 TYR B O 1
ATOM 2335 N N . LEU B 1 53 ? 13.953 4.973 10.047 1 98.81 53 LEU B N 1
ATOM 2336 C CA . LEU B 1 53 ? 12.641 5.562 9.812 1 98.81 53 LEU B CA 1
ATOM 2337 C C . LEU B 1 53 ? 11.711 5.293 10.992 1 98.81 53 LEU B C 1
ATOM 2339 O O . LEU B 1 53 ? 11.703 4.191 11.547 1 98.81 53 LEU B O 1
ATOM 2343 N N . VAL B 1 54 ? 10.992 6.305 11.375 1 98.5 54 VAL B N 1
ATOM 2344 C CA . VAL B 1 54 ? 9.984 6.16 12.414 1 98.5 54 VAL B CA 1
ATOM 2345 C C . VAL B 1 54 ? 8.594 6.438 11.836 1 98.5 54 VAL B C 1
ATOM 2347 O O . VAL B 1 54 ? 8.312 7.555 11.406 1 98.5 54 VAL B O 1
ATOM 2350 N N . LEU B 1 55 ? 7.754 5.422 11.852 1 97.62 55 LEU B N 1
ATOM 2351 C CA . LEU B 1 55 ? 6.387 5.598 11.375 1 97.62 55 LEU B CA 1
ATOM 2352 C C . LEU B 1 55 ? 5.605 6.52 12.312 1 97.62 55 LEU B C 1
ATOM 2354 O O . LEU B 1 55 ? 5.977 6.695 13.469 1 97.62 55 LEU B O 1
ATOM 2358 N N . ASP B 1 56 ? 4.469 7.039 11.766 1 95.5 56 ASP B N 1
ATOM 2359 C CA . ASP B 1 56 ? 3.654 7.945 12.57 1 95.5 56 ASP B CA 1
ATOM 2360 C C . ASP B 1 56 ? 3.055 7.219 13.773 1 95.5 56 ASP B C 1
ATOM 2362 O O . ASP B 1 56 ? 2.627 7.855 14.742 1 95.5 56 ASP B O 1
ATOM 2366 N N . ASN B 1 57 ? 3.039 5.926 13.789 1 92.62 57 ASN B N 1
ATOM 2367 C CA . ASN B 1 57 ? 2.529 5.184 14.938 1 92.62 57 ASN B CA 1
ATOM 2368 C C . ASN B 1 57 ? 3.629 4.906 15.961 1 92.62 57 ASN B C 1
ATOM 2370 O O . ASN B 1 57 ? 3.398 4.215 16.953 1 92.62 57 ASN B O 1
ATOM 2374 N N . GLY B 1 58 ? 4.812 5.316 15.672 1 95.19 58 GLY B N 1
ATOM 2375 C CA . GLY B 1 58 ? 5.898 5.23 16.641 1 95.19 58 GLY B CA 1
ATOM 2376 C C . GLY B 1 58 ? 6.852 4.086 16.359 1 95.19 58 GLY B C 1
ATOM 2377 O O . GLY B 1 58 ? 7.934 4.016 16.953 1 95.19 58 GLY B O 1
ATOM 2378 N N . GLU B 1 59 ? 6.531 3.178 15.461 1 96.06 59 GLU B N 1
ATOM 2379 C CA . GLU B 1 59 ? 7.391 2.037 15.164 1 96.06 59 GLU B CA 1
ATOM 2380 C C . GLU B 1 59 ? 8.656 2.477 14.438 1 96.06 59 GLU B C 1
ATOM 2382 O O . GLU B 1 59 ? 8.594 3.225 13.461 1 96.06 59 GLU B O 1
ATOM 2387 N N . LYS B 1 60 ? 9.75 1.95 14.938 1 98.12 60 LYS B N 1
ATOM 2388 C CA . LYS B 1 60 ? 11.047 2.223 14.32 1 98.12 60 LYS B CA 1
ATOM 2389 C C . LYS B 1 60 ? 11.414 1.14 13.312 1 98.12 60 LYS B C 1
ATOM 2391 O O . LYS B 1 60 ? 11.32 -0.053 13.609 1 98.12 60 LYS B O 1
ATOM 2396 N N . LEU B 1 61 ? 11.828 1.564 12.18 1 98.5 61 LEU B N 1
ATOM 2397 C CA . LEU B 1 61 ? 12.156 0.653 11.086 1 98.5 61 LEU B CA 1
ATOM 2398 C C . LEU B 1 61 ? 13.641 0.735 10.742 1 98.5 61 LEU B C 1
ATOM 2400 O O . LEU B 1 61 ? 14.172 1.825 10.508 1 98.5 61 LEU B O 1
ATOM 2404 N N . TRP B 1 62 ? 14.281 -0.394 10.727 1 98.31 62 TRP B N 1
ATOM 2405 C CA . TRP B 1 62 ? 15.656 -0.47 10.25 1 98.31 62 TRP B CA 1
ATOM 2406 C C . TRP B 1 62 ? 15.703 -0.953 8.797 1 98.31 62 TRP B C 1
ATOM 2408 O O . TRP B 1 62 ? 15.141 -1.999 8.469 1 98.31 62 TRP B O 1
ATOM 2418 N N . VAL B 1 63 ? 16.391 -0.182 7.941 1 97.69 63 VAL B N 1
ATOM 2419 C CA . VAL B 1 63 ? 16.453 -0.531 6.527 1 97.69 63 VAL B CA 1
ATOM 2420 C C . VAL B 1 63 ? 17.594 -1.523 6.297 1 97.69 63 VAL B C 1
ATOM 2422 O O . VAL B 1 63 ? 18.766 -1.175 6.434 1 97.69 63 VAL B O 1
ATOM 2425 N N . VAL B 1 64 ? 17.219 -2.727 5.887 1 95.5 64 VAL B N 1
ATOM 2426 C CA . VAL B 1 64 ? 18.25 -3.719 5.621 1 95.5 64 VAL B CA 1
ATOM 2427 C C . VAL B 1 64 ? 18.375 -3.957 4.117 1 95.5 64 VAL B C 1
ATOM 2429 O O . VAL B 1 64 ? 19.391 -4.477 3.641 1 95.5 64 VAL B O 1
ATOM 2432 N N . GLN B 1 65 ? 17.328 -3.68 3.4 1 94.31 65 GLN B N 1
ATOM 2433 C CA . GLN B 1 65 ? 17.297 -3.67 1.941 1 94.31 65 GLN B CA 1
ATOM 2434 C C . GLN B 1 65 ? 16.656 -2.389 1.414 1 94.31 65 GLN B C 1
ATOM 2436 O O . GLN B 1 65 ? 15.82 -1.782 2.086 1 94.31 65 GLN B O 1
ATOM 2441 N N . HIS B 1 66 ? 17.094 -1.964 0.239 1 94.06 66 HIS B N 1
ATOM 2442 C CA . HIS B 1 66 ? 16.484 -0.783 -0.358 1 94.06 66 HIS B CA 1
ATOM 2443 C C . HIS B 1 66 ? 16.531 -0.845 -1.881 1 94.06 66 HIS B C 1
ATOM 2445 O O . HIS B 1 66 ? 17.516 -1.306 -2.453 1 94.06 66 HIS B O 1
ATOM 2451 N N . ILE B 1 67 ? 15.461 -0.455 -2.482 1 90.12 67 ILE B N 1
ATOM 2452 C CA . ILE B 1 67 ? 15.383 -0.326 -3.934 1 90.12 67 ILE B CA 1
ATOM 2453 C C . ILE B 1 67 ? 15.812 1.081 -4.348 1 90.12 67 ILE B C 1
ATOM 2455 O O . ILE B 1 67 ? 16.422 1.265 -5.402 1 90.12 67 ILE B O 1
ATOM 2459 N N . VAL B 1 68 ? 15.477 2.111 -3.506 1 92.94 68 VAL B N 1
ATOM 2460 C CA . VAL B 1 68 ? 15.82 3.51 -3.738 1 92.94 68 VAL B CA 1
ATOM 2461 C C . VAL B 1 68 ? 16.891 3.953 -2.738 1 92.94 68 VAL B C 1
ATOM 2463 O O . VAL B 1 68 ? 16.969 3.418 -1.63 1 92.94 68 VAL B O 1
ATOM 2466 N N . PRO B 1 69 ? 17.734 4.922 -3.158 1 96.88 69 PRO B N 1
ATOM 2467 C CA . PRO B 1 69 ? 18.719 5.422 -2.193 1 96.88 69 PRO B CA 1
ATOM 2468 C C . PRO B 1 69 ? 18.062 6.074 -0.975 1 96.88 69 PRO B C 1
ATOM 2470 O O . PRO B 1 69 ? 17.016 6.719 -1.098 1 96.88 69 PRO B O 1
ATOM 2473 N N . TYR B 1 70 ? 18.672 5.898 0.212 1 97.62 70 TYR B N 1
ATOM 2474 C CA . TYR B 1 70 ? 18.047 6.469 1.401 1 97.62 70 TYR B CA 1
ATOM 2475 C C . TYR B 1 70 ? 19.094 7.031 2.352 1 97.62 70 TYR B C 1
ATOM 2477 O O . TYR B 1 70 ? 18.766 7.711 3.324 1 97.62 70 TYR B O 1
ATOM 2485 N N . ARG B 1 71 ? 20.359 6.824 2.197 1 97.25 71 ARG B N 1
ATOM 2486 C CA . ARG B 1 71 ? 21.406 7.125 3.164 1 97.25 71 ARG B CA 1
ATOM 2487 C C . ARG B 1 71 ? 21.609 8.625 3.305 1 97.25 71 ARG B C 1
ATOM 2489 O O . ARG B 1 71 ? 22.156 9.102 4.309 1 97.25 71 ARG B O 1
ATOM 2496 N N . ASP B 1 72 ? 21.156 9.383 2.344 1 97.06 72 ASP B N 1
ATOM 2497 C CA . ASP B 1 72 ? 21.344 10.828 2.373 1 97.06 72 ASP B CA 1
ATOM 2498 C C . ASP B 1 72 ? 20.141 11.531 2.975 1 97.06 72 ASP B C 1
ATOM 2500 O O . ASP B 1 72 ? 20.125 12.758 3.113 1 97.06 72 ASP B O 1
ATOM 2504 N N . LEU B 1 73 ? 19.172 10.773 3.262 1 98 73 LEU B N 1
ATOM 2505 C CA . LEU B 1 73 ? 18.047 11.383 3.961 1 98 73 LEU B CA 1
ATOM 2506 C C . LEU B 1 73 ? 18.5 12.008 5.277 1 98 73 LEU B C 1
ATOM 2508 O O . LEU B 1 73 ? 19.328 11.438 5.98 1 98 73 LEU B O 1
ATOM 2512 N N . LYS B 1 74 ? 17.891 13.133 5.598 1 97.75 74 LYS B N 1
ATOM 2513 C CA . LYS B 1 74 ? 18.312 13.875 6.781 1 97.75 74 LYS B CA 1
ATOM 2514 C C . LYS B 1 74 ? 17.297 13.727 7.914 1 97.75 74 LYS B C 1
ATOM 2516 O O . LYS B 1 74 ? 16.094 13.641 7.668 1 97.75 74 LYS B O 1
ATOM 2521 N N . ALA B 1 75 ? 17.875 13.734 9.148 1 97.81 75 ALA B N 1
ATOM 2522 C CA . ALA B 1 75 ? 17.016 13.688 10.32 1 97.81 75 ALA B CA 1
ATOM 2523 C C . ALA B 1 75 ? 15.945 14.781 10.258 1 97.81 75 ALA B C 1
ATOM 2525 O O . ALA B 1 75 ? 16.25 15.93 9.93 1 97.81 75 ALA B O 1
ATOM 2526 N N . GLY B 1 76 ? 14.766 14.398 10.547 1 97.31 76 GLY B N 1
ATOM 2527 C CA . GLY B 1 76 ? 13.664 15.352 10.57 1 97.31 76 GLY B CA 1
ATOM 2528 C C . GLY B 1 76 ? 12.875 15.398 9.281 1 97.31 76 GLY B C 1
ATOM 2529 O O . GLY B 1 76 ? 11.734 15.875 9.258 1 97.31 76 GLY B O 1
ATOM 2530 N N . GLU B 1 77 ? 13.414 14.938 8.156 1 98.12 77 GLU B N 1
ATOM 2531 C CA . GLU B 1 77 ? 12.656 14.852 6.914 1 98.12 77 GLU B CA 1
ATOM 2532 C C . GLU B 1 77 ? 11.523 13.836 7.023 1 98.12 77 GLU B C 1
ATOM 2534 O O . GLU B 1 77 ? 11.648 12.836 7.734 1 98.12 77 GLU B O 1
ATOM 2539 N N . ARG B 1 78 ? 10.438 14.18 6.367 1 98.12 78 ARG B N 1
ATOM 2540 C CA . ARG B 1 78 ? 9.297 13.266 6.348 1 98.12 78 ARG B CA 1
ATOM 2541 C C . ARG B 1 78 ? 9.125 12.625 4.977 1 98.12 78 ARG B C 1
ATOM 2543 O O . ARG B 1 78 ? 9.344 13.281 3.951 1 98.12 78 ARG B O 1
ATOM 2550 N N . ILE B 1 79 ? 8.766 11.383 4.965 1 96.94 79 ILE B N 1
ATOM 2551 C CA . ILE B 1 79 ? 8.562 10.688 3.699 1 96.94 79 ILE B CA 1
ATOM 2552 C C . ILE B 1 79 ? 7.223 9.953 3.723 1 96.94 79 ILE B C 1
ATOM 2554 O O . ILE B 1 79 ? 6.754 9.539 4.785 1 96.94 79 ILE B O 1
ATOM 2558 N N . PHE B 1 80 ? 6.59 9.945 2.627 1 94.06 80 PHE B N 1
ATOM 2559 C CA . PHE B 1 80 ? 5.531 8.992 2.314 1 94.06 80 PHE B CA 1
ATOM 2560 C C . PHE B 1 80 ? 6.098 7.773 1.601 1 94.06 80 PHE B C 1
ATOM 2562 O O . PHE B 1 80 ? 6.426 7.84 0.414 1 94.06 80 PHE B O 1
ATOM 2569 N N . GLY B 1 81 ? 6.133 6.621 2.381 1 93.31 81 GLY B N 1
ATOM 2570 C CA . GLY B 1 81 ? 6.98 5.523 1.938 1 93.31 81 GLY B CA 1
ATOM 2571 C C . GLY B 1 81 ? 6.203 4.262 1.616 1 93.31 81 GLY B C 1
ATOM 2572 O O . GLY B 1 81 ? 5.055 4.109 2.043 1 93.31 81 GLY B O 1
ATOM 2573 N N . ASN B 1 82 ? 6.836 3.443 0.84 1 92.81 82 ASN B N 1
ATOM 2574 C CA . ASN B 1 82 ? 6.461 2.07 0.521 1 92.81 82 ASN B CA 1
ATOM 2575 C C . ASN B 1 82 ? 7.445 1.069 1.121 1 92.81 82 ASN B C 1
ATOM 2577 O O . ASN B 1 82 ? 8.625 1.053 0.756 1 92.81 82 ASN B O 1
ATOM 2581 N N . TYR B 1 83 ? 6.879 0.174 2.029 1 93.69 83 TYR B N 1
ATOM 2582 C CA . TYR B 1 83 ? 7.754 -0.668 2.836 1 93.69 83 TYR B CA 1
ATOM 2583 C C . TYR B 1 83 ? 7.367 -2.137 2.713 1 93.69 83 TYR B C 1
ATOM 2585 O O . TYR B 1 83 ? 6.18 -2.469 2.688 1 93.69 83 TYR B O 1
ATOM 2593 N N . SER B 1 84 ? 8.391 -2.994 2.67 1 92.62 84 SER B N 1
ATOM 2594 C CA . SER B 1 84 ? 8.211 -4.414 2.953 1 92.62 84 SER B CA 1
ATOM 2595 C C . SER B 1 84 ? 8.789 -4.785 4.312 1 92.62 84 SER B C 1
ATOM 2597 O O . SER B 1 84 ? 9.977 -4.594 4.562 1 92.62 84 SER B O 1
ATOM 2599 N N . PHE B 1 85 ? 7.926 -5.242 5.188 1 93.06 85 PHE B N 1
ATOM 2600 C CA . PHE B 1 85 ? 8.375 -5.691 6.5 1 93.06 85 PHE B CA 1
ATOM 2601 C C . PHE B 1 85 ? 8.93 -7.105 6.426 1 93.06 85 PHE B C 1
ATOM 2603 O O . PHE B 1 85 ? 8.172 -8.078 6.336 1 93.06 85 PHE B O 1
ATOM 2610 N N . LEU B 1 86 ? 10.219 -7.219 6.508 1 91.44 86 LEU B N 1
ATOM 2611 C CA . LEU B 1 86 ? 10.883 -8.477 6.195 1 91.44 86 LEU B CA 1
ATOM 2612 C C . LEU B 1 86 ? 10.945 -9.383 7.422 1 91.44 86 LEU B 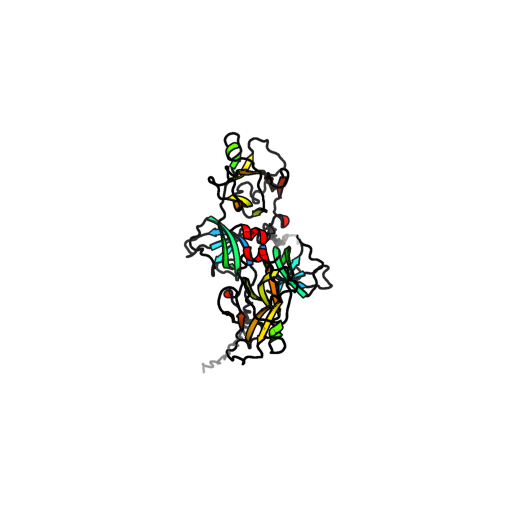C 1
ATOM 2614 O O . LEU B 1 86 ? 10.672 -10.578 7.328 1 91.44 86 LEU B O 1
ATOM 2618 N N . GLU B 1 87 ? 11.336 -8.867 8.539 1 90.25 87 GLU B N 1
ATOM 2619 C CA . GLU B 1 87 ? 11.445 -9.594 9.797 1 90.25 87 GLU B CA 1
ATOM 2620 C C . GLU B 1 87 ? 11.383 -8.656 10.992 1 90.25 87 GLU B C 1
ATOM 2622 O O . GLU B 1 87 ? 11.5 -7.438 10.836 1 90.25 87 GLU B O 1
ATOM 2627 N N . ALA B 1 88 ? 11.109 -9.25 12.141 1 91.62 88 ALA B N 1
ATOM 2628 C CA . ALA B 1 88 ? 11.102 -8.469 13.375 1 91.62 88 ALA B CA 1
ATOM 2629 C C . ALA B 1 88 ? 12.461 -7.809 13.602 1 91.62 88 ALA B C 1
ATOM 2631 O O . ALA B 1 88 ? 13.508 -8.414 13.344 1 91.62 88 ALA B O 1
ATOM 2632 N N . GLY B 1 89 ? 12.359 -6.598 14.102 1 93.81 89 GLY B N 1
ATOM 2633 C CA . GLY B 1 89 ? 13.594 -5.871 14.367 1 93.81 89 GLY B CA 1
ATOM 2634 C C . GLY B 1 89 ? 14.25 -6.277 15.68 1 93.81 89 GLY B C 1
ATOM 2635 O O . GLY B 1 89 ? 13.727 -7.129 16.406 1 93.81 89 GLY B O 1
ATOM 2636 N N . GLU B 1 90 ? 15.438 -5.738 15.852 1 93 90 GLU B N 1
ATOM 2637 C CA . GLU B 1 90 ? 16.188 -5.918 17.094 1 93 90 GLU B CA 1
ATOM 2638 C C . GLU B 1 90 ? 16.641 -4.578 17.656 1 93 90 GLU B C 1
ATOM 2640 O O . GLU B 1 90 ? 16.531 -3.547 17 1 93 90 GLU B O 1
ATOM 2645 N N . SER B 1 91 ? 17.031 -4.617 18.938 1 93.25 91 SER B N 1
ATOM 2646 C CA . SER B 1 91 ? 17.688 -3.475 19.562 1 93.25 91 SER B CA 1
ATOM 2647 C C . SER B 1 91 ? 16.812 -2.227 19.484 1 93.25 91 SER B C 1
ATOM 2649 O O . SER B 1 91 ? 17.297 -1.155 19.094 1 93.25 91 SER B O 1
ATOM 2651 N N . GLY B 1 92 ? 15.523 -2.363 19.719 1 94.62 92 GLY B N 1
ATOM 2652 C CA . GLY B 1 92 ? 14.625 -1.221 19.797 1 94.62 92 GLY B CA 1
ATOM 2653 C C . GLY B 1 92 ? 13.891 -0.951 18.5 1 94.62 92 GLY B C 1
ATOM 2654 O O . GLY B 1 92 ? 13.008 -0.087 18.453 1 94.62 92 GLY B O 1
ATOM 2655 N N . PHE B 1 93 ? 14.289 -1.651 17.484 1 97.56 93 PHE B N 1
ATOM 2656 C CA . PHE B 1 93 ? 13.578 -1.528 16.219 1 97.56 93 PHE B CA 1
ATOM 2657 C C . PHE B 1 93 ? 12.445 -2.545 16.125 1 97.56 93 PHE B C 1
ATOM 2659 O O . PHE B 1 93 ? 12.609 -3.697 16.531 1 97.56 93 PHE B O 1
ATOM 2666 N N . ALA B 1 94 ? 11.344 -2.027 15.609 1 96.75 94 ALA B N 1
ATOM 2667 C CA . ALA B 1 94 ? 10.18 -2.9 15.469 1 96.75 94 ALA B CA 1
ATOM 2668 C C . ALA B 1 94 ? 10.367 -3.887 14.32 1 96.75 94 ALA B C 1
ATOM 2670 O O . ALA B 1 94 ? 10.039 -5.07 14.445 1 96.75 94 ALA B O 1
ATOM 2671 N N . TYR B 1 95 ? 10.906 -3.381 13.18 1 96.12 95 TYR B N 1
ATOM 2672 C CA . TYR B 1 95 ? 11.039 -4.242 12.008 1 96.12 95 TYR B CA 1
ATOM 2673 C C . TYR B 1 95 ? 12.32 -3.936 11.242 1 96.12 95 TYR B C 1
ATOM 2675 O O . TYR B 1 95 ? 12.758 -2.783 11.195 1 96.12 95 TYR B O 1
ATOM 2683 N N . ASN B 1 96 ? 12.898 -5.035 10.688 1 96 96 ASN B N 1
ATOM 2684 C CA . ASN B 1 96 ? 13.797 -4.906 9.547 1 96 96 ASN B CA 1
ATOM 2685 C C . ASN B 1 96 ? 13.039 -4.855 8.227 1 96 96 ASN B C 1
ATOM 2687 O O . ASN B 1 96 ? 12.203 -5.719 7.953 1 96 96 ASN B O 1
ATOM 2691 N N . ILE B 1 97 ? 13.336 -3.771 7.438 1 96.44 97 ILE B N 1
ATOM 2692 C CA . ILE B 1 97 ? 12.461 -3.555 6.293 1 96.44 97 ILE B CA 1
ATOM 2693 C C . ILE B 1 97 ? 13.297 -3.467 5.016 1 96.44 97 ILE B C 1
ATOM 2695 O O . ILE B 1 97 ? 14.516 -3.297 5.074 1 96.44 97 ILE B O 1
ATOM 2699 N N . ARG B 1 98 ? 12.633 -3.68 3.877 1 95.5 98 ARG B N 1
ATOM 2700 C CA . ARG B 1 98 ? 13.07 -3.152 2.588 1 95.5 98 ARG B CA 1
ATOM 2701 C C . ARG B 1 98 ? 12.344 -1.856 2.248 1 95.5 98 ARG B C 1
ATOM 2703 O O . ARG B 1 98 ? 11.109 -1.805 2.271 1 95.5 98 ARG B O 1
ATOM 2710 N N . LEU B 1 99 ? 13.039 -0.82 1.995 1 95.88 99 LEU B N 1
ATOM 2711 C CA . LEU B 1 99 ? 12.469 0.415 1.474 1 95.88 99 LEU B CA 1
ATOM 2712 C C . LEU B 1 99 ? 12.305 0.342 -0.041 1 95.88 99 LEU B C 1
ATOM 2714 O O . LEU B 1 99 ? 13.289 0.366 -0.778 1 95.88 99 LEU B O 1
ATOM 2718 N N . ASN B 1 100 ? 11.07 0.301 -0.454 1 92.69 100 ASN B N 1
ATOM 2719 C CA . ASN B 1 100 ? 10.797 0.08 -1.869 1 92.69 100 ASN B CA 1
ATOM 2720 C C . ASN B 1 100 ? 10.766 1.394 -2.645 1 92.69 100 ASN B C 1
ATOM 2722 O O . ASN B 1 100 ? 11.188 1.447 -3.801 1 92.69 100 ASN B O 1
ATOM 2726 N N . ASP B 1 101 ? 10.164 2.412 -2.068 1 91.75 101 ASP B N 1
ATOM 2727 C CA . ASP B 1 101 ? 10.016 3.74 -2.658 1 91.75 101 ASP B CA 1
ATOM 2728 C C . ASP B 1 101 ? 9.594 4.766 -1.609 1 91.75 101 ASP B C 1
ATOM 2730 O O . ASP B 1 101 ? 9.125 4.398 -0.53 1 91.75 101 ASP B O 1
ATOM 2734 N N . TYR B 1 102 ? 9.836 6.016 -1.927 1 92.56 102 TYR B N 1
ATOM 2735 C CA . TYR B 1 102 ? 9.289 7.07 -1.083 1 92.56 102 TYR B CA 1
ATOM 2736 C C . TYR B 1 102 ? 9.211 8.391 -1.844 1 92.56 102 TYR B C 1
ATOM 2738 O O . TYR B 1 102 ? 9.859 8.555 -2.877 1 92.56 102 TYR B O 1
ATOM 2746 N N . THR B 1 103 ? 8.352 9.25 -1.349 1 91.88 103 THR B N 1
ATOM 2747 C CA . THR B 1 103 ? 8.344 10.656 -1.734 1 91.88 103 THR B CA 1
ATOM 2748 C C . THR B 1 103 ? 8.609 11.547 -0.525 1 91.88 103 THR B C 1
ATOM 2750 O O . THR B 1 103 ? 8.117 11.273 0.573 1 91.88 103 THR B O 1
ATOM 2753 N N . LEU B 1 104 ? 9.508 12.555 -0.735 1 95.38 104 LEU B N 1
ATOM 2754 C CA . LEU B 1 104 ? 9.711 13.539 0.318 1 95.38 104 LEU B CA 1
ATOM 2755 C C . LEU B 1 104 ? 8.461 14.391 0.508 1 95.38 104 LEU B C 1
ATOM 2757 O O . LEU B 1 104 ? 7.82 14.789 -0.469 1 95.38 104 LEU B O 1
ATOM 2761 N N . VAL B 1 105 ? 8.148 14.617 1.774 1 96.31 105 VAL B N 1
ATOM 2762 C CA . VAL B 1 105 ? 6.945 15.383 2.088 1 96.31 105 VAL B CA 1
ATOM 2763 C C . VAL B 1 105 ? 7.324 16.656 2.828 1 96.31 105 VAL B C 1
ATOM 2765 O O . VAL B 1 105 ? 7.832 16.609 3.951 1 96.31 105 VAL B O 1
ATOM 2768 N N . PRO B 1 106 ? 7.051 17.797 2.195 1 96.69 106 PRO B N 1
ATOM 2769 C CA . PRO B 1 106 ? 7.328 19.031 2.912 1 96.69 106 PRO B CA 1
ATOM 2770 C C . PRO B 1 106 ? 6.516 19.172 4.199 1 96.69 106 PRO B C 1
ATOM 2772 O O . PRO B 1 106 ? 5.355 18.75 4.246 1 96.69 106 PRO B O 1
ATOM 2775 N N . VAL B 1 107 ? 7.176 19.75 5.199 1 97.5 107 VAL B N 1
ATOM 2776 C CA . VAL B 1 107 ? 6.527 20.047 6.473 1 97.5 107 VAL B CA 1
ATOM 2777 C C . VAL B 1 107 ? 6.316 21.562 6.598 1 97.5 107 VAL B C 1
ATOM 2779 O O . VAL B 1 107 ? 7.234 22.344 6.352 1 97.5 107 VAL B O 1
ATOM 2782 N N . GLN B 1 108 ? 5.113 21.953 6.934 1 97.44 108 GLN B N 1
ATOM 2783 C CA . GLN B 1 108 ? 4.793 23.359 7.078 1 97.44 108 GLN B CA 1
ATOM 2784 C C . GLN B 1 108 ? 4.129 23.641 8.422 1 97.44 108 GLN B C 1
ATOM 2786 O O . GLN B 1 108 ? 3.568 22.734 9.047 1 97.44 108 GLN B O 1
ATOM 2791 N N . GLU B 1 109 ? 4.242 24.891 8.875 1 97.75 109 GLU B N 1
ATOM 2792 C CA . GLU B 1 109 ? 3.568 25.344 10.094 1 97.75 109 GLU B CA 1
ATOM 2793 C C . GLU B 1 109 ? 2.17 25.875 9.789 1 97.75 109 GLU B C 1
ATOM 2795 O O . GLU B 1 109 ? 1.853 26.172 8.633 1 97.75 109 GLU B O 1
ATOM 2800 N N . ILE B 1 110 ? 1.376 25.859 10.82 1 98.31 110 ILE B N 1
ATOM 2801 C CA . ILE B 1 110 ? 0.104 26.578 10.75 1 98.31 110 ILE B CA 1
ATOM 2802 C C . ILE B 1 110 ? 0.337 28.062 10.945 1 98.31 110 ILE B C 1
ATOM 2804 O O . ILE B 1 110 ? 1.085 28.469 11.836 1 98.31 110 ILE B O 1
ATOM 2808 N N . ILE B 1 111 ? -0.274 28.891 10.07 1 97.62 111 ILE B N 1
ATOM 2809 C CA . ILE B 1 111 ? -0.025 30.312 10.188 1 97.62 111 ILE B CA 1
ATOM 2810 C C . ILE B 1 111 ? -1.344 31.047 10.406 1 97.62 111 ILE B C 1
ATOM 2812 O O . ILE B 1 111 ? -2.42 30.5 10.164 1 97.62 111 ILE B O 1
ATOM 2816 N N . GLY B 1 112 ? -1.198 32.281 10.898 1 97.62 112 GLY B N 1
ATOM 2817 C CA . GLY B 1 112 ? -2.369 33.125 11.031 1 97.62 112 GLY B CA 1
ATOM 2818 C C . GLY B 1 112 ? -2.762 33.812 9.734 1 97.62 112 GLY B C 1
ATOM 2819 O O . GLY B 1 112 ? -1.9 34.281 8.984 1 97.62 112 GLY B O 1
ATOM 2820 N N . LEU B 1 113 ? -4.035 33.812 9.477 1 98.06 113 LEU B N 1
ATOM 2821 C CA . LEU B 1 113 ? -4.578 34.562 8.359 1 98.06 113 LEU B CA 1
ATOM 2822 C C . LEU B 1 113 ? -5.07 35.938 8.82 1 98.06 113 LEU B C 1
ATOM 2824 O O . LEU B 1 113 ? -5.902 36.031 9.727 1 98.06 113 LEU B O 1
ATOM 2828 N N . ASN B 1 114 ? -4.562 36.875 8.195 1 97.75 114 ASN B N 1
ATOM 2829 C CA . ASN B 1 114 ? -4.918 38.25 8.516 1 97.75 114 ASN B CA 1
ATOM 2830 C C . ASN B 1 114 ? -4.984 39.125 7.258 1 97.75 114 ASN B C 1
ATOM 2832 O O . ASN B 1 114 ? -4.641 38.656 6.168 1 97.75 114 ASN B O 1
ATOM 2836 N N . PRO B 1 115 ? -5.418 40.375 7.422 1 96.69 115 PRO B N 1
ATOM 2837 C CA . PRO B 1 115 ? -5.617 41.219 6.238 1 96.69 115 PRO B CA 1
ATOM 2838 C C . PRO B 1 115 ? -4.328 41.438 5.449 1 96.69 115 PRO B C 1
ATOM 2840 O O . PRO B 1 115 ? -4.371 41.594 4.23 1 96.69 115 PRO B O 1
ATOM 2843 N N . ASP B 1 116 ? -3.156 41.375 6.066 1 97.25 116 ASP B N 1
ATOM 2844 C CA . ASP B 1 116 ? -1.883 41.688 5.414 1 97.25 116 ASP B CA 1
ATOM 2845 C C . ASP B 1 116 ? -1.462 40.531 4.492 1 97.25 116 ASP B C 1
ATOM 2847 O O . ASP B 1 116 ? -0.739 40.75 3.518 1 97.25 116 ASP B O 1
ATOM 2851 N N . ASN B 1 117 ? -1.867 39.281 4.82 1 96.88 117 ASN B N 1
ATOM 2852 C CA . ASN B 1 117 ? -1.337 38.156 4.062 1 96.88 117 ASN B CA 1
ATOM 2853 C C . ASN B 1 117 ? -2.443 37.406 3.322 1 96.88 117 ASN B C 1
ATOM 2855 O O . ASN B 1 117 ? -2.17 36.469 2.564 1 96.88 117 ASN B O 1
ATOM 2859 N N . MET B 1 118 ? -3.674 37.75 3.51 1 95.75 118 MET B N 1
ATOM 2860 C CA . MET B 1 118 ? -4.812 37 2.986 1 95.75 118 MET B CA 1
ATOM 2861 C C . MET B 1 118 ? -4.762 36.938 1.464 1 95.75 118 MET B C 1
ATOM 2863 O O . MET B 1 118 ? -5.148 35.938 0.873 1 95.75 118 MET B O 1
ATOM 2867 N N . ASP B 1 119 ? -4.238 38 0.77 1 94.38 119 ASP B N 1
ATOM 2868 C CA . ASP B 1 119 ? -4.176 38 -0.688 1 94.38 119 ASP B CA 1
ATOM 2869 C C . ASP B 1 119 ? -3.16 37 -1.201 1 94.38 119 ASP B C 1
ATOM 2871 O O . ASP B 1 119 ? -3.434 36.25 -2.152 1 94.38 119 ASP B O 1
ATOM 2875 N N . SER B 1 120 ? -2.045 37 -0.565 1 93.75 120 SER B N 1
ATOM 2876 C CA . SER B 1 120 ? -0.989 36.094 -0.994 1 93.75 120 SER B CA 1
ATOM 2877 C C . SER B 1 120 ? -1.34 34.625 -0.664 1 93.75 120 SER B C 1
ATOM 2879 O O . SER B 1 120 ? -1 33.719 -1.418 1 93.75 120 SER B O 1
ATOM 2881 N N . ILE B 1 121 ? -1.992 34.406 0.404 1 96.25 121 ILE B N 1
ATOM 2882 C CA . ILE B 1 121 ? -2.385 33.062 0.821 1 96.25 121 ILE B CA 1
ATOM 2883 C C . ILE B 1 121 ? -3.488 32.562 -0.093 1 96.25 121 ILE B C 1
ATOM 2885 O O . ILE B 1 121 ? -3.516 31.359 -0.429 1 96.25 121 ILE B O 1
ATOM 2889 N N . GLY B 1 122 ? -4.371 33.438 -0.468 1 95.44 122 GLY B N 1
ATOM 2890 C CA . GLY B 1 122 ? -5.438 33.094 -1.398 1 95.44 122 GLY B CA 1
ATOM 2891 C C . GLY B 1 122 ? -6.449 32.125 -0.816 1 95.44 122 GLY B C 1
ATOM 2892 O O . GLY B 1 122 ? -6.406 31.812 0.377 1 95.44 122 GLY B O 1
ATOM 2893 N N . ASN B 1 123 ? -7.43 31.719 -1.59 1 96.62 123 ASN B N 1
ATOM 2894 C CA . ASN B 1 123 ? -8.469 30.75 -1.257 1 96.62 123 ASN B CA 1
ATOM 2895 C C . ASN B 1 123 ? -9.055 30.094 -2.508 1 96.62 123 ASN B C 1
ATOM 2897 O O . ASN B 1 123 ? -10.273 30.016 -2.654 1 96.62 123 ASN B O 1
ATOM 2901 N N . MET B 1 124 ? -8.188 29.766 -3.383 1 94.75 124 MET B N 1
ATOM 2902 C CA . MET B 1 124 ? -8.617 29.141 -4.625 1 94.75 124 MET B CA 1
ATOM 2903 C C . MET B 1 124 ? -9.117 27.719 -4.371 1 94.75 124 MET B C 1
ATOM 2905 O O . MET B 1 124 ? -8.797 27.109 -3.346 1 94.75 124 MET B O 1
ATOM 2909 N N . LYS B 1 125 ? -9.883 27.281 -5.301 1 95.12 125 LYS B N 1
ATOM 2910 C CA . LYS B 1 125 ? -10.359 25.906 -5.195 1 95.12 125 LYS B CA 1
ATOM 2911 C C . LYS B 1 125 ? -9.203 24.906 -5.316 1 95.12 125 LYS B C 1
ATOM 2913 O O . LYS B 1 125 ? -8.273 25.125 -6.09 1 95.12 125 LYS B O 1
ATOM 2918 N N . VAL B 1 126 ? -9.344 23.828 -4.547 1 95.19 126 VAL B N 1
ATOM 2919 C CA . VAL B 1 126 ? -8.281 22.828 -4.543 1 95.19 126 VAL B CA 1
ATOM 2920 C C . VAL B 1 126 ? -8.898 21.422 -4.531 1 95.19 126 VAL B C 1
ATOM 2922 O O . VAL B 1 126 ? -9.93 21.203 -3.891 1 95.19 126 VAL B O 1
ATOM 2925 N N . GLN B 1 127 ? -8.305 20.531 -5.254 1 93.19 127 GLN B N 1
ATOM 2926 C CA . GLN B 1 127 ? -8.711 19.125 -5.234 1 93.19 127 GLN B CA 1
ATOM 2927 C C . GLN B 1 127 ? -7.965 18.359 -4.148 1 93.19 127 GLN B C 1
ATOM 2929 O O . GLN B 1 127 ? -6.754 18.141 -4.258 1 93.19 127 GLN B O 1
ATOM 2934 N N . ILE B 1 128 ? -8.719 17.922 -3.156 1 92.38 128 ILE B N 1
ATOM 2935 C CA . ILE B 1 128 ? -8.148 17.125 -2.064 1 92.38 128 ILE B CA 1
ATOM 2936 C C . ILE B 1 128 ? -8.352 15.641 -2.342 1 92.38 128 ILE B C 1
ATOM 2938 O O . ILE B 1 128 ? -9.469 15.203 -2.635 1 92.38 128 ILE B O 1
ATOM 2942 N N . LYS B 1 129 ? -7.273 14.898 -2.262 1 88.44 129 LYS B N 1
ATOM 2943 C CA . LYS B 1 129 ? -7.359 13.453 -2.424 1 88.44 129 LYS B CA 1
ATOM 2944 C C . LYS B 1 129 ? -7.562 12.758 -1.078 1 88.44 129 LYS B C 1
ATOM 2946 O O . LYS B 1 129 ? -8.445 11.906 -0.94 1 88.44 129 LYS B O 1
ATOM 2951 N N . ASP B 1 130 ? -6.742 13.109 -0.136 1 89.88 130 ASP B N 1
ATOM 2952 C CA . ASP B 1 130 ? -6.824 12.594 1.229 1 89.88 130 ASP B CA 1
ATOM 2953 C C . ASP B 1 130 ? -6.383 13.648 2.238 1 89.88 130 ASP B C 1
ATOM 2955 O O . ASP B 1 130 ? -5.543 14.5 1.932 1 89.88 130 ASP B O 1
ATOM 2959 N N . MET B 1 131 ? -6.977 13.57 3.387 1 93.56 131 MET B N 1
ATOM 2960 C CA . MET B 1 131 ? -6.551 14.375 4.531 1 93.56 131 MET B CA 1
ATOM 2961 C C . MET B 1 131 ? -6.727 13.602 5.832 1 93.56 131 MET B C 1
ATOM 2963 O O . MET B 1 131 ? -7.797 13.055 6.098 1 93.56 131 MET B O 1
ATOM 2967 N N . TRP B 1 132 ? -5.621 13.5 6.57 1 93.81 132 TRP B N 1
ATOM 2968 C CA . TRP B 1 132 ? -5.758 12.766 7.824 1 93.81 132 TRP B CA 1
ATOM 2969 C C . TRP B 1 132 ? -4.715 13.219 8.836 1 93.81 132 TRP B C 1
ATOM 2971 O O . TRP B 1 132 ? -3.584 13.547 8.469 1 93.81 132 TRP B O 1
ATOM 2981 N N . PRO B 1 133 ? -5.137 13.258 10.109 1 95.31 133 PRO B N 1
ATOM 2982 C CA . PRO B 1 133 ? -4.141 13.477 11.156 1 95.31 133 PRO B CA 1
ATOM 2983 C C . PRO B 1 133 ? -3.42 12.195 11.562 1 95.31 133 PRO B C 1
ATOM 2985 O O . PRO B 1 133 ? -4.035 11.125 11.609 1 95.31 133 PRO B O 1
ATOM 2988 N N . SER B 1 134 ? -2.195 12.242 11.75 1 94 134 SER B N 1
ATOM 2989 C CA . SER B 1 134 ? -1.4 11.18 12.359 1 94 134 SER B CA 1
ATOM 2990 C C . SER B 1 134 ? -0.169 11.742 13.055 1 94 134 SER B C 1
ATOM 2992 O O . SER B 1 134 ? 0.464 12.672 12.555 1 94 134 SER B O 1
ATOM 2994 N N . ASP B 1 135 ? 0.106 11.125 14.211 1 92.62 135 ASP B N 1
ATOM 2995 C CA . ASP B 1 135 ? 1.164 11.68 15.047 1 92.62 135 ASP B CA 1
ATOM 2996 C C . ASP B 1 135 ? 0.925 13.164 15.32 1 92.62 135 ASP B C 1
ATOM 2998 O O . ASP B 1 135 ? -0.154 13.547 15.773 1 92.62 135 ASP B O 1
ATOM 3002 N N . ASP B 1 136 ? 1.858 14.062 15.016 1 94.12 136 ASP B N 1
ATOM 3003 C CA . ASP B 1 136 ? 1.741 15.492 15.305 1 94.12 136 ASP B CA 1
ATOM 3004 C C . ASP B 1 136 ? 1.491 16.281 14.023 1 94.12 136 ASP B C 1
ATOM 3006 O O . ASP B 1 136 ? 1.852 17.469 13.938 1 94.12 136 ASP B O 1
ATOM 3010 N N . TYR B 1 137 ? 0.844 15.523 13.055 1 97.31 137 TYR B N 1
ATOM 3011 C CA . TYR B 1 137 ? 0.726 16.203 11.773 1 97.31 137 TYR B CA 1
ATOM 3012 C C . TYR B 1 137 ? -0.683 16.062 11.211 1 97.31 137 TYR B C 1
ATOM 3014 O O . TYR B 1 137 ? -1.38 15.086 11.492 1 97.31 137 TYR B O 1
ATOM 3022 N N . LEU B 1 138 ? -1.115 17.062 10.477 1 97.62 138 LEU B N 1
ATOM 3023 C CA . LEU B 1 138 ? -2.16 16.891 9.477 1 97.62 138 LEU B CA 1
ATOM 3024 C C . LEU B 1 138 ? -1.557 16.656 8.094 1 97.62 138 LEU B C 1
ATOM 3026 O O . LEU B 1 138 ? -0.852 17.531 7.574 1 97.62 138 LEU B O 1
ATOM 3030 N N . ASN B 1 139 ? -1.774 15.508 7.523 1 95.88 139 ASN B N 1
ATOM 3031 C CA . ASN B 1 139 ? -1.271 15.172 6.195 1 95.88 139 ASN B CA 1
ATOM 3032 C C . ASN B 1 139 ? -2.32 15.422 5.117 1 95.88 139 ASN B C 1
ATOM 3034 O O . ASN B 1 139 ? -3.49 15.078 5.293 1 95.88 139 ASN B O 1
ATOM 3038 N N . VAL B 1 140 ? -1.881 16.016 4.035 1 95.19 140 VAL B N 1
ATOM 3039 C CA . VAL B 1 140 ? -2.801 16.344 2.951 1 95.19 140 VAL B CA 1
ATOM 3040 C C . VAL B 1 140 ? -2.211 15.883 1.619 1 95.19 140 VAL B C 1
ATOM 3042 O O . VAL B 1 140 ? -1.093 16.266 1.266 1 95.19 140 VAL B O 1
ATOM 3045 N N . ARG B 1 141 ? -2.906 15.039 0.966 1 92.44 141 ARG B N 1
ATOM 3046 C CA . ARG B 1 141 ? -2.658 14.758 -0.445 1 92.44 141 ARG B CA 1
ATOM 3047 C C . ARG B 1 141 ? -3.613 15.547 -1.335 1 92.44 141 ARG B C 1
ATOM 3049 O O . ARG B 1 141 ? -4.82 15.562 -1.099 1 92.44 141 ARG B O 1
ATOM 3056 N N . PHE B 1 142 ? -3.041 16.219 -2.348 1 91.25 142 PHE B N 1
ATOM 3057 C CA . PHE B 1 142 ? -3.84 17.125 -3.152 1 91.25 142 PHE B CA 1
ATOM 3058 C C . PHE B 1 142 ? -3.271 17.25 -4.562 1 91.25 142 PHE B C 1
ATOM 3060 O O . PHE B 1 142 ? -2.221 16.688 -4.863 1 91.25 142 PHE B O 1
ATOM 3067 N N . MET B 1 143 ? -4.039 17.891 -5.457 1 90.19 143 MET B N 1
ATOM 3068 C CA . MET B 1 143 ? -3.57 18.172 -6.812 1 90.19 143 MET B CA 1
ATOM 3069 C C . MET B 1 143 ? -3.154 19.625 -6.949 1 90.19 143 MET B C 1
ATOM 3071 O O . MET B 1 143 ? -3.84 20.531 -6.453 1 90.19 143 MET B O 1
ATOM 3075 N N . LEU B 1 144 ? -1.985 19.766 -7.516 1 87.69 144 LEU B N 1
ATOM 3076 C CA . LEU B 1 144 ? -1.515 21.141 -7.723 1 87.69 144 LEU B CA 1
ATOM 3077 C C . LEU B 1 144 ? -1.146 21.375 -9.18 1 87.69 144 LEU B C 1
ATOM 3079 O O . LEU B 1 144 ? -0.793 20.422 -9.898 1 87.69 144 LEU B O 1
ATOM 3083 N N . ASN B 1 145 ? -1.246 22.594 -9.586 1 82.38 145 ASN B N 1
ATOM 3084 C CA . ASN B 1 145 ? -0.888 22.984 -10.945 1 82.38 145 ASN B CA 1
ATOM 3085 C C . ASN B 1 145 ? 0.625 22.969 -11.148 1 82.38 145 ASN B C 1
ATOM 3087 O O . ASN B 1 145 ? 1.369 23.5 -10.32 1 82.38 145 ASN B O 1
ATOM 3091 N N . PHE B 1 146 ? 1.069 22.297 -12.297 1 78.25 146 PHE B N 1
ATOM 3092 C CA . PHE B 1 146 ? 2.471 22.234 -12.703 1 78.25 146 PHE B CA 1
ATOM 3093 C C . PHE B 1 146 ? 2.609 22.453 -14.203 1 78.25 146 PHE B C 1
ATOM 3095 O O . PHE B 1 146 ? 1.79 21.969 -14.984 1 78.25 146 PHE B O 1
ATOM 3102 N N . PRO B 1 147 ? 3.705 22.938 -14.984 1 67.62 147 PRO B N 1
ATOM 3103 C CA . PRO B 1 147 ? 4.742 23.703 -14.289 1 67.62 147 PRO B CA 1
ATOM 3104 C C . PRO B 1 147 ? 4.293 25.109 -13.914 1 67.62 147 PRO B C 1
ATOM 3106 O O . PRO B 1 147 ? 3.283 25.594 -14.438 1 67.62 147 PRO B O 1
ATOM 3109 N N . SER B 1 148 ? 4.617 25.5 -12.727 1 62.69 148 SER B N 1
ATOM 3110 C CA . SER B 1 148 ? 4.211 26.875 -12.453 1 62.69 148 SER B CA 1
ATOM 3111 C C . SER B 1 148 ? 5.41 27.812 -12.469 1 62.69 148 SER B C 1
ATOM 3113 O O . SER B 1 148 ? 6.527 27.422 -12.141 1 62.69 148 SER B O 1
ATOM 3115 N N . PRO B 1 149 ? 5.324 28.969 -13.266 1 66.88 149 PRO B N 1
ATOM 3116 C CA . PRO B 1 149 ? 6.324 30.016 -13.039 1 66.88 149 PRO B CA 1
ATOM 3117 C C . PRO B 1 149 ? 6.598 30.266 -11.555 1 66.88 149 PRO B C 1
ATOM 3119 O O . PRO B 1 149 ? 7.738 30.531 -11.172 1 66.88 149 PRO B O 1
ATOM 3122 N N . GLN B 1 150 ? 5.492 30.203 -10.727 1 76.25 150 GLN B N 1
ATOM 3123 C CA . GLN B 1 150 ? 5.621 30.266 -9.273 1 76.25 150 GLN B CA 1
ATOM 3124 C C . GLN B 1 150 ? 5.016 29.047 -8.602 1 76.25 150 GLN B C 1
ATOM 3126 O O . GLN B 1 150 ? 3.99 28.531 -9.047 1 76.25 150 GLN B O 1
ATOM 3131 N N . LYS B 1 151 ? 5.68 28.688 -7.59 1 81.5 151 LYS B N 1
ATOM 3132 C CA . LYS B 1 151 ? 5.277 27.469 -6.883 1 81.5 151 LYS B CA 1
ATOM 3133 C C . LYS B 1 151 ? 3.926 27.656 -6.199 1 81.5 151 LYS B C 1
ATOM 3135 O O . LYS B 1 151 ? 3.73 28.625 -5.449 1 81.5 151 LYS B O 1
ATOM 3140 N N . PRO B 1 152 ? 2.93 26.844 -6.594 1 87.44 152 PRO B N 1
ATOM 3141 C CA . PRO B 1 152 ? 1.681 26.875 -5.832 1 87.44 152 PRO B CA 1
ATOM 3142 C C . PRO B 1 152 ? 1.897 26.641 -4.336 1 87.44 152 PRO B C 1
ATOM 3144 O O . PRO B 1 152 ? 2.881 26.016 -3.943 1 87.44 152 PRO B O 1
ATOM 3147 N N . ILE B 1 153 ? 0.952 27.25 -3.592 1 87.81 153 ILE B N 1
ATOM 3148 C CA . ILE B 1 153 ? 1.122 27.125 -2.148 1 87.81 153 ILE B CA 1
ATOM 3149 C C . ILE B 1 153 ? -0.176 26.641 -1.515 1 87.81 153 ILE B C 1
ATOM 3151 O O . ILE B 1 153 ? -1.265 27.078 -1.891 1 87.81 153 ILE B O 1
ATOM 3155 N N . LEU B 1 154 ? -0.074 25.672 -0.67 1 95.56 154 LEU B N 1
ATOM 3156 C CA . LEU B 1 154 ? -1.135 25.219 0.219 1 95.56 154 LEU B CA 1
ATOM 3157 C C . LEU B 1 154 ? -0.812 25.547 1.671 1 95.56 154 LEU B C 1
ATOM 3159 O O . LEU B 1 154 ? 0.246 25.172 2.18 1 95.56 154 LEU B O 1
ATOM 3163 N N . ASN B 1 155 ? -1.701 26.312 2.293 1 97.75 155 ASN B N 1
ATOM 3164 C CA . ASN B 1 155 ? -1.49 26.703 3.686 1 97.75 155 ASN B CA 1
ATOM 3165 C C . ASN B 1 155 ? -2.623 26.203 4.582 1 97.75 155 ASN B C 1
ATOM 3167 O O . ASN B 1 155 ? -3.777 26.141 4.152 1 97.75 155 ASN B O 1
ATOM 3171 N N . LEU B 1 156 ? -2.295 25.797 5.746 1 98.62 156 LEU B N 1
ATOM 3172 C CA . LEU B 1 156 ? -3.25 25.641 6.836 1 98.62 156 LEU B CA 1
ATOM 3173 C C . LEU B 1 156 ? -3.23 26.844 7.766 1 98.62 156 LEU B C 1
ATOM 3175 O O . LEU B 1 156 ? -2.172 27.234 8.266 1 98.62 156 LEU B O 1
ATOM 3179 N N . VAL B 1 157 ? -4.438 27.453 7.98 1 98.56 157 VAL B N 1
ATOM 3180 C CA . VAL B 1 157 ? -4.395 28.75 8.664 1 98.56 157 VAL B CA 1
ATOM 3181 C C . VAL B 1 157 ? -5.414 28.766 9.797 1 98.56 157 VAL B C 1
ATOM 3183 O O . VAL B 1 157 ? -6.398 28.016 9.773 1 98.56 157 VAL B O 1
ATOM 3186 N N . VAL B 1 158 ? -5.113 29.547 10.773 1 97.62 158 VAL B N 1
ATOM 3187 C CA . VAL B 1 158 ? -6.102 30.062 11.719 1 97.62 158 VAL B CA 1
ATOM 3188 C C . VAL B 1 158 ? -6.59 31.438 11.266 1 97.62 158 VAL B C 1
ATOM 3190 O O . VAL B 1 158 ? -5.801 32.375 11.148 1 97.62 158 VAL B O 1
ATOM 3193 N N . ASN B 1 159 ? -7.875 31.484 10.945 1 97.31 159 ASN B N 1
ATOM 3194 C CA . ASN B 1 159 ? -8.43 32.75 10.477 1 97.31 159 ASN B CA 1
ATOM 3195 C C . ASN B 1 159 ? -8.625 33.75 11.633 1 97.31 159 ASN B C 1
ATOM 3197 O O . ASN B 1 159 ? -9.609 33.656 12.367 1 97.31 159 ASN B O 1
ATOM 3201 N N . GLU B 1 160 ? -7.797 34.719 11.703 1 96.19 160 GLU B N 1
ATOM 3202 C CA . GLU B 1 160 ? -7.809 35.688 12.797 1 96.19 160 GLU B CA 1
ATOM 3203 C C . GLU B 1 160 ? -8.867 36.781 12.578 1 96.19 160 GLU B C 1
ATOM 3205 O O . GLU B 1 160 ? -9.109 37.594 13.461 1 96.19 160 GLU B O 1
ATOM 3210 N N . MET B 1 161 ? -9.477 36.688 11.453 1 95.81 161 MET B N 1
ATOM 3211 C CA . MET B 1 161 ? -10.422 37.719 11.07 1 95.81 161 MET B CA 1
ATOM 3212 C C . MET B 1 161 ? -11.844 37.344 11.461 1 95.81 161 MET B C 1
ATOM 3214 O O . MET B 1 161 ? -12.766 38.156 11.312 1 95.81 161 MET B O 1
ATOM 3218 N N . ILE B 1 162 ? -12.016 36.125 11.922 1 92.62 162 ILE B N 1
ATOM 3219 C CA . ILE B 1 162 ? -13.344 35.688 12.336 1 92.62 162 ILE B CA 1
ATOM 3220 C C . ILE B 1 162 ? -13.336 35.344 13.828 1 92.62 162 ILE B C 1
ATOM 3222 O O . ILE B 1 162 ? -12.305 34.938 14.359 1 92.62 162 ILE B O 1
ATOM 3226 N N . PRO B 1 163 ? -14.492 35.562 14.461 1 89.88 163 PRO B N 1
ATOM 3227 C CA . PRO B 1 163 ? -14.562 35.25 15.891 1 89.88 163 PRO B CA 1
ATOM 3228 C C . PRO B 1 163 ? -14.352 33.75 16.172 1 89.88 163 PRO B C 1
ATOM 3230 O O . PRO B 1 163 ? -14.727 32.906 15.352 1 89.88 163 PRO B O 1
ATOM 3233 N N . TRP B 1 164 ? -13.836 33.594 17.344 1 85.75 164 TRP B N 1
ATOM 3234 C CA . TRP B 1 164 ? -13.609 32.25 17.797 1 85.75 164 TRP B CA 1
ATOM 3235 C C . TRP B 1 164 ? -14.93 31.531 18.078 1 85.75 164 TRP B C 1
ATOM 3237 O O . TRP B 1 164 ? -15.836 32.094 18.672 1 85.75 164 TRP B O 1
ATOM 3247 N N . THR B 1 165 ? -15.07 30.406 17.531 1 86.88 165 THR B N 1
ATOM 3248 C CA . THR B 1 165 ? -16.203 29.547 17.844 1 86.88 165 THR B CA 1
ATOM 3249 C C . THR B 1 165 ? -15.922 28.688 19.078 1 86.88 165 THR B C 1
ATOM 3251 O O . THR B 1 165 ? -14.891 28 19.125 1 86.88 165 THR B O 1
ATOM 3254 N N . LYS B 1 166 ? -16.828 28.703 20.031 1 89.5 166 LYS B N 1
ATOM 3255 C CA . LYS B 1 166 ? -16.594 28 21.297 1 89.5 166 LYS B CA 1
ATOM 3256 C C . LYS B 1 166 ? -17.281 26.641 21.312 1 89.5 166 LYS B C 1
ATOM 3258 O O . LYS B 1 166 ? -18.125 26.375 22.172 1 89.5 166 LYS B O 1
ATOM 3263 N N . ASP B 1 167 ? -16.938 25.781 20.391 1 95.75 167 ASP B N 1
ATOM 3264 C CA . ASP B 1 167 ? -17.547 24.453 20.359 1 95.75 167 ASP B CA 1
ATOM 3265 C C . ASP B 1 167 ? -16.562 23.375 20.781 1 95.75 167 ASP B C 1
ATOM 3267 O O . ASP B 1 167 ? -16.844 22.188 20.656 1 95.75 167 ASP B O 1
ATOM 3271 N N . GLY B 1 168 ? -15.391 23.828 21.219 1 95.94 168 GLY B N 1
ATOM 3272 C CA . GLY B 1 168 ? -14.375 22.906 21.719 1 95.94 168 GLY B CA 1
ATOM 3273 C C . GLY B 1 168 ? -13.445 22.406 20.625 1 95.94 168 GLY B C 1
ATOM 3274 O O . GLY B 1 168 ? -12.469 21.719 20.906 1 95.94 168 GLY B O 1
ATOM 3275 N N . TYR B 1 169 ? -13.781 22.75 19.406 1 97.44 169 TYR B N 1
ATOM 3276 C CA . TYR B 1 169 ? -12.922 22.391 18.281 1 97.44 169 TYR B CA 1
ATOM 3277 C C . TYR B 1 169 ? -12.008 23.531 17.891 1 97.44 169 TYR B C 1
ATOM 3279 O O . TYR B 1 169 ? -12.359 24.703 18.062 1 97.44 169 TYR B O 1
ATOM 3287 N N . ALA B 1 170 ? -10.781 23.203 17.5 1 96.62 170 ALA B N 1
ATOM 3288 C CA . ALA B 1 170 ? -9.992 24.203 16.781 1 96.62 170 ALA B CA 1
ATOM 3289 C C . ALA B 1 170 ? -10.477 24.359 15.344 1 96.62 170 ALA B C 1
ATOM 3291 O O . ALA B 1 170 ? -10.648 23.359 14.633 1 96.62 170 ALA B O 1
ATOM 3292 N N . HIS B 1 171 ? -10.703 25.578 14.969 1 97.62 171 HIS B N 1
ATOM 3293 C CA . HIS B 1 171 ? -11.18 25.859 13.625 1 97.62 171 HIS B CA 1
ATOM 3294 C C . HIS B 1 171 ? -10.039 26.328 12.727 1 97.62 171 HIS B C 1
ATOM 3296 O O . HIS B 1 171 ? -9.484 27.406 12.93 1 97.62 171 HIS B O 1
ATOM 3302 N N . LEU B 1 172 ? -9.727 25.5 11.758 1 98.31 172 LEU B N 1
ATOM 3303 C CA . LEU B 1 172 ? -8.672 25.781 10.781 1 98.31 172 LEU B CA 1
ATOM 3304 C C . LEU B 1 172 ? -9.25 25.875 9.375 1 98.31 172 LEU B C 1
ATOM 3306 O O . LEU B 1 172 ? -10.383 25.453 9.133 1 98.31 172 LEU B O 1
ATOM 3310 N N . GLU B 1 173 ? -8.461 26.516 8.469 1 98.44 173 GLU B N 1
ATOM 3311 C CA . GLU B 1 173 ? -8.828 26.578 7.059 1 98.44 173 GLU B CA 1
ATOM 3312 C C . GLU B 1 173 ? -7.66 26.156 6.168 1 98.44 173 GLU B C 1
ATOM 3314 O O . GLU B 1 173 ? -6.52 26.578 6.387 1 98.44 173 GLU B O 1
ATOM 3319 N N . LEU B 1 174 ? -7.926 25.266 5.223 1 98.5 174 LEU B N 1
ATOM 3320 C CA . LEU B 1 174 ? -6.957 24.938 4.188 1 98.5 174 LEU B CA 1
ATOM 3321 C C . LEU B 1 174 ? -7.094 25.859 2.986 1 98.5 174 LEU B C 1
ATOM 3323 O O . LEU B 1 174 ? -8.141 25.891 2.342 1 98.5 174 LEU B O 1
ATOM 3327 N N . ARG B 1 175 ? -5.996 26.594 2.713 1 97.75 175 ARG B N 1
ATOM 3328 C CA . ARG B 1 175 ? -6.043 27.625 1.688 1 97.75 175 ARG B CA 1
ATOM 3329 C C . ARG B 1 175 ? -5.035 27.359 0.579 1 97.75 175 ARG B C 1
ATOM 3331 O O . ARG B 1 175 ? -3.857 27.109 0.85 1 97.75 175 ARG B O 1
ATOM 3338 N N . TYR B 1 176 ? -5.551 27.438 -0.665 1 96.38 176 TYR B N 1
ATOM 3339 C CA . TYR B 1 176 ? -4.742 27.125 -1.838 1 96.38 176 TYR B CA 1
ATOM 3340 C C . TYR B 1 176 ? -4.578 28.359 -2.725 1 96.38 176 TYR B C 1
ATOM 3342 O O . TYR B 1 176 ? -5.531 29.109 -2.938 1 96.38 176 TYR B O 1
ATOM 3350 N N . ASN B 1 177 ? -3.387 28.609 -3.139 1 93.88 177 ASN B N 1
ATOM 3351 C CA . ASN B 1 177 ? -3.043 29.609 -4.137 1 93.88 177 ASN B CA 1
ATOM 3352 C C . ASN B 1 177 ? -2.139 29.031 -5.223 1 93.88 177 ASN B C 1
ATOM 3354 O O . ASN B 1 177 ? -1.006 28.641 -4.945 1 93.88 177 ASN B O 1
ATOM 3358 N N . ASN B 1 178 ? -2.549 29.016 -6.434 1 90.75 178 ASN B N 1
ATOM 3359 C CA . ASN B 1 178 ? -1.765 28.438 -7.516 1 90.75 178 ASN B CA 1
ATOM 3360 C C . ASN B 1 178 ? -0.703 29.406 -8.023 1 90.75 178 ASN B C 1
ATOM 3362 O O . ASN B 1 178 ? 0.118 29.062 -8.867 1 90.75 178 ASN B O 1
ATOM 3366 N N . ASN B 1 179 ? -0.799 30.641 -7.539 1 88.62 179 ASN B N 1
ATOM 3367 C CA . ASN B 1 179 ? 0.167 31.672 -7.871 1 88.62 179 ASN B CA 1
ATOM 3368 C C . ASN B 1 179 ? 0.294 31.859 -9.375 1 88.62 179 ASN B C 1
ATOM 3370 O O . ASN B 1 179 ? 1.403 31.953 -9.906 1 88.62 179 ASN B O 1
ATOM 3374 N N . GLY B 1 180 ? -0.818 31.797 -10.086 1 83.31 180 GLY B N 1
ATOM 3375 C CA . GLY B 1 180 ? -0.834 32.062 -11.516 1 83.31 180 GLY B CA 1
ATOM 3376 C C . GLY B 1 180 ? -0.454 30.844 -12.352 1 83.31 180 GLY B C 1
ATOM 3377 O O . GLY B 1 180 ? -0.332 30.938 -13.57 1 83.31 180 GLY B O 1
ATOM 3378 N N . SER B 1 181 ? -0.357 29.734 -11.719 1 80.56 181 SER B N 1
ATOM 3379 C CA . SER B 1 181 ? 0.019 28.531 -12.438 1 80.56 181 SER B CA 1
ATOM 3380 C C . SER B 1 181 ? -1.152 27.969 -13.25 1 80.56 181 SER B C 1
ATOM 3382 O O . SER B 1 181 ? -2.281 27.922 -12.758 1 80.56 181 SER B O 1
ATOM 3384 N N . GLN B 1 182 ? -1.01 27.734 -14.602 1 75.81 182 GLN B N 1
ATOM 3385 C CA . GLN B 1 182 ? -2.082 27.234 -15.453 1 75.81 182 GLN B CA 1
ATOM 3386 C C . GLN B 1 182 ? -1.729 25.875 -16.047 1 75.81 182 GLN B C 1
ATOM 3388 O O . GLN B 1 182 ? -2.445 25.359 -16.906 1 75.81 182 GLN B O 1
ATOM 3393 N N . GLY B 1 183 ? -0.848 25.219 -15.477 1 77.75 183 GLY B N 1
ATOM 3394 C CA . GLY B 1 183 ? -0.423 23.969 -16.078 1 77.75 183 GLY B CA 1
ATOM 3395 C C . GLY B 1 183 ? -1.252 22.781 -15.617 1 77.75 183 GLY B C 1
ATOM 3396 O O . GLY B 1 183 ? -2.391 22.938 -15.18 1 77.75 183 GLY B O 1
ATOM 3397 N N . ARG B 1 184 ? -0.879 21.609 -15.961 1 85.25 184 ARG B N 1
ATOM 3398 C CA . ARG B 1 184 ? -1.579 20.375 -15.617 1 85.25 184 ARG B CA 1
ATOM 3399 C C . ARG B 1 184 ? -1.547 20.125 -14.117 1 85.25 184 ARG B C 1
ATOM 3401 O O . ARG B 1 184 ? -0.664 20.625 -13.414 1 85.25 184 ARG B O 1
ATOM 3408 N N . LEU B 1 185 ? -2.547 19.406 -13.68 1 85.44 185 LEU B N 1
ATOM 3409 C CA . LEU B 1 185 ? -2.584 19.016 -12.273 1 85.44 185 LEU B CA 1
ATOM 3410 C C . LEU B 1 185 ? -1.668 17.828 -12.008 1 85.44 185 LEU B C 1
ATOM 3412 O O . LEU B 1 185 ? -1.657 16.859 -12.773 1 85.44 185 LEU B O 1
ATOM 3416 N N . VAL B 1 186 ? -0.857 18.016 -10.969 1 85.75 186 VAL B N 1
ATOM 3417 C CA . VAL B 1 186 ? -0.014 16.906 -10.508 1 85.75 186 VAL B CA 1
ATOM 3418 C C . VAL B 1 186 ? -0.233 16.672 -9.016 1 85.75 186 VAL B C 1
ATOM 3420 O O . VAL B 1 186 ? -0.636 17.594 -8.289 1 85.75 186 VAL B O 1
ATOM 3423 N N . PRO B 1 187 ? 0.044 15.461 -8.594 1 87.62 187 PRO B N 1
ATOM 3424 C CA . PRO B 1 187 ? -0.158 15.188 -7.172 1 87.62 187 PRO B CA 1
ATOM 3425 C C . PRO B 1 187 ? 0.871 15.883 -6.285 1 87.62 187 PRO B C 1
ATOM 3427 O O . PRO B 1 187 ? 2.039 16 -6.664 1 87.62 187 PRO B O 1
ATOM 3430 N N . GLY B 1 188 ? 0.397 16.312 -5.168 1 88.38 188 GLY B N 1
ATOM 3431 C CA . GLY B 1 188 ? 1.241 16.859 -4.121 1 88.38 188 GLY B CA 1
ATOM 3432 C C . GLY B 1 188 ? 0.881 16.359 -2.736 1 88.38 188 GLY B C 1
ATOM 3433 O O . GLY B 1 188 ? -0.201 15.797 -2.533 1 88.38 188 GLY B O 1
ATOM 3434 N N . MET B 1 189 ? 1.899 16.516 -1.872 1 92.44 189 MET B N 1
ATOM 3435 C CA . MET B 1 189 ? 1.678 16.156 -0.475 1 92.44 189 MET B CA 1
ATOM 3436 C C . MET B 1 189 ? 2.342 17.156 0.459 1 92.44 189 MET B C 1
ATOM 3438 O O . MET B 1 189 ? 3.381 17.719 0.126 1 92.44 189 MET B O 1
ATOM 3442 N N . VAL B 1 190 ? 1.692 17.328 1.562 1 96.25 190 VAL B N 1
ATOM 3443 C CA . VAL B 1 190 ? 2.254 18.219 2.574 1 96.25 190 VAL B CA 1
ATOM 3444 C C . VAL B 1 190 ? 1.8 17.766 3.963 1 96.25 190 VAL B C 1
ATOM 3446 O O . VAL B 1 190 ? 0.691 17.25 4.125 1 96.25 190 VAL B O 1
ATOM 3449 N N . SER B 1 191 ? 2.682 17.891 4.879 1 97.5 191 SER B N 1
ATOM 3450 C CA . SER B 1 191 ? 2.342 17.719 6.289 1 97.5 191 SER B CA 1
ATOM 3451 C C . SER B 1 191 ? 2.369 19.047 7.031 1 97.5 191 SER B C 1
ATOM 3453 O O . SER B 1 191 ? 3.344 19.797 6.941 1 97.5 191 SER B O 1
ATOM 3455 N N . PHE B 1 192 ? 1.309 19.328 7.805 1 98.56 192 PHE B N 1
ATOM 3456 C CA . PHE B 1 192 ? 1.285 20.484 8.68 1 98.56 192 PHE B CA 1
ATOM 3457 C C . PHE B 1 192 ? 1.509 20.078 10.133 1 98.56 192 PHE B C 1
ATOM 3459 O O . PHE B 1 192 ? 0.83 19.172 10.641 1 98.56 192 PHE B O 1
ATOM 3466 N N . LYS B 1 193 ? 2.434 20.766 10.773 1 98.12 193 LYS B N 1
ATOM 3467 C CA . LYS B 1 193 ? 2.625 20.516 12.203 1 98.12 193 LYS B CA 1
ATOM 3468 C C . LYS B 1 193 ? 1.449 21.047 13.016 1 98.12 193 LYS B C 1
ATOM 3470 O O . LYS B 1 193 ? 1.172 22.25 12.992 1 98.12 193 LYS B O 1
ATOM 3475 N N . LEU B 1 194 ? 0.881 20.141 13.773 1 97.69 194 LEU B N 1
ATOM 3476 C CA . LEU B 1 194 ? -0.325 20.547 14.492 1 97.69 194 LEU B CA 1
ATOM 3477 C C . LEU B 1 194 ? 0.025 21.219 15.812 1 97.69 194 LEU B C 1
ATOM 3479 O O . LEU B 1 194 ? -0.692 22.109 16.266 1 97.69 194 LEU B O 1
ATOM 3483 N N . ASP B 1 195 ? 1.074 20.781 16.469 1 95.38 195 ASP B N 1
ATOM 3484 C CA . ASP B 1 195 ? 1.517 21.328 17.75 1 95.38 195 ASP B CA 1
ATOM 3485 C C . ASP B 1 195 ? 0.368 21.375 18.766 1 95.38 195 ASP B C 1
ATOM 3487 O O . ASP B 1 195 ? -0.193 20.328 19.109 1 95.38 195 ASP B O 1
ATOM 3491 N N . ASP B 1 196 ? -0.128 22.578 19.094 1 94.25 196 ASP B N 1
ATOM 3492 C CA . ASP B 1 196 ? -1.169 22.75 20.109 1 94.25 196 ASP B CA 1
ATOM 3493 C C . ASP B 1 196 ? -2.508 22.203 19.609 1 94.25 196 ASP B C 1
ATOM 3495 O O . ASP B 1 196 ? -3.443 22.031 20.391 1 94.25 196 ASP B O 1
ATOM 3499 N N . TYR B 1 197 ? -2.545 21.859 18.406 1 96.06 197 TYR B N 1
ATOM 3500 C CA . TYR B 1 197 ? -3.795 21.375 17.844 1 96.06 197 TYR B CA 1
ATOM 3501 C C . TYR B 1 197 ? -3.766 19.859 17.672 1 96.06 197 TYR B C 1
ATOM 3503 O O . TYR B 1 197 ? -4.66 19.281 17.047 1 96.06 197 TYR B O 1
ATOM 3511 N N . SER B 1 198 ? -2.762 19.297 18.172 1 94.19 198 SER B N 1
ATOM 3512 C CA . SER B 1 198 ? -2.576 17.859 18 1 94.19 198 SER B CA 1
ATOM 3513 C C . SER B 1 198 ? -3.516 17.062 18.906 1 94.19 198 SER B C 1
ATOM 3515 O O . SER B 1 198 ? -4.082 17.625 19.859 1 94.19 198 SER B O 1
ATOM 3517 N N . PRO B 1 199 ? -3.625 15.75 18.625 1 90.06 199 PRO B N 1
ATOM 3518 C CA . PRO B 1 199 ? -4.469 14.891 19.469 1 90.06 199 PRO B CA 1
ATOM 3519 C C . PRO B 1 199 ? -3.971 14.805 20.906 1 90.06 199 PRO B C 1
ATOM 3521 O O . PRO B 1 199 ? -4.719 14.391 21.797 1 90.06 199 PRO B O 1
ATOM 3524 N N . GLU B 1 200 ? -2.812 15.18 21.141 1 88.56 200 GLU B N 1
ATOM 3525 C CA . GLU B 1 200 ? -2.256 15.133 22.5 1 88.56 200 GLU B CA 1
ATOM 3526 C C . GLU B 1 200 ? -2.84 16.25 23.359 1 88.56 200 GLU B C 1
ATOM 3528 O O . GLU B 1 200 ? -2.709 16.219 24.594 1 88.56 200 GLU B O 1
ATOM 3533 N N . ASN B 1 201 ? -3.395 17.219 22.703 1 90.81 201 ASN B N 1
ATOM 3534 C CA . ASN B 1 201 ? -4.027 18.297 23.453 1 90.81 201 ASN B CA 1
ATOM 3535 C C . ASN B 1 201 ? -5.391 17.875 24 1 90.81 201 ASN B C 1
ATOM 3537 O O . ASN B 1 201 ? -6.387 17.906 23.281 1 90.81 201 ASN B O 1
ATOM 3541 N N . SER B 1 202 ? -5.48 17.625 25.219 1 88 202 SER B N 1
ATOM 3542 C CA . SER B 1 202 ? -6.68 17.094 25.859 1 88 202 SER B CA 1
ATOM 3543 C C . SER B 1 202 ? -7.754 18.156 26.016 1 88 202 SER B C 1
ATOM 3545 O O . SER B 1 202 ? -8.914 17.844 26.297 1 88 202 SER B O 1
ATOM 3547 N N . GLU B 1 203 ? -7.406 19.391 25.781 1 92.25 203 GLU B N 1
ATOM 3548 C CA . GLU B 1 203 ? -8.375 20.484 25.906 1 92.25 203 GLU B CA 1
ATOM 3549 C C . GLU B 1 203 ? -9.227 20.609 24.656 1 92.25 203 GLU B C 1
ATOM 3551 O O . GLU B 1 203 ? -10.25 21.297 24.656 1 92.25 203 GLU B O 1
ATOM 3556 N N . LEU B 1 204 ? -8.773 19.953 23.625 1 95.25 204 LEU B N 1
ATOM 3557 C CA . LEU B 1 204 ? -9.477 20.047 22.344 1 95.25 204 LEU B CA 1
ATOM 3558 C C . LEU B 1 204 ? -10.336 18.812 22.094 1 95.25 204 LEU B C 1
ATOM 3560 O O . LEU B 1 204 ? -9.898 17.688 22.359 1 95.25 204 LEU B O 1
ATOM 3564 N N . LYS B 1 205 ? -11.547 19.047 21.609 1 96.62 205 LYS B N 1
ATOM 3565 C CA . LYS B 1 205 ? -12.367 17.953 21.094 1 96.62 205 LYS B CA 1
ATOM 3566 C C . LYS B 1 205 ? -11.828 17.453 19.75 1 96.62 205 LYS B C 1
ATOM 3568 O O . LYS B 1 205 ? -12.156 16.344 19.328 1 96.62 205 LYS B O 1
ATOM 3573 N N . GLY B 1 206 ? -11.078 18.266 19.094 1 96.81 206 GLY B N 1
ATOM 3574 C CA . GLY B 1 206 ? -10.523 17.953 17.797 1 96.81 206 GLY B CA 1
ATOM 3575 C C . GLY B 1 206 ? -10.312 19.172 16.922 1 96.81 206 GLY B C 1
ATOM 3576 O O . GLY B 1 206 ? -10.203 20.297 17.438 1 96.81 206 GLY B O 1
ATOM 3577 N N . ILE B 1 207 ? -10.18 18.891 15.633 1 97.69 207 ILE B N 1
ATOM 3578 C CA . ILE B 1 207 ? -9.992 20 14.711 1 97.69 207 ILE B CA 1
ATOM 3579 C C . ILE B 1 207 ? -11.039 19.938 13.602 1 97.69 207 ILE B C 1
ATOM 3581 O O . ILE B 1 207 ? -11.492 18.859 13.227 1 97.69 207 ILE B O 1
ATOM 3585 N N . LYS B 1 208 ? -11.438 21.078 13.195 1 97.75 208 LYS B N 1
ATOM 3586 C CA . LYS B 1 208 ? -12.258 21.281 12.008 1 97.75 208 LYS B CA 1
ATOM 3587 C C . LYS B 1 208 ? -11.484 22.031 10.922 1 97.75 208 LYS B C 1
ATOM 3589 O O . LYS B 1 208 ? -10.875 23.062 11.188 1 97.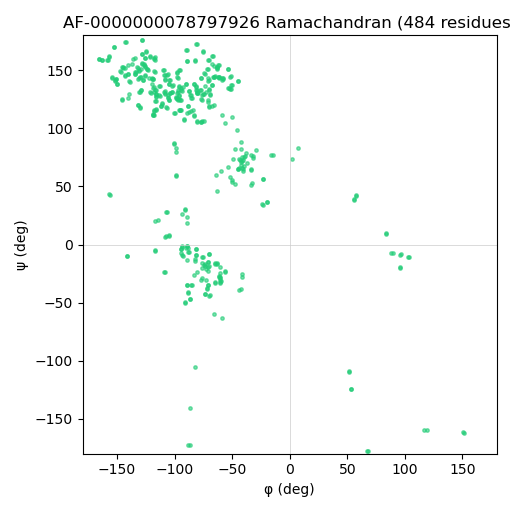75 208 LYS B O 1
ATOM 3594 N N . VAL B 1 209 ? -11.484 21.469 9.727 1 98.31 209 VAL B N 1
ATOM 3595 C CA . VAL B 1 209 ? -10.734 22.078 8.633 1 98.31 209 VAL B CA 1
ATOM 3596 C C . VAL B 1 209 ? -11.688 22.469 7.504 1 98.31 209 VAL B C 1
ATOM 3598 O O . VAL B 1 209 ? -12.266 21.609 6.84 1 98.31 209 VAL B O 1
ATOM 3601 N N . LEU B 1 210 ? -11.828 23.766 7.332 1 98 210 LEU B N 1
ATOM 3602 C CA . LEU B 1 210 ? -12.617 24.281 6.219 1 98 210 LEU B CA 1
ATOM 3603 C C . LEU B 1 210 ? -11.812 24.266 4.926 1 98 210 LEU B C 1
ATOM 3605 O O . LEU B 1 210 ? -10.656 24.688 4.902 1 98 210 LEU B O 1
ATOM 3609 N N . VAL B 1 211 ? -12.391 23.734 3.861 1 98.06 211 VAL B N 1
ATOM 3610 C CA . VAL B 1 211 ? -11.719 23.609 2.572 1 98.06 211 VAL B CA 1
ATOM 3611 C C . VAL B 1 211 ? -12.617 24.156 1.464 1 98.06 211 VAL B C 1
ATOM 3613 O O . VAL B 1 211 ? -13.844 24.047 1.54 1 98.06 211 VAL B O 1
ATOM 3616 N N . ASN B 1 212 ? -11.984 24.797 0.445 1 97.81 212 ASN B N 1
ATOM 3617 C CA . ASN B 1 212 ? -12.641 25.203 -0.796 1 97.81 212 ASN B CA 1
ATOM 3618 C C . ASN B 1 212 ? -12.336 24.219 -1.929 1 97.81 212 ASN B C 1
ATOM 3620 O O . ASN B 1 212 ? -11.438 24.453 -2.74 1 97.81 212 ASN B O 1
ATOM 3624 N N . PRO B 1 213 ? -13.172 23.141 -2.021 1 96.38 213 PRO B N 1
ATOM 3625 C CA . PRO B 1 213 ? -12.836 22.078 -2.961 1 96.38 213 PRO B CA 1
ATOM 3626 C C . PRO B 1 213 ? -13.266 22.391 -4.391 1 96.38 213 PRO B C 1
ATOM 3628 O O . PRO B 1 213 ? -14.172 23.203 -4.605 1 96.38 213 PRO B O 1
ATOM 3631 N N . VAL B 1 214 ? -12.625 21.719 -5.383 1 93.31 214 VAL B N 1
ATOM 3632 C CA . VAL B 1 214 ? -12.93 21.891 -6.797 1 93.31 214 VAL B CA 1
ATOM 3633 C C . VAL B 1 214 ? -14.344 21.406 -7.086 1 93.31 214 VAL B C 1
ATOM 3635 O O . VAL B 1 214 ? -15.039 21.953 -7.941 1 93.31 214 VAL B O 1
ATOM 3638 N N . ASP B 1 215 ? -14.633 20.391 -6.277 1 87.25 215 ASP B N 1
ATOM 3639 C CA . ASP B 1 215 ? -15.945 19.797 -6.531 1 87.25 215 ASP B CA 1
ATOM 3640 C C . ASP B 1 215 ? -16.984 20.328 -5.547 1 87.25 215 ASP B C 1
ATOM 3642 O O . ASP B 1 215 ? -17.203 19.75 -4.484 1 87.25 215 ASP B O 1
ATOM 3646 N N . GLY B 1 216 ? -17.547 21.422 -5.785 1 88.31 216 GLY B N 1
ATOM 3647 C CA . GLY B 1 216 ? -18.672 21.828 -4.953 1 88.31 216 GLY B CA 1
ATOM 3648 C C . GLY B 1 216 ? -18.391 23.094 -4.156 1 88.31 216 GLY B C 1
ATOM 3649 O O . GLY B 1 216 ? -17.562 23.906 -4.551 1 88.31 216 GLY B O 1
ATOM 3650 N N . GLU B 1 217 ? -19.203 23.266 -3.061 1 93.31 217 GLU B N 1
ATOM 3651 C CA . GLU B 1 217 ? -19.094 24.391 -2.133 1 93.31 217 GLU B CA 1
ATOM 3652 C C . GLU B 1 217 ? -18.141 24.062 -0.993 1 93.31 217 GLU B C 1
ATOM 3654 O O . GLU B 1 217 ? -17.719 22.922 -0.822 1 93.31 217 GLU B O 1
ATOM 3659 N N . GLU B 1 218 ? -17.781 25.062 -0.267 1 96 218 GLU B N 1
ATOM 3660 C CA . GLU B 1 218 ? -16.906 24.891 0.888 1 96 218 GLU B CA 1
ATOM 3661 C C . GLU B 1 218 ? -17.422 23.781 1.811 1 96 218 GLU B C 1
ATOM 3663 O O . GLU B 1 218 ? -18.625 23.672 2.039 1 96 218 GLU B O 1
ATOM 3668 N N . LYS B 1 219 ? -16.484 22.984 2.252 1 95.81 219 LYS B N 1
ATOM 3669 C CA . LYS B 1 219 ? -16.828 21.875 3.137 1 95.81 219 LYS B CA 1
ATOM 3670 C C . LYS B 1 219 ? -15.875 21.797 4.32 1 95.81 219 LYS B C 1
ATOM 3672 O O . LYS B 1 219 ? -14.695 22.156 4.199 1 95.81 219 LYS B O 1
ATOM 3677 N N . THR B 1 220 ? -16.453 21.344 5.48 1 97.12 220 THR B N 1
ATOM 3678 C CA . THR B 1 220 ? -15.641 21.203 6.691 1 97.12 220 THR B CA 1
ATOM 3679 C C . THR B 1 220 ? -15.336 19.734 6.973 1 97.12 220 THR B C 1
ATOM 3681 O O . THR B 1 220 ? -16.25 18.922 7.07 1 97.12 220 THR B O 1
ATOM 3684 N N . TYR B 1 221 ? -14.086 19.422 7.086 1 96.12 221 TYR B N 1
ATOM 3685 C CA . TYR B 1 221 ? -13.633 18.125 7.59 1 96.12 221 TYR B CA 1
ATOM 3686 C C . TYR B 1 221 ? -13.516 18.141 9.109 1 96.12 221 TYR B C 1
ATOM 3688 O O . TYR B 1 221 ? -12.922 19.062 9.68 1 96.12 221 TYR B O 1
ATOM 3696 N N . ILE B 1 222 ? -14.047 17.141 9.75 1 96.56 222 ILE B N 1
ATOM 3697 C CA . ILE B 1 222 ? -14.023 17.094 11.203 1 96.56 222 ILE B CA 1
ATOM 3698 C C . ILE B 1 222 ? -13.203 15.883 11.664 1 96.56 222 ILE B C 1
ATOM 3700 O O . ILE B 1 222 ? -13.477 14.75 11.266 1 96.56 222 ILE B O 1
ATOM 3704 N N . PHE B 1 223 ? -12.234 16.172 12.445 1 96.19 223 PHE B N 1
ATOM 3705 C CA . PHE B 1 223 ? -11.438 15.133 13.102 1 96.19 223 PHE B CA 1
ATOM 3706 C C . PHE B 1 223 ? -11.547 15.25 14.617 1 96.19 223 PHE B C 1
ATOM 3708 O O . PHE B 1 223 ? -10.961 16.141 15.227 1 96.19 223 PHE B O 1
ATOM 3715 N N . SER B 1 224 ? -12.18 14.289 15.219 1 95.69 224 SER B N 1
ATOM 3716 C CA . SER B 1 224 ? -12.391 14.305 16.656 1 95.69 224 SER B CA 1
ATOM 3717 C C . SER B 1 224 ? -11.352 13.453 17.375 1 95.69 224 SER B C 1
ATOM 3719 O O . SER B 1 224 ? -10.906 12.43 16.859 1 95.69 224 SER B O 1
ATOM 3721 N N . TYR B 1 225 ? -11.047 13.922 18.609 1 93.5 225 TYR B N 1
ATOM 3722 C CA . TYR B 1 225 ? -10.07 13.203 19.422 1 93.5 225 TYR B CA 1
ATOM 3723 C C . TYR B 1 225 ? -10.766 12.43 20.531 1 93.5 225 TYR B C 1
ATOM 3725 O O . TYR B 1 225 ? -11.695 12.938 21.172 1 93.5 225 TYR B O 1
ATOM 3733 N N . PRO B 1 226 ? -10.367 11.18 20.922 1 91.44 226 PRO B N 1
ATOM 3734 C CA . PRO B 1 226 ? -9.273 10.484 20.234 1 91.44 226 PRO B CA 1
ATOM 3735 C C . PRO B 1 226 ? -9.656 10.008 18.844 1 91.44 226 PRO B C 1
ATOM 3737 O O . PRO B 1 226 ? -10.828 9.75 18.578 1 91.44 226 PRO B O 1
ATOM 3740 N N . LEU B 1 227 ? -8.664 9.922 17.969 1 90.69 227 LEU B N 1
ATOM 3741 C CA . LEU B 1 227 ? -8.898 9.484 16.594 1 90.69 227 LEU B CA 1
ATOM 3742 C C . LEU B 1 227 ? -9.422 8.055 16.562 1 90.69 227 LEU B C 1
ATOM 3744 O O . LEU B 1 227 ? -9.188 7.281 17.5 1 90.69 227 LEU B O 1
ATOM 3748 N N . THR B 1 228 ? -10.141 7.781 15.484 1 86.38 228 THR B N 1
ATOM 3749 C CA . THR B 1 228 ? -10.68 6.445 15.281 1 86.38 228 THR B CA 1
ATOM 3750 C C . THR B 1 228 ? -10.312 5.926 13.891 1 86.38 228 THR B C 1
ATOM 3752 O O . THR B 1 228 ? -9.68 6.633 13.102 1 86.38 228 THR B O 1
ATOM 3755 N N . GLY B 1 229 ? -10.672 4.727 13.641 1 82.62 229 GLY B N 1
ATOM 3756 C CA . GLY B 1 229 ? -10.422 4.133 12.336 1 82.62 229 GLY B CA 1
ATOM 3757 C C . GLY B 1 229 ? -11.016 4.926 11.188 1 82.62 229 GLY B C 1
ATOM 3758 O O . GLY B 1 229 ? -10.539 4.848 10.055 1 82.62 229 GLY B O 1
ATOM 3759 N N . GLU B 1 230 ? -11.961 5.68 11.43 1 80 230 GLU B N 1
ATOM 3760 C CA . GLU B 1 230 ? -12.609 6.488 10.406 1 80 230 GLU B CA 1
ATOM 3761 C C . GLU B 1 230 ? -11.711 7.633 9.945 1 80 230 GLU B C 1
ATOM 3763 O O . GLU B 1 230 ? -11.898 8.18 8.859 1 80 230 GLU B O 1
ATOM 3768 N N . ASP B 1 231 ? -10.727 7.848 10.734 1 84.69 231 ASP B N 1
ATOM 3769 C CA . ASP B 1 231 ? -9.852 8.977 10.453 1 84.69 231 ASP B CA 1
ATOM 3770 C C . ASP B 1 231 ? -8.648 8.547 9.617 1 84.69 231 ASP B C 1
ATOM 3772 O O . ASP B 1 231 ? -7.824 9.383 9.227 1 84.69 231 ASP B O 1
ATOM 3776 N N . VAL B 1 232 ? -8.578 7.285 9.344 1 81.94 232 VAL B N 1
ATOM 3777 C CA . VAL B 1 232 ? -7.449 6.746 8.586 1 81.94 232 VAL B CA 1
ATOM 3778 C C . VAL B 1 232 ? -7.793 6.719 7.098 1 81.94 232 VAL B C 1
ATOM 3780 O O . VAL B 1 232 ? -8.891 6.305 6.719 1 81.94 232 VAL B O 1
ATOM 3783 N N . PRO B 1 233 ? -6.766 7.176 6.324 1 81 233 PRO B N 1
ATOM 3784 C CA . PRO B 1 233 ? -7.055 7.172 4.891 1 81 233 PRO B CA 1
ATOM 3785 C C . PRO B 1 233 ? -7.035 5.77 4.289 1 81 233 PRO B C 1
ATOM 3787 O O . PRO B 1 233 ? -6.434 4.855 4.859 1 81 233 PRO B O 1
ATOM 3790 N N . GLY B 1 234 ? -7.863 5.449 3.25 1 75.62 234 GLY B N 1
ATOM 3791 C CA . GLY B 1 234 ? -7.805 4.207 2.496 1 75.62 234 GLY B CA 1
ATOM 3792 C C . GLY B 1 234 ? -6.863 4.281 1.306 1 75.62 234 GLY B C 1
ATOM 3793 O O . GLY B 1 234 ? -6.738 3.314 0.549 1 75.62 234 GLY B O 1
ATOM 3794 N N . PHE B 1 235 ? -5.906 5.055 1.163 1 72.5 235 PHE B N 1
ATOM 3795 C CA . PHE B 1 235 ? -4.957 5.379 0.104 1 72.5 235 PHE B CA 1
ATOM 3796 C C . PHE B 1 235 ? -5.262 4.582 -1.159 1 72.5 235 PHE B C 1
ATOM 3798 O O . PHE B 1 235 ? -5.297 3.352 -1.129 1 72.5 235 PHE B O 1
ATOM 3805 N N . ASN B 1 236 ? -6.211 4.871 -1.847 1 61.75 236 ASN B N 1
ATOM 3806 C CA . ASN B 1 236 ? -6.344 4.098 -3.078 1 61.75 236 ASN B CA 1
ATOM 3807 C C . ASN B 1 236 ? -5.086 4.188 -3.934 1 61.75 236 ASN B C 1
ATOM 3809 O O . ASN B 1 236 ? -4.691 5.277 -4.355 1 61.75 236 ASN B O 1
ATOM 3813 N N . PRO B 1 237 ? -4.246 3.061 -3.934 1 57.41 237 PRO B N 1
ATOM 3814 C CA . PRO B 1 237 ? -2.955 3.082 -4.625 1 57.41 237 PRO B CA 1
ATOM 3815 C C . PRO B 1 237 ? -3.021 3.779 -5.98 1 57.41 237 PRO B C 1
ATOM 3817 O O . PRO B 1 237 ? -1.997 4.234 -6.496 1 57.41 237 PRO B O 1
ATOM 3820 N N . LEU B 1 238 ? -4.156 3.826 -6.625 1 53.78 238 LEU B N 1
ATOM 3821 C CA . LEU B 1 238 ? -4.234 4.645 -7.828 1 53.78 238 LEU B CA 1
ATOM 3822 C C . LEU B 1 238 ? -3.928 6.105 -7.516 1 53.78 238 LEU B C 1
ATOM 3824 O O . LEU B 1 238 ? -3.398 6.828 -8.367 1 53.78 238 LEU B O 1
ATOM 3828 N N . ASP B 1 239 ? -4.289 6.469 -6.344 1 58.09 239 ASP B N 1
ATOM 3829 C CA . ASP B 1 239 ? -4.129 7.859 -5.934 1 58.09 239 ASP B CA 1
ATOM 3830 C C . ASP B 1 239 ? -2.674 8.164 -5.582 1 58.09 239 ASP B C 1
ATOM 3832 O O . ASP B 1 239 ? -2.195 9.281 -5.809 1 58.09 239 ASP B O 1
ATOM 3836 N N . LEU B 1 240 ? -1.942 7.223 -5.109 1 53.62 240 LEU B N 1
ATOM 3837 C CA . LEU B 1 240 ? -0.56 7.422 -4.684 1 53.62 240 LEU B CA 1
ATOM 3838 C C . LEU B 1 240 ? 0.369 7.512 -5.891 1 53.62 240 LEU B C 1
ATOM 3840 O O . LEU B 1 240 ? 1.445 8.109 -5.809 1 53.62 240 LEU B O 1
ATOM 3844 N N . ALA B 1 241 ? -0.154 6.949 -7.094 1 51.47 241 ALA B N 1
ATOM 3845 C CA . ALA B 1 241 ? 0.593 6.969 -8.352 1 51.47 241 ALA B CA 1
ATOM 3846 C C . ALA B 1 241 ? 0.881 8.398 -8.797 1 51.47 241 ALA B C 1
ATOM 3848 O O . ALA B 1 241 ? 1.901 8.664 -9.438 1 51.47 241 ALA B O 1
ATOM 3849 N N . GLU B 1 242 ? 0.136 9.328 -8.398 1 47.91 242 GLU B N 1
ATOM 3850 C CA . GLU B 1 242 ? 0.214 10.703 -8.875 1 47.91 242 GLU B CA 1
ATOM 3851 C C . GLU B 1 242 ? 1.195 11.523 -8.047 1 47.91 242 GLU B C 1
ATOM 3853 O O . GLU B 1 242 ? 1.531 12.656 -8.406 1 47.91 242 GLU B O 1
ATOM 3858 N N . LEU B 1 243 ? 1.759 11.031 -6.984 1 47.81 243 LEU B N 1
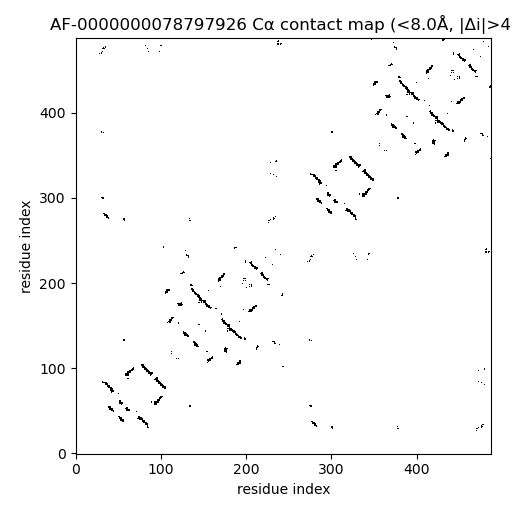ATOM 3859 C CA . LEU B 1 243 ? 2.541 11.836 -6.051 1 47.81 243 LEU B CA 1
ATOM 3860 C C . LEU B 1 243 ? 4.02 11.812 -6.422 1 47.81 243 LEU B C 1
ATOM 3862 O O . LEU B 1 243 ? 4.832 12.484 -5.781 1 47.81 243 LEU B O 1
ATOM 3866 N N . LYS B 1 244 ? 4.48 10.992 -7.34 1 48.06 244 LYS B N 1
ATOM 3867 C CA . LYS B 1 244 ? 5.887 10.984 -7.723 1 48.06 244 LYS B CA 1
ATOM 3868 C C . LYS B 1 244 ? 6.152 11.977 -8.852 1 48.06 244 LYS B C 1
ATOM 3870 O O . LYS B 1 244 ? 5.352 12.094 -9.789 1 48.06 244 LYS B O 1
#

Foldseek 3Di:
DPDPVPPPPPPDPCPVPPPPPPCCVCPVDPFDPDKDWFKWFWADDPVDQAIWTATLVGAIEDEPAEPDDHRPDDGGWMKGFIWGFGAQDDDRHGGYIYTYDIDTAAEAEEEADDPVCDVVQAADAWAWDDWFDTRQKIKTKTKAAPDAPDAKDWHKYQYPPDDDDDPQAAEIEIGIDNPPGDHDIFMHMYIYGCVCQHLVNPSGQHYWYWHRHPPDGIDIDTAGPPGDPVRDDPPPVVSVVRHD/DPDDDDDPPPPPPPPVVPPPPPCCVCPVDPFDPDKDWFKWFWADDPVDQAIWTATLVGATEDEPAEPDDDRPDDGGWMKGFIWGFGAQDDDRHGGYIYTYDIDTAAEAEEEADDPVCDVVQAADAWAWDDWFDTRQKIKTKTKAAPDAPDAKDWHKYQYPPDDDDDPQAAEIEIGIDNPPGDHDIFMHMYIYGCVCQHLVNPSGQHYWYWHRHPPDGIDIDTAGPPGDPVRDDPPPVVSVVRHD